Protein AF-0000000087179116 (afdb_homodimer)

Foldseek 3Di:
DDAQKEKEAEAFAPPGAHQALLSLLQLLLCLQQVHHHDYDYDYLVCQVVVCVVLVHFADDADPVGDGDGDDIWMAGNVVRDIDGGSLVSLVVSCVVSVVGDHQDDPPCSVVLVVLLVVLCVLLVVLCLQLLAARHDPSNQVVVCVSVVHPGSVRSHDDPVCNVVSLLQSLLSVVQVVCLLLVFPGDPQCVPDVNGDDPVPGDDRPPPSNDGALESDDDAHHSSLSSLLSSLSNCCNGHDPVSNVVVCPRPNNNSVRNNVSSVSSRDDD/DDAQKEKEAEAFPPPGAHQALLSLLQLLLCLQQVHHHDYDYDYLVCQVVVCVVLVHFADDADPVGDGDGDDIWMAGNVVRDIDGGSLVSLVVSCVVRVVGDHQDDPPCSVVLVVLLVVLCVLLVVLCLQLLAARHDPSNQVVVCVVVVHPGSVRSHDDPVCNVVSLLQSLLSVVQVVCLLLVFPGDPQVVPDVNGDDPVPGDDRPPPSNDGALESDDDAHHSSLSSLLSSLSNCCNRHDPVSNVVVCPRPNRNNVRNNVSSVSSRDDD

Organism: NCBI:txid176857

Solvent-accessible surface area (backbone atoms only — not comparable to full-atom values): 28511 Å² total; per-residue (Å²): 125,78,65,39,27,44,36,37,36,61,42,32,34,85,75,76,46,85,46,53,34,46,32,35,32,40,49,32,48,39,47,58,41,63,56,50,54,43,60,44,71,32,52,64,88,50,40,49,60,48,33,55,74,73,68,42,70,38,58,36,30,42,71,88,63,46,78,32,56,69,60,21,35,37,38,32,67,82,78,66,50,71,43,51,40,44,57,55,40,51,54,48,48,40,67,75,42,61,90,33,60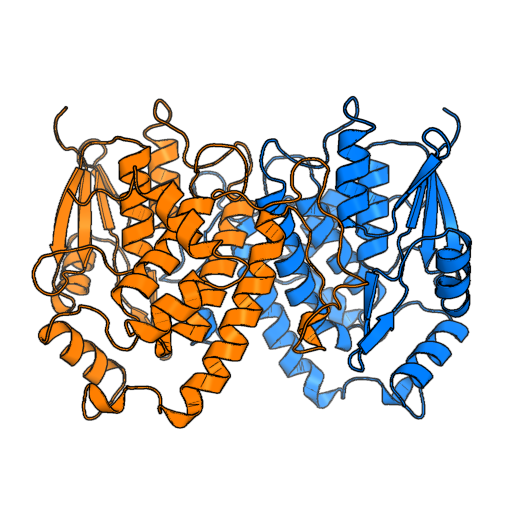,61,43,65,64,85,69,34,59,12,58,44,11,46,47,40,32,50,53,45,44,58,52,56,76,52,45,66,64,41,74,48,54,55,56,33,73,68,39,45,50,51,52,19,59,73,70,68,43,94,36,67,74,68,66,49,65,58,72,87,55,44,60,62,50,49,54,51,47,52,49,53,52,50,55,56,49,30,10,33,22,43,21,34,59,70,57,28,50,80,70,16,89,81,32,53,44,79,90,22,51,77,68,43,52,92,91,26,82,61,58,59,51,33,50,36,69,93,58,75,38,46,71,41,35,54,54,41,14,47,49,48,22,40,61,55,6,28,50,70,70,57,34,55,51,57,34,47,42,83,84,27,47,57,43,40,26,45,61,65,46,49,88,30,60,74,86,102,126,79,65,38,28,44,36,39,34,62,41,32,34,86,74,76,48,86,48,54,33,46,34,35,33,39,48,32,48,37,47,60,41,62,54,49,54,43,60,43,72,33,53,63,87,50,40,47,60,49,33,55,73,72,68,43,70,36,58,36,31,42,72,89,62,47,78,33,57,69,61,20,34,39,37,31,66,81,80,66,52,72,42,50,42,43,57,55,40,51,53,46,50,41,67,76,42,62,91,34,61,61,42,64,65,88,69,34,58,13,58,46,12,45,46,40,31,51,53,45,43,58,54,58,76,53,46,67,66,41,75,48,55,56,55,33,71,70,40,45,51,51,51,19,59,73,69,70,44,94,36,67,73,68,67,50,65,58,74,86,55,45,59,63,50,50,55,52,48,52,48,54,52,50,56,56,48,31,10,33,22,45,22,35,60,71,55,28,50,79,70,16,90,81,32,53,45,78,88,24,52,79,69,44,50,92,91,26,82,61,59,60,51,33,49,36,69,92,58,75,38,46,71,42,34,53,55,42,15,48,51,50,22,42,61,56,6,28,51,70,70,56,34,55,51,56,35,48,42,84,85,27,46,56,42,42,25,46,61,65,46,48,87,31,60,74,86,100

InterPro domains:
  IPR004045 Glutathione S-transferase, N-terminal [PF13409] (21-95)
  IPR004045 Glutathione S-transferase, N-terminal [PS50404] (10-101)
  IPR036249 Thioredoxin-like superfamily [SSF52833] (19-101)
  IPR054416 Glutathione S-transferase UstS-like , C-terminal domain [PF22041] (208-264)

pLDDT: mean 94.25, std 6.02, range [49.38, 98.94]

Nearest PDB structures (foldseek):
  8k2o-assembly4_D  TM=7.270E-01  e=1.323E-19  Thinopyrum elongatum
  6j3f-assembly1_B  TM=8.481E-01  e=1.153E-16  Gelatoporia subvermispora B
  4g19-assembly2_C  TM=8.015E-01  e=7.893E-17  Phanerodontia chrysosporium
  4lmw-assembly1_A-2  TM=8.350E-01  e=1.471E-15  Phanerodontia chrysosporium
  4lmv-assembly2_D  TM=7.950E-01  e=1.007E-15  Phanerodontia chrysosporium

Structure (mmCIF, N/CA/C/O backbone):
data_AF-0000000087179116-model_v1
#
loop_
_entity.id
_entity.type
_entity.pdbx_description
1 polymer 'GST N-terminal domain-containing protein'
#
loop_
_atom_site.group_PDB
_atom_site.id
_atom_site.type_symbol
_atom_site.label_atom_id
_atom_site.label_alt_id
_atom_site.label_comp_id
_atom_site.label_asym_id
_atom_site.label_entity_id
_atom_site.label_seq_id
_atom_site.pdbx_PDB_ins_code
_atom_site.Cartn_x
_atom_site.Cartn_y
_atom_site.Cartn_z
_atom_site.occupancy
_atom_site.B_iso_or_equiv
_atom_site.auth_seq_id
_atom_site.auth_comp_id
_atom_site.auth_asym_id
_atom_site.auth_atom_id
_atom_site.pdbx_PDB_model_num
ATOM 1 N N . MET A 1 1 ? 24.609 -24.703 -15.984 1 49.38 1 MET A N 1
ATOM 2 C CA . MET A 1 1 ? 24.578 -24.781 -14.523 1 49.38 1 MET A CA 1
ATOM 3 C C . MET A 1 1 ? 23.422 -25.641 -14.039 1 49.38 1 MET A C 1
ATOM 5 O O . MET A 1 1 ? 22.375 -25.688 -14.672 1 49.38 1 MET A O 1
ATOM 9 N N . SER A 1 2 ? 23.578 -26.688 -13.312 1 59.94 2 SER A N 1
ATOM 10 C CA . SER A 1 2 ? 22.594 -27.703 -12.953 1 59.94 2 SER A CA 1
ATOM 11 C C . SER A 1 2 ? 21.375 -27.078 -12.297 1 59.94 2 SER A C 1
ATOM 13 O O . SER A 1 2 ? 21.469 -26.047 -11.625 1 59.94 2 SER A O 1
ATOM 15 N N . GLU A 1 3 ? 20.188 -27.312 -12.852 1 69.94 3 GLU A N 1
ATOM 16 C CA . GLU A 1 3 ? 18.906 -26.875 -12.297 1 69.94 3 GLU A CA 1
ATOM 17 C C . GLU A 1 3 ? 18.781 -27.297 -10.836 1 69.94 3 GLU A C 1
ATOM 19 O O . GLU A 1 3 ? 18.625 -28.5 -10.547 1 69.94 3 GLU A O 1
ATOM 24 N N . HIS A 1 4 ? 18.938 -26.25 -9.961 1 87.62 4 HIS A N 1
ATOM 25 C CA . HIS A 1 4 ? 18.984 -26.688 -8.57 1 87.62 4 HIS A CA 1
ATOM 26 C C . HIS A 1 4 ? 17.719 -26.266 -7.82 1 87.62 4 HIS A C 1
ATOM 28 O O . HIS A 1 4 ? 17.547 -26.594 -6.648 1 87.62 4 HIS A O 1
ATOM 34 N N . ILE A 1 5 ? 16.719 -25.641 -8.617 1 97.12 5 ILE A N 1
ATOM 35 C CA . ILE A 1 5 ? 15.469 -25.312 -7.938 1 97.12 5 ILE A CA 1
ATOM 36 C C . ILE A 1 5 ? 14.305 -25.984 -8.656 1 97.12 5 ILE A C 1
ATOM 38 O O . ILE A 1 5 ? 14.211 -25.938 -9.891 1 97.12 5 ILE A O 1
ATOM 42 N N . ILE A 1 6 ? 13.477 -26.719 -7.918 1 98.38 6 ILE A N 1
ATOM 43 C CA . ILE A 1 6 ? 12.18 -27.172 -8.406 1 98.38 6 ILE A CA 1
ATOM 44 C C . ILE A 1 6 ? 11.109 -26.141 -8.07 1 98.38 6 ILE A C 1
ATOM 46 O O . ILE A 1 6 ? 10.938 -25.766 -6.906 1 98.38 6 ILE A O 1
ATOM 50 N N . PHE A 1 7 ? 10.492 -25.688 -9.086 1 98.62 7 PHE A N 1
ATOM 51 C CA . PHE A 1 7 ? 9.406 -24.719 -8.969 1 98.62 7 PHE A CA 1
ATOM 52 C C . PHE A 1 7 ? 8.055 -25.375 -9.227 1 98.62 7 PHE A C 1
ATOM 54 O O . PHE A 1 7 ? 7.762 -25.766 -10.359 1 98.62 7 PHE A O 1
ATOM 61 N N . TYR A 1 8 ? 7.223 -25.531 -8.195 1 98.75 8 TYR A N 1
ATOM 62 C CA . TYR A 1 8 ? 5.895 -26.109 -8.328 1 98.75 8 TYR A CA 1
ATOM 63 C C . TYR A 1 8 ? 4.863 -25.047 -8.664 1 98.75 8 TYR A C 1
ATOM 65 O O . TYR A 1 8 ? 4.648 -24.109 -7.891 1 98.75 8 TYR A O 1
ATOM 73 N N . ASP A 1 9 ? 4.23 -25.141 -9.844 1 98.31 9 ASP A N 1
ATOM 74 C CA . ASP A 1 9 ? 3.199 -24.25 -10.367 1 98.31 9 ASP A CA 1
ATOM 75 C C . ASP A 1 9 ? 1.887 -25 -10.594 1 98.31 9 ASP A C 1
ATOM 77 O O . ASP A 1 9 ? 1.867 -26.234 -10.625 1 98.31 9 ASP A O 1
ATOM 81 N N . ILE A 1 10 ? 0.805 -24.297 -10.641 1 96.69 10 ILE A N 1
ATOM 82 C CA . ILE A 1 10 ? -0.514 -24.891 -10.859 1 96.69 10 ILE A CA 1
ATOM 83 C C . ILE A 1 10 ? -0.688 -25.234 -12.336 1 96.69 10 ILE A C 1
ATOM 85 O O . ILE A 1 10 ? -0.467 -24.391 -13.211 1 96.69 10 ILE A O 1
ATOM 89 N N . ALA A 1 11 ? -1.1 -26.406 -12.617 1 95.94 11 ALA A N 1
ATOM 90 C CA . ALA A 1 11 ? -1.292 -26.828 -14 1 95.94 11 ALA A CA 1
ATOM 91 C C . ALA A 1 11 ? -2.475 -26.109 -14.641 1 95.94 11 ALA A C 1
ATOM 93 O O . ALA A 1 11 ? -3.566 -26.062 -14.062 1 95.94 11 ALA A O 1
ATOM 94 N N . SER A 1 12 ? -2.232 -25.516 -15.758 1 96 12 SER A N 1
ATOM 95 C CA . SER A 1 12 ? -3.291 -24.969 -16.594 1 96 12 SER A CA 1
ATOM 96 C C . SER A 1 12 ? -3.781 -26 -17.609 1 96 12 SER A C 1
ATOM 98 O O . SER A 1 12 ? -3.254 -27.109 -17.672 1 96 12 SER A O 1
ATOM 100 N N . GLN A 1 13 ? -4.863 -25.609 -18.312 1 94.5 13 GLN A N 1
ATOM 101 C CA . GLN A 1 13 ? -5.164 -26.328 -19.531 1 94.5 13 GLN A CA 1
ATOM 102 C C . GLN A 1 13 ? -4.004 -26.234 -20.531 1 94.5 13 GLN A C 1
ATOM 104 O O . GLN A 1 13 ? -3.145 -25.359 -20.406 1 94.5 13 GLN A O 1
ATOM 109 N N . GLN A 1 14 ? -3.992 -27.172 -21.484 1 94.12 14 GLN A N 1
ATOM 110 C CA . GLN A 1 14 ? -2.928 -27.172 -22.484 1 94.12 14 GLN A CA 1
ATOM 111 C C . GLN A 1 14 ? -3.053 -25.969 -23.422 1 94.12 14 GLN A C 1
ATOM 113 O O . GLN A 1 14 ? -4.164 -25.562 -23.781 1 94.12 14 GLN A O 1
ATOM 118 N N . PRO A 1 15 ? -2.045 -25.453 -23.875 1 95.06 15 PRO A N 1
ATOM 119 C CA . PRO A 1 15 ? -0.671 -25.719 -23.453 1 95.06 15 PRO A CA 1
ATOM 120 C C . PRO A 1 15 ? -0.387 -25.188 -22.047 1 95.06 15 PRO A C 1
ATOM 122 O O . PRO A 1 15 ? -0.908 -24.141 -21.656 1 95.06 15 PRO A O 1
ATOM 125 N N . LEU A 1 16 ? 0.472 -25.859 -21.328 1 95.56 16 LEU A N 1
ATOM 126 C CA . LEU A 1 16 ? 0.785 -25.516 -19.953 1 95.56 16 LEU A CA 1
ATOM 127 C C . LEU A 1 16 ? 1.393 -24.125 -19.859 1 95.56 16 LEU A C 1
ATOM 129 O O . LEU A 1 16 ? 2.279 -23.781 -20.656 1 95.56 16 LEU A O 1
ATOM 133 N N . ARG A 1 17 ? 0.831 -23.344 -18.891 1 96.62 17 ARG A N 1
ATOM 134 C CA . ARG A 1 17 ? 1.318 -21.984 -18.688 1 96.62 17 ARG A CA 1
ATOM 135 C C . ARG A 1 17 ? 1.019 -21.484 -17.281 1 96.62 17 ARG A C 1
ATOM 137 O O . ARG A 1 17 ? 0.094 -21.984 -16.625 1 96.62 17 ARG A O 1
ATOM 144 N N . THR A 1 18 ? 1.854 -20.625 -16.859 1 98 18 THR A N 1
ATOM 145 C CA . THR A 1 18 ? 1.563 -19.938 -15.602 1 98 18 THR A CA 1
ATOM 146 C C . THR A 1 18 ? 0.38 -18.984 -15.773 1 98 18 THR A C 1
ATOM 148 O O . THR A 1 18 ? 0.317 -18.234 -16.75 1 98 18 THR A O 1
ATOM 151 N N . PHE A 1 19 ? -0.612 -19.016 -14.828 1 97.12 19 PHE A N 1
ATOM 152 C CA . PHE A 1 19 ? -1.752 -18.125 -14.961 1 97.12 19 PHE A CA 1
ATOM 153 C C . PHE A 1 19 ? -2.098 -17.469 -13.625 1 97.12 19 PHE A C 1
ATOM 155 O O . PHE A 1 19 ? -2.73 -16.422 -13.586 1 97.12 19 PHE A O 1
ATOM 162 N N . ALA A 1 20 ? -1.753 -18.109 -12.492 1 96.38 20 ALA A N 1
ATOM 163 C CA . ALA A 1 20 ? -2.064 -17.562 -11.18 1 96.38 20 ALA A CA 1
ATOM 164 C C . ALA A 1 20 ? -1.044 -16.516 -10.766 1 96.38 20 ALA A C 1
ATOM 166 O O . ALA A 1 20 ? 0.135 -16.609 -11.117 1 96.38 20 ALA A O 1
ATOM 167 N N . PRO A 1 21 ? -1.443 -15.5 -10.039 1 97.62 21 PRO A N 1
ATOM 168 C CA . PRO A 1 21 ? -0.564 -14.352 -9.773 1 97.62 21 PRO A CA 1
ATOM 169 C C . PRO A 1 21 ? 0.634 -14.719 -8.898 1 97.62 21 PRO A C 1
ATOM 171 O O . PRO A 1 21 ? 1.752 -14.266 -9.156 1 97.62 21 PRO A O 1
ATOM 174 N N . ASN A 1 22 ? 0.425 -15.523 -7.875 1 97.88 22 ASN A N 1
ATOM 175 C CA . ASN A 1 22 ? 1.523 -15.797 -6.957 1 97.88 22 ASN A CA 1
ATOM 176 C C . ASN A 1 22 ? 2.594 -16.672 -7.605 1 97.88 22 ASN A C 1
ATOM 178 O O . ASN A 1 22 ? 3.787 -16.391 -7.48 1 97.88 22 ASN A O 1
ATOM 182 N N . PRO A 1 23 ? 2.191 -17.703 -8.352 1 98.56 23 PRO A N 1
ATOM 183 C CA . PRO A 1 23 ? 3.205 -18.406 -9.141 1 98.56 23 PRO A CA 1
ATOM 184 C C . PRO A 1 23 ? 3.898 -17.5 -10.156 1 98.56 23 PRO A C 1
ATOM 186 O O . PRO A 1 23 ? 5.094 -17.656 -10.414 1 98.56 23 PRO A O 1
ATOM 189 N N . TRP A 1 24 ? 3.16 -16.594 -10.75 1 98.81 24 TRP A N 1
ATOM 190 C CA . TRP A 1 24 ? 3.803 -15.633 -11.641 1 98.81 24 TRP A CA 1
ATOM 191 C C . TRP A 1 24 ? 4.871 -14.828 -10.906 1 98.81 24 TRP A C 1
ATOM 193 O O . TRP A 1 24 ? 5.973 -14.625 -11.422 1 98.81 24 TRP A O 1
ATOM 203 N N . LYS A 1 25 ? 4.59 -14.32 -9.719 1 98.81 25 LYS A N 1
ATOM 204 C CA . LYS A 1 25 ? 5.57 -13.578 -8.93 1 98.81 25 LYS A CA 1
ATOM 205 C C . LYS A 1 25 ? 6.855 -14.383 -8.758 1 98.81 25 LYS A C 1
ATOM 207 O O . LYS A 1 25 ? 7.957 -13.859 -8.953 1 98.81 25 LYS A O 1
ATOM 212 N N . THR A 1 26 ? 6.691 -15.633 -8.445 1 98.81 26 THR A N 1
ATOM 213 C CA . THR A 1 26 ? 7.836 -16.516 -8.211 1 98.81 26 THR A CA 1
ATOM 214 C C . THR A 1 26 ? 8.594 -16.766 -9.508 1 98.81 26 THR A C 1
ATOM 216 O O . THR A 1 26 ? 9.828 -16.703 -9.531 1 98.81 26 THR A O 1
ATOM 219 N N . ARG A 1 27 ? 7.852 -17.031 -10.594 1 98.81 27 ARG A N 1
ATOM 220 C CA . ARG A 1 27 ? 8.5 -17.312 -11.875 1 98.81 27 ARG A CA 1
ATOM 221 C C . ARG A 1 27 ? 9.328 -16.109 -12.328 1 98.81 27 ARG A C 1
ATOM 223 O O . ARG A 1 27 ? 10.484 -16.266 -12.734 1 98.81 27 ARG A O 1
ATOM 230 N N . GLN A 1 28 ? 8.758 -14.938 -12.258 1 98.81 28 GLN A N 1
ATOM 231 C CA . GLN A 1 28 ? 9.469 -13.742 -12.68 1 98.81 28 GLN A CA 1
ATOM 232 C C . GLN A 1 28 ? 10.664 -13.461 -11.773 1 98.81 28 GLN A C 1
ATOM 234 O O . GLN A 1 28 ? 11.719 -13.016 -12.234 1 98.81 28 GLN A O 1
ATOM 239 N N . ALA A 1 29 ? 10.539 -13.742 -10.469 1 98.75 29 ALA A N 1
ATOM 240 C CA . ALA A 1 29 ? 11.656 -13.609 -9.539 1 98.75 29 ALA A CA 1
ATOM 241 C C . ALA A 1 29 ? 12.789 -14.562 -9.898 1 98.75 29 ALA A C 1
ATOM 243 O O . ALA A 1 29 ? 13.961 -14.164 -9.922 1 98.75 29 ALA A O 1
ATOM 244 N N . LEU A 1 30 ? 12.422 -15.797 -10.156 1 98.44 30 LEU A N 1
ATOM 245 C CA . LEU A 1 30 ? 13.414 -16.797 -10.547 1 98.44 30 LEU A CA 1
ATOM 246 C C . LEU A 1 30 ? 14.125 -16.375 -11.828 1 98.44 30 LEU A C 1
ATOM 248 O O . LEU A 1 30 ? 15.344 -16.484 -11.93 1 98.44 30 LEU A O 1
ATOM 252 N N . ASN A 1 31 ? 13.352 -15.883 -12.789 1 98.56 31 ASN A N 1
ATOM 253 C CA . ASN A 1 31 ? 13.906 -15.453 -14.07 1 98.56 31 ASN A CA 1
ATOM 254 C C . ASN A 1 31 ? 14.844 -14.266 -13.898 1 98.56 31 ASN A C 1
ATOM 256 O O . ASN A 1 31 ? 15.898 -14.203 -14.531 1 98.56 31 ASN A O 1
ATOM 260 N N . LEU A 1 32 ? 14.461 -13.312 -13.078 1 98.5 32 LEU A N 1
ATOM 261 C CA . LEU A 1 32 ? 15.32 -12.156 -12.852 1 98.5 32 LEU A CA 1
ATOM 262 C C . LEU A 1 32 ? 16.625 -12.57 -12.18 1 98.5 32 LEU A C 1
ATOM 264 O O . LEU A 1 32 ? 17.703 -12.109 -12.555 1 98.5 32 LEU A O 1
ATOM 268 N N . LYS A 1 33 ? 16.484 -13.5 -11.18 1 97.25 33 LYS A N 1
ATOM 269 C CA . LYS A 1 33 ? 17.656 -13.984 -10.453 1 97.25 33 LYS A CA 1
ATOM 270 C C . LYS A 1 33 ? 18.547 -14.82 -11.359 1 97.25 33 LYS A C 1
ATOM 272 O O . LYS A 1 33 ? 19.734 -15 -11.07 1 97.25 33 LYS A O 1
ATOM 277 N N . GLY A 1 34 ? 17.938 -15.328 -12.383 1 95.75 34 GLY A N 1
ATOM 278 C CA . GLY A 1 34 ? 18.703 -16.172 -13.289 1 95.75 34 GLY A CA 1
ATOM 279 C C . GLY A 1 34 ? 19.141 -17.484 -12.664 1 95.75 34 GLY A C 1
ATOM 280 O O . GLY A 1 34 ? 20.172 -18.047 -13.031 1 95.75 34 GLY A O 1
ATOM 281 N N . VAL A 1 35 ? 18.484 -17.891 -11.711 1 93.25 35 VAL A N 1
ATOM 282 C CA . VAL A 1 35 ? 18.75 -19.188 -11.102 1 93.25 35 VAL A CA 1
ATOM 283 C C . VAL A 1 35 ? 18.094 -20.297 -11.93 1 93.25 35 VAL A C 1
ATOM 285 O O . VAL A 1 35 ? 16.922 -20.203 -12.266 1 93.25 35 VAL A O 1
ATOM 288 N N . PRO A 1 36 ? 18.906 -21.234 -12.305 1 94.75 36 PRO A N 1
ATOM 289 C CA . PRO A 1 36 ? 18.297 -22.328 -13.078 1 94.75 36 PRO A CA 1
ATOM 290 C C . PRO A 1 36 ? 17.219 -23.078 -12.297 1 94.75 36 PRO A C 1
ATOM 292 O O . PRO A 1 36 ? 17.422 -23.391 -11.125 1 94.75 36 PRO A O 1
ATOM 295 N N . TYR A 1 37 ? 16.109 -23.281 -12.938 1 97.44 37 TYR A N 1
ATOM 296 C CA . TYR A 1 37 ? 15.031 -24.016 -12.305 1 97.44 37 TYR A CA 1
ATOM 297 C C . TYR A 1 37 ? 14.25 -24.828 -13.328 1 97.44 37 TYR A C 1
ATOM 299 O O . TYR A 1 37 ? 14.375 -24.609 -14.539 1 97.44 37 TYR A O 1
ATOM 307 N N . ARG A 1 38 ? 13.57 -25.812 -12.844 1 97.31 38 ARG A N 1
ATOM 308 C CA . ARG A 1 38 ? 12.578 -26.531 -13.641 1 97.31 38 ARG A CA 1
ATOM 309 C C . ARG A 1 38 ? 11.188 -26.406 -13.023 1 97.31 38 ARG A C 1
ATOM 311 O O . ARG A 1 38 ? 11.055 -26.281 -11.805 1 97.31 38 ARG A O 1
ATOM 318 N N . THR A 1 39 ? 10.203 -26.5 -13.883 1 98.19 39 THR A N 1
ATOM 319 C CA . THR A 1 39 ? 8.82 -26.359 -13.43 1 98.19 39 THR A CA 1
ATOM 320 C C . THR A 1 39 ? 8.148 -27.719 -13.312 1 98.19 39 THR A C 1
ATOM 322 O O . THR A 1 39 ? 8.281 -28.562 -14.203 1 98.19 39 THR A O 1
ATOM 325 N N . GLU A 1 40 ? 7.594 -27.953 -12.219 1 98.25 40 GLU A N 1
ATOM 326 C CA . GLU A 1 40 ? 6.664 -29.062 -12.047 1 98.25 40 GLU A CA 1
ATOM 327 C C . GLU A 1 40 ? 5.223 -28.562 -11.961 1 98.25 40 GLU A C 1
ATOM 329 O O . GLU A 1 40 ? 4.891 -27.766 -11.078 1 98.25 40 GLU A O 1
ATOM 334 N N . TRP A 1 41 ? 4.418 -29 -12.875 1 97.81 41 TRP A N 1
ATOM 335 C CA . TRP A 1 41 ? 3.02 -28.594 -12.953 1 97.81 41 TRP A CA 1
ATOM 336 C C . TRP A 1 41 ? 2.129 -29.531 -12.141 1 97.81 41 TRP A C 1
ATOM 338 O O . TRP A 1 41 ? 2.174 -30.75 -12.32 1 97.81 41 TRP A O 1
ATOM 348 N N . LEU A 1 42 ? 1.3 -28.922 -11.305 1 97.62 42 LEU A N 1
ATOM 349 C CA . LEU A 1 42 ? 0.451 -29.734 -10.438 1 97.62 42 LEU A CA 1
ATOM 350 C C . LEU A 1 42 ? -1.023 -29.453 -10.703 1 97.62 42 LEU A C 1
ATOM 352 O O . LEU A 1 42 ? -1.438 -28.297 -10.773 1 97.62 42 LEU A O 1
ATOM 356 N N . GLU A 1 43 ? -1.773 -30.562 -10.805 1 95.88 43 GLU A N 1
ATOM 357 C CA . GLU A 1 43 ? -3.227 -30.438 -10.789 1 95.88 43 GLU A CA 1
ATOM 358 C C . GLU A 1 43 ? -3.723 -30 -9.414 1 95.88 43 GLU A C 1
ATOM 360 O O . GLU A 1 43 ? -3.131 -30.359 -8.391 1 95.88 43 GLU A O 1
ATOM 365 N N . MET A 1 44 ? -4.758 -29.234 -9.391 1 93 44 MET A N 1
ATOM 366 C CA . MET A 1 44 ? -5.262 -28.594 -8.18 1 93 44 MET A CA 1
ATOM 367 C C . MET A 1 44 ? -5.453 -29.609 -7.062 1 93 44 MET A C 1
ATOM 369 O O . MET A 1 44 ? -5.082 -29.359 -5.918 1 93 44 MET A O 1
ATOM 373 N N . PRO A 1 45 ? -6.055 -30.812 -7.297 1 93.19 45 PRO A N 1
ATOM 374 C CA . PRO A 1 45 ? -6.27 -31.75 -6.203 1 93.19 45 PRO A CA 1
ATOM 375 C C . PRO A 1 45 ? -4.965 -32.312 -5.629 1 93.19 45 PRO A C 1
ATOM 377 O O . PRO A 1 45 ? -4.957 -32.875 -4.535 1 93.19 45 PRO A O 1
ATOM 380 N N . ASP A 1 46 ? -3.906 -32.156 -6.363 1 96.19 46 ASP A N 1
ATOM 381 C CA . ASP A 1 46 ? -2.631 -32.75 -5.957 1 96.19 46 ASP A CA 1
ATOM 382 C C . ASP A 1 46 ? -1.822 -31.766 -5.117 1 96.19 46 ASP A C 1
ATOM 384 O O . ASP A 1 46 ? -0.779 -32.125 -4.566 1 96.19 46 ASP A O 1
ATOM 388 N N . ILE A 1 47 ? -2.293 -30.547 -4.953 1 96.19 47 ILE A N 1
ATOM 389 C CA . ILE A 1 47 ? -1.527 -29.484 -4.309 1 96.19 47 ILE A CA 1
ATOM 390 C C . ILE A 1 47 ? -1.416 -29.766 -2.812 1 96.19 47 ILE A C 1
ATOM 392 O O . ILE A 1 47 ? -0.315 -29.766 -2.256 1 96.19 47 ILE A O 1
ATOM 396 N N . ALA A 1 48 ? -2.52 -30.031 -2.168 1 95.19 48 ALA A N 1
ATOM 397 C CA . ALA A 1 48 ? -2.5 -30.281 -0.727 1 95.19 48 ALA A CA 1
ATOM 398 C C . ALA A 1 48 ? -1.647 -31.484 -0.382 1 95.19 48 ALA A C 1
ATOM 400 O O . ALA A 1 48 ? -0.756 -31.406 0.466 1 95.19 48 ALA A O 1
ATOM 401 N N . PRO A 1 49 ? -1.833 -32.656 -1.059 1 97.19 49 PRO A N 1
ATOM 402 C CA . PRO A 1 49 ? -0.989 -33.812 -0.781 1 97.19 49 PRO A CA 1
ATOM 403 C C . PRO A 1 49 ? 0.498 -33.531 -0.979 1 97.19 49 PRO A C 1
ATOM 405 O O . PRO A 1 49 ? 1.329 -33.969 -0.19 1 97.19 49 PRO A O 1
ATOM 408 N N . LEU A 1 50 ? 0.839 -32.812 -2.037 1 97.62 50 LEU A N 1
ATOM 409 C CA . LEU A 1 50 ? 2.242 -32.5 -2.283 1 97.62 50 LEU A CA 1
ATOM 410 C C . LEU A 1 50 ? 2.816 -31.641 -1.15 1 97.62 50 LEU A C 1
ATOM 412 O O . LEU A 1 50 ? 3.91 -31.922 -0.657 1 97.62 50 LEU A O 1
ATOM 416 N N . ARG A 1 51 ? 2.131 -30.516 -0.832 1 97.75 51 ARG A N 1
ATOM 417 C CA . ARG A 1 51 ? 2.617 -29.656 0.239 1 97.75 51 ARG A CA 1
ATOM 418 C C . ARG A 1 51 ? 2.812 -30.438 1.531 1 97.75 51 ARG A C 1
ATOM 420 O O . ARG A 1 51 ? 3.812 -30.266 2.229 1 97.75 51 ARG A O 1
ATOM 427 N N . GLU A 1 52 ? 1.861 -31.297 1.856 1 97.19 52 GLU A N 1
ATOM 428 C CA . GLU A 1 52 ? 1.952 -32.125 3.055 1 97.19 52 GLU A CA 1
ATOM 429 C C . GLU A 1 52 ? 3.158 -33.062 2.992 1 97.19 52 GLU A C 1
ATOM 431 O O . GLU A 1 52 ? 3.896 -33.188 3.969 1 97.19 52 GLU A O 1
ATOM 436 N N . LYS A 1 53 ? 3.305 -33.656 1.929 1 97.69 53 LYS A N 1
ATOM 437 C CA . LYS A 1 53 ? 4.438 -34.562 1.736 1 97.69 53 LYS A CA 1
ATOM 438 C C . LYS A 1 53 ? 5.762 -33.844 1.908 1 97.69 53 LYS A C 1
ATOM 440 O O . LYS A 1 53 ? 6.711 -34.375 2.475 1 97.69 53 LYS A O 1
ATOM 445 N N . LEU A 1 54 ? 5.848 -32.594 1.375 1 97.5 54 LEU A N 1
ATOM 446 C CA . LEU A 1 54 ? 7.062 -31.797 1.428 1 97.5 54 LEU A CA 1
ATOM 447 C C . LEU A 1 54 ? 7.23 -31.156 2.801 1 97.5 54 LEU A C 1
ATOM 449 O O . LEU A 1 54 ? 8.258 -30.531 3.074 1 97.5 54 LEU A O 1
ATOM 453 N N . GLY A 1 55 ? 6.207 -31.234 3.633 1 96.62 55 GLY A N 1
ATOM 454 C CA . GLY A 1 55 ? 6.254 -30.641 4.957 1 96.62 55 GLY A CA 1
ATOM 455 C C . GLY A 1 55 ? 6.059 -29.125 4.941 1 96.62 55 GLY A C 1
ATOM 456 O O . GLY A 1 55 ? 6.578 -28.422 5.801 1 96.62 55 GLY A O 1
ATOM 457 N N . VAL A 1 56 ? 5.43 -28.625 3.969 1 96.5 56 VAL A N 1
ATOM 458 C CA . VAL A 1 56 ? 5.164 -27.203 3.84 1 96.5 56 VAL A CA 1
ATOM 459 C C . VAL A 1 56 ? 3.732 -26.906 4.281 1 96.5 56 VAL A C 1
ATOM 461 O O . VAL A 1 56 ? 2.775 -27.422 3.703 1 96.5 56 VAL A O 1
ATOM 464 N N . PRO A 1 57 ? 3.543 -26.109 5.246 1 94.44 57 PRO A N 1
ATOM 465 C CA . PRO A 1 57 ? 2.189 -25.812 5.727 1 94.44 57 PRO A CA 1
ATOM 466 C C . PRO A 1 57 ? 1.359 -25.031 4.707 1 94.44 57 PRO A C 1
ATOM 468 O O . PRO A 1 57 ? 1.915 -24.406 3.805 1 94.44 57 PRO A O 1
ATOM 471 N N . ALA A 1 58 ? 0.005 -25.141 4.926 1 95.62 58 ALA A N 1
ATOM 472 C CA . ALA A 1 58 ? -0.872 -24.25 4.172 1 95.62 58 ALA A CA 1
ATOM 473 C C . ALA A 1 58 ? -0.514 -22.781 4.418 1 95.62 58 ALA A C 1
ATOM 475 O O . ALA A 1 58 ? -0.049 -22.422 5.504 1 95.62 58 ALA A O 1
ATOM 476 N N . ASN A 1 59 ? -0.727 -21.953 3.381 1 94.69 59 ASN A N 1
ATOM 477 C CA . ASN A 1 59 ? -0.367 -20.547 3.545 1 94.69 59 ASN A CA 1
ATOM 478 C C . ASN A 1 59 ? -1.571 -19.625 3.342 1 94.69 59 ASN A C 1
ATOM 480 O O . ASN A 1 59 ? -1.417 -18.422 3.18 1 94.69 59 ASN A O 1
ATOM 484 N N . ARG A 1 60 ? -2.719 -20.203 3.199 1 93.75 60 ARG A N 1
ATOM 485 C CA . ARG A 1 60 ? -3.98 -19.484 3.131 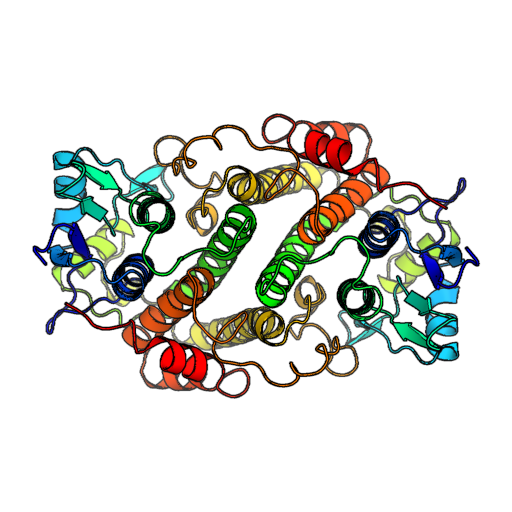1 93.75 60 ARG A CA 1
ATOM 486 C C . ARG A 1 60 ? -5.031 -20.125 4.035 1 93.75 60 ARG A C 1
ATOM 488 O O . ARG A 1 60 ? -4.879 -21.266 4.453 1 93.75 60 ARG A O 1
ATOM 495 N N . THR A 1 61 ? -6.035 -19.328 4.332 1 93.94 61 THR A N 1
ATOM 496 C CA . THR A 1 61 ? -7.148 -19.781 5.152 1 93.94 61 THR A CA 1
ATOM 497 C C . THR A 1 61 ? -8.477 -19.516 4.457 1 93.94 61 THR A C 1
ATOM 499 O O . THR A 1 61 ? -8.75 -18.391 4.031 1 93.94 61 THR A O 1
ATOM 502 N N . LEU A 1 62 ? -9.32 -20.5 4.316 1 89.62 62 LEU A N 1
ATOM 503 C CA . LEU A 1 62 ? -10.641 -20.359 3.725 1 89.62 62 LEU A CA 1
ATOM 504 C C . LEU A 1 62 ? -11.57 -19.578 4.652 1 89.62 62 LEU A C 1
ATOM 506 O O . LEU A 1 62 ? -11.273 -19.406 5.836 1 89.62 62 LEU A O 1
ATOM 510 N N . PRO A 1 63 ? -12.672 -19.141 4.098 1 86.19 63 PRO A N 1
ATOM 511 C CA . PRO A 1 63 ? -13.602 -18.359 4.918 1 86.19 63 PRO A CA 1
ATOM 512 C C . PRO A 1 63 ? -14.031 -19.094 6.184 1 86.19 63 PRO A C 1
ATOM 514 O O . PRO A 1 63 ? -14.242 -18.484 7.227 1 86.19 63 PRO A O 1
ATOM 517 N N . ASP A 1 64 ? -14.094 -20.406 6.168 1 88.81 64 ASP A N 1
ATOM 518 C CA . ASP A 1 64 ? -14.594 -21.188 7.301 1 88.81 64 ASP A CA 1
ATOM 519 C C . ASP A 1 64 ? -13.461 -21.547 8.25 1 88.81 64 ASP A C 1
ATOM 521 O O . ASP A 1 64 ? -13.672 -22.266 9.234 1 88.81 64 ASP A O 1
ATOM 525 N N . GLY A 1 65 ? -12.273 -21.109 7.891 1 90.56 65 GLY A N 1
ATOM 526 C CA . GLY A 1 65 ? -11.148 -21.328 8.781 1 90.56 65 GLY A CA 1
ATOM 527 C C . GLY A 1 65 ? -10.305 -22.531 8.383 1 90.56 65 GLY A C 1
ATOM 528 O O . GLY A 1 65 ? -9.227 -22.734 8.938 1 90.56 65 GLY A O 1
ATOM 529 N N . THR A 1 66 ? -10.734 -23.25 7.418 1 92.06 66 THR A N 1
ATOM 530 C CA . THR A 1 66 ? -9.984 -24.422 6.977 1 92.06 66 THR A CA 1
ATOM 531 C C . THR A 1 66 ? -8.703 -24.016 6.262 1 92.06 66 THR A C 1
ATOM 533 O O . THR A 1 66 ? -8.695 -23.047 5.484 1 92.06 66 THR A O 1
ATOM 536 N N . PRO A 1 67 ? -7.609 -24.781 6.586 1 93.88 67 PRO A N 1
ATOM 537 C CA . PRO A 1 67 ? -6.371 -24.5 5.855 1 93.88 67 PRO A CA 1
ATOM 538 C C . PRO A 1 67 ? -6.523 -24.688 4.344 1 93.88 67 PRO A C 1
ATOM 540 O O . PRO A 1 67 ? -7.141 -25.641 3.895 1 93.88 67 PRO A O 1
ATOM 543 N N . TYR A 1 68 ? -6 -23.75 3.641 1 90.31 68 TYR A N 1
ATOM 544 C CA . TYR A 1 68 ? -6.051 -23.766 2.182 1 90.31 68 TYR A CA 1
ATOM 545 C C . TYR A 1 68 ? -4.652 -23.797 1.585 1 90.31 68 TYR A C 1
ATOM 547 O O . TYR A 1 68 ? -3.885 -22.844 1.721 1 90.31 68 TYR A O 1
ATOM 555 N N . HIS A 1 69 ? -4.309 -24.938 0.978 1 93.62 69 HIS A N 1
ATOM 556 C CA . HIS A 1 69 ? -3.008 -25.141 0.356 1 93.62 69 HIS A CA 1
ATOM 557 C C . HIS A 1 69 ? -2.984 -24.609 -1.069 1 93.62 69 HIS A C 1
ATOM 559 O O . HIS A 1 69 ? -3.859 -24.922 -1.876 1 93.62 69 HIS A O 1
ATOM 565 N N . THR A 1 70 ? -2.029 -23.734 -1.334 1 93.19 70 THR A N 1
ATOM 566 C CA . THR A 1 70 ? -1.9 -23.219 -2.689 1 93.19 70 THR A CA 1
ATOM 567 C C . THR A 1 70 ? -0.436 -23.188 -3.117 1 93.19 70 THR A C 1
ATOM 569 O O . THR A 1 70 ? 0.432 -23.719 -2.426 1 93.19 70 THR A O 1
ATOM 572 N N . LEU A 1 71 ? -0.173 -22.828 -4.344 1 97.19 71 LEU A N 1
ATOM 573 C CA . LEU A 1 71 ? 1.159 -22.688 -4.922 1 97.19 71 LEU A CA 1
ATOM 574 C C . LEU A 1 71 ? 1.486 -21.234 -5.191 1 97.19 71 LEU A C 1
ATOM 576 O O . LEU A 1 71 ? 0.593 -20.375 -5.191 1 97.19 71 LEU A O 1
ATOM 580 N N . PRO A 1 72 ? 2.695 -20.844 -5.184 1 98.25 72 PRO A N 1
ATOM 581 C CA . PRO A 1 72 ? 3.895 -21.609 -5.516 1 98.25 72 PRO A CA 1
ATOM 582 C C . PRO A 1 72 ? 4.539 -22.266 -4.289 1 98.25 72 PRO A C 1
ATOM 584 O O . PRO A 1 72 ? 4.25 -21.859 -3.156 1 98.25 72 PRO A O 1
ATOM 587 N N . VAL A 1 73 ? 5.32 -23.281 -4.559 1 98.69 73 VAL A N 1
ATOM 588 C CA . VAL A 1 73 ? 6.336 -23.844 -3.68 1 98.69 73 VAL A CA 1
ATOM 589 C C . VAL A 1 73 ? 7.648 -24.016 -4.445 1 98.69 73 VAL A C 1
ATOM 591 O O . VAL A 1 73 ? 7.645 -24.375 -5.625 1 98.69 73 VAL A O 1
ATOM 594 N N . ILE A 1 74 ? 8.727 -23.688 -3.832 1 98.56 74 ILE A N 1
ATOM 595 C CA . ILE A 1 74 ? 10.008 -24.047 -4.445 1 98.56 74 ILE A CA 1
ATOM 596 C C . ILE A 1 74 ? 10.773 -24.984 -3.527 1 98.56 74 ILE A C 1
ATOM 598 O O . ILE A 1 74 ? 10.617 -24.938 -2.307 1 98.56 74 ILE A O 1
ATOM 602 N N . GLN A 1 75 ? 11.516 -25.828 -4.07 1 98.25 75 GLN A N 1
ATOM 603 C CA . GLN A 1 75 ? 12.508 -26.672 -3.416 1 98.25 75 GLN A CA 1
ATOM 604 C C . GLN A 1 75 ? 13.906 -26.406 -3.975 1 98.25 75 GLN A C 1
ATOM 606 O O . GLN A 1 75 ? 14.172 -26.672 -5.148 1 98.25 75 GLN A O 1
ATOM 611 N N . ASP A 1 76 ? 14.727 -25.844 -3.189 1 97.62 76 ASP A N 1
ATOM 612 C CA . ASP A 1 76 ? 16.109 -25.609 -3.586 1 97.62 76 ASP A CA 1
ATOM 613 C C . ASP A 1 76 ? 16.984 -26.812 -3.232 1 97.62 76 ASP A C 1
ATOM 615 O O . ASP A 1 76 ? 17.328 -27.016 -2.064 1 97.62 76 ASP A O 1
ATOM 619 N N . LEU A 1 77 ? 17.438 -27.531 -4.16 1 95.62 77 LEU A N 1
ATOM 620 C CA . LEU A 1 77 ? 18.141 -28.797 -3.953 1 95.62 77 LEU A CA 1
ATOM 621 C C . LEU A 1 77 ? 19.562 -28.547 -3.445 1 95.62 77 LEU A C 1
ATOM 623 O O . LEU A 1 77 ? 20.172 -29.438 -2.854 1 95.62 77 LEU A O 1
ATOM 627 N N . SER A 1 78 ? 20.062 -27.422 -3.688 1 93.06 78 SER A N 1
ATOM 628 C CA . SER A 1 78 ? 21.406 -27.078 -3.23 1 93.06 78 SER A CA 1
ATOM 629 C C . SER A 1 78 ? 21.422 -26.812 -1.729 1 93.06 78 SER A C 1
ATOM 631 O O . SER A 1 78 ? 22.406 -27.125 -1.054 1 93.06 78 SER A O 1
ATOM 633 N N . THR A 1 79 ? 20.375 -26.25 -1.148 1 94.56 79 THR A N 1
ATOM 634 C CA . THR A 1 79 ? 20.359 -25.906 0.266 1 94.56 79 THR A CA 1
ATOM 635 C C . THR A 1 79 ? 19.453 -26.844 1.045 1 94.56 79 THR A C 1
ATOM 637 O O . THR A 1 79 ? 19.516 -26.922 2.273 1 94.56 79 THR A O 1
ATOM 640 N N . GLY A 1 80 ? 18.562 -27.469 0.32 1 95.75 80 GLY A N 1
ATOM 641 C CA . GLY A 1 80 ? 17.594 -28.328 0.972 1 95.75 80 GLY A CA 1
ATOM 642 C C . GLY A 1 80 ? 16.359 -27.578 1.463 1 95.75 80 GLY A C 1
ATOM 643 O O . GLY A 1 80 ? 15.414 -28.188 1.95 1 95.75 80 GLY A O 1
ATOM 644 N N . GLU A 1 81 ? 16.297 -26.328 1.289 1 96.81 81 GLU A N 1
ATOM 645 C CA . GLU A 1 81 ? 15.195 -25.5 1.775 1 96.81 81 GLU A CA 1
ATOM 646 C C . GLU A 1 81 ? 13.969 -25.641 0.88 1 96.81 81 GLU A C 1
ATOM 648 O O . GLU A 1 81 ? 14.094 -25.75 -0.343 1 96.81 81 GLU A O 1
ATOM 653 N N . ILE A 1 82 ? 12.766 -25.703 1.516 1 98.19 82 ILE A N 1
ATOM 654 C CA . ILE A 1 82 ? 11.477 -25.719 0.84 1 98.19 82 ILE A CA 1
ATOM 655 C C . ILE A 1 82 ? 10.625 -24.547 1.335 1 98.19 82 ILE A C 1
ATOM 657 O O . ILE A 1 82 ? 10.445 -24.375 2.541 1 98.19 82 ILE A O 1
ATOM 661 N N . ILE A 1 83 ? 10.188 -23.734 0.428 1 97.62 83 ILE A N 1
ATOM 662 C CA . ILE A 1 83 ? 9.469 -22.516 0.779 1 97.62 83 ILE A CA 1
ATOM 663 C C . ILE A 1 83 ? 8.156 -22.453 -0.001 1 97.62 83 ILE A C 1
ATOM 665 O O . ILE A 1 83 ? 8.141 -22.656 -1.215 1 97.62 83 ILE A O 1
ATOM 669 N N . GLY A 1 84 ? 7.082 -22.062 0.676 1 97.62 84 GLY A N 1
ATOM 670 C CA . GLY A 1 84 ? 5.773 -22.25 0.07 1 97.62 84 GLY A CA 1
ATOM 671 C C . GLY A 1 84 ? 4.977 -20.953 -0.023 1 97.62 84 GLY A C 1
ATOM 672 O O . GLY A 1 84 ? 3.754 -20.984 -0.171 1 97.62 84 GLY A O 1
ATOM 673 N N . ASP A 1 85 ? 5.539 -19.781 0.106 1 97.31 85 ASP A N 1
ATOM 674 C CA . ASP A 1 85 ? 4.906 -18.469 -0.064 1 97.31 85 ASP A CA 1
ATOM 675 C C . ASP A 1 85 ? 5.715 -17.594 -1.008 1 97.31 85 ASP A C 1
ATOM 677 O O . ASP A 1 85 ? 6.941 -17.5 -0.893 1 97.31 85 ASP A O 1
ATOM 681 N N . SER A 1 86 ? 4.984 -16.938 -1.921 1 98.19 86 SER A N 1
ATOM 682 C CA . SER A 1 86 ? 5.68 -16.219 -2.988 1 98.19 86 SER A CA 1
ATOM 683 C C . SER A 1 86 ? 6.547 -15.094 -2.43 1 98.19 86 SER A C 1
ATOM 685 O O . SER A 1 86 ? 7.633 -14.828 -2.945 1 98.19 86 SER A O 1
ATOM 687 N N . PHE A 1 87 ? 6.125 -14.367 -1.396 1 98.44 87 PHE A N 1
ATOM 688 C CA . PHE A 1 87 ? 6.926 -13.297 -0.813 1 98.44 87 PHE A CA 1
ATOM 689 C C . PHE A 1 87 ? 8.117 -13.867 -0.056 1 98.44 87 PHE A C 1
ATOM 691 O O . PHE A 1 87 ? 9.234 -13.352 -0.163 1 98.44 87 PHE A O 1
ATOM 698 N N . GLU A 1 88 ? 7.918 -14.969 0.719 1 97.88 88 GLU A N 1
ATOM 699 C CA . GLU A 1 88 ? 9.008 -15.672 1.398 1 97.88 88 GLU A CA 1
ATOM 700 C C . GLU A 1 88 ? 10.039 -16.188 0.4 1 97.88 88 GLU A C 1
ATOM 702 O O . GLU A 1 88 ? 11.242 -16.125 0.663 1 97.88 88 GLU A O 1
ATOM 707 N N . ILE A 1 89 ? 9.523 -16.672 -0.715 1 98.38 89 ILE A N 1
ATOM 708 C CA . ILE A 1 89 ? 10.414 -17.188 -1.75 1 98.38 89 ILE A CA 1
ATOM 709 C C . ILE A 1 89 ? 11.297 -16.062 -2.273 1 98.38 89 ILE A C 1
ATOM 711 O O . ILE A 1 89 ? 12.508 -16.234 -2.432 1 98.38 89 ILE A O 1
ATOM 715 N N . ALA A 1 90 ? 10.703 -14.914 -2.561 1 98.62 90 ALA A N 1
ATOM 716 C CA . ALA A 1 90 ? 11.469 -13.766 -3.051 1 98.62 90 ALA A CA 1
ATOM 717 C C . ALA A 1 90 ? 12.562 -13.367 -2.057 1 98.62 90 ALA A C 1
ATOM 719 O O . ALA A 1 90 ? 13.703 -13.125 -2.445 1 98.62 90 ALA A O 1
ATOM 720 N N . LEU A 1 91 ? 12.219 -13.305 -0.752 1 98.25 91 LEU A N 1
ATOM 721 C CA . LEU A 1 91 ? 13.195 -12.969 0.279 1 98.25 91 LEU A CA 1
ATOM 722 C C . LEU A 1 91 ? 14.289 -14.031 0.355 1 98.25 91 LEU A C 1
ATOM 724 O O . LEU A 1 91 ? 15.469 -13.695 0.511 1 98.25 91 LEU A O 1
ATOM 728 N N . TYR A 1 92 ? 13.891 -15.281 0.266 1 97.75 92 TYR A N 1
ATOM 729 C CA . TYR A 1 92 ? 14.836 -16.391 0.301 1 97.75 92 TYR A CA 1
ATOM 730 C C . TYR A 1 92 ? 15.844 -16.297 -0.837 1 97.75 92 TYR A C 1
ATOM 732 O O . TYR A 1 92 ? 17.047 -16.406 -0.617 1 97.75 92 TYR A O 1
ATOM 740 N N . LEU A 1 93 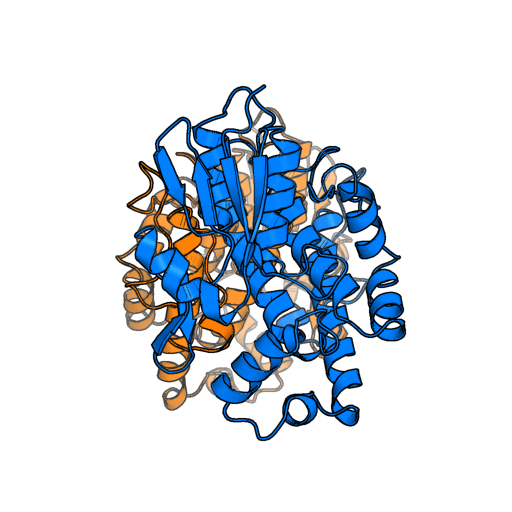? 15.336 -16.047 -2.066 1 97.88 93 LEU A N 1
ATOM 741 C CA . LEU A 1 93 ? 16.203 -15.977 -3.238 1 97.88 93 LEU A CA 1
ATOM 742 C C . LEU A 1 93 ? 17.219 -14.852 -3.094 1 97.88 93 LEU A C 1
ATOM 744 O O . LEU A 1 93 ? 18.391 -15.016 -3.463 1 97.88 93 LEU A O 1
ATOM 748 N N . ASP A 1 94 ? 16.781 -13.703 -2.594 1 97.5 94 ASP A N 1
ATOM 749 C CA . ASP A 1 94 ? 17.688 -12.578 -2.391 1 97.5 94 ASP A CA 1
ATOM 750 C C . ASP A 1 94 ? 18.766 -12.922 -1.35 1 97.5 94 ASP A C 1
ATOM 752 O O . ASP A 1 94 ? 19.906 -12.5 -1.469 1 97.5 94 ASP A O 1
ATOM 756 N N . ARG A 1 95 ? 18.359 -13.633 -0.333 1 96.56 95 ARG A N 1
ATOM 757 C CA . ARG A 1 95 ? 19.25 -13.961 0.769 1 96.56 95 ARG A CA 1
ATOM 758 C C . ARG A 1 95 ? 20.281 -15.008 0.347 1 96.56 95 ARG A C 1
ATOM 760 O O . ARG A 1 95 ? 21.469 -14.891 0.676 1 96.56 95 ARG A O 1
ATOM 767 N N . VAL A 1 96 ? 19.875 -15.969 -0.401 1 96.19 96 VAL A N 1
ATOM 768 C CA . VAL A 1 96 ? 20.703 -17.141 -0.668 1 96.19 96 VAL A CA 1
ATOM 769 C C . VAL A 1 96 ? 21.5 -16.938 -1.957 1 96.19 96 VAL A C 1
ATOM 771 O O . VAL A 1 96 ? 22.578 -17.5 -2.127 1 96.19 96 VAL A O 1
ATOM 774 N N . TYR A 1 97 ? 21 -16.094 -2.836 1 95.88 97 TYR A N 1
ATOM 775 C CA . TYR A 1 97 ? 21.703 -15.797 -4.082 1 95.88 97 TYR A CA 1
ATOM 776 C C . TYR A 1 97 ? 21.984 -14.305 -4.203 1 95.88 97 TYR A C 1
ATOM 778 O O . TYR A 1 97 ? 21.594 -13.664 -5.18 1 95.88 97 TYR A O 1
ATOM 786 N N . PRO A 1 98 ? 22.781 -13.766 -3.287 1 95.06 98 PRO A N 1
ATOM 787 C CA . PRO A 1 98 ? 23 -12.32 -3.229 1 95.06 98 PRO A CA 1
ATOM 788 C C . PRO A 1 98 ? 23.859 -11.812 -4.391 1 95.06 98 PRO A C 1
ATOM 790 O O . PRO A 1 98 ? 23.875 -10.609 -4.668 1 95.06 98 PRO A O 1
ATOM 793 N N . GLU A 1 99 ? 24.578 -12.664 -5.09 1 94.31 99 GLU A N 1
ATOM 794 C CA . GLU A 1 99 ? 25.453 -12.273 -6.195 1 94.31 99 GLU A CA 1
ATOM 795 C C . GLU A 1 99 ? 24.656 -12.008 -7.465 1 94.31 99 GLU A C 1
ATOM 797 O O . GLU A 1 99 ? 25.172 -11.422 -8.422 1 94.31 99 GLU A O 1
ATOM 802 N N . ARG A 1 100 ? 23.406 -12.43 -7.453 1 93.31 100 ARG A N 1
ATOM 803 C CA . ARG A 1 100 ? 22.516 -12.211 -8.586 1 93.31 100 ARG A CA 1
ATOM 804 C C . ARG A 1 100 ? 21.734 -10.914 -8.43 1 93.31 100 ARG A C 1
ATOM 806 O O . ARG A 1 100 ? 21.812 -10.258 -7.387 1 93.31 100 ARG A O 1
ATOM 813 N N . ALA A 1 101 ? 21.062 -10.523 -9.461 1 96.56 101 ALA A N 1
ATOM 814 C CA . ALA A 1 101 ? 20.281 -9.281 -9.43 1 96.56 101 ALA A CA 1
ATOM 815 C C . ALA A 1 101 ? 19.359 -9.242 -8.211 1 96.56 101 ALA A C 1
ATOM 817 O O . ALA A 1 101 ? 18.688 -10.227 -7.898 1 96.56 101 ALA A O 1
ATOM 818 N N . PRO A 1 102 ? 19.391 -8.172 -7.496 1 97.94 102 PRO A N 1
ATOM 819 C CA . PRO A 1 102 ? 18.547 -8.086 -6.301 1 97.94 102 PRO A CA 1
ATOM 820 C C . PRO A 1 102 ? 17.062 -7.953 -6.637 1 97.94 102 PRO A C 1
ATOM 822 O O . PRO A 1 102 ? 16.703 -7.273 -7.598 1 97.94 102 PRO A O 1
ATOM 825 N N . LEU A 1 103 ? 16.281 -8.633 -5.902 1 98.62 103 LEU A N 1
ATOM 826 C CA . LEU A 1 103 ? 14.828 -8.531 -6.031 1 98.62 103 LEU A CA 1
ATOM 827 C C . LEU A 1 103 ? 14.297 -7.344 -5.234 1 98.62 103 LEU A C 1
ATOM 829 O O . LEU A 1 103 ? 13.234 -6.801 -5.551 1 98.62 103 LEU A O 1
ATOM 833 N N . PHE A 1 104 ? 14.984 -6.973 -4.168 1 98.44 104 PHE A N 1
ATOM 834 C CA . PHE A 1 104 ? 14.57 -5.863 -3.316 1 98.44 104 PHE A CA 1
ATOM 835 C C . PHE A 1 104 ? 15.641 -4.785 -3.277 1 98.44 104 PHE A C 1
ATOM 837 O O . PHE A 1 104 ? 16.828 -5.086 -3.223 1 98.44 104 PHE A O 1
ATOM 844 N N . ARG A 1 105 ? 15.234 -3.537 -3.352 1 97.81 105 ARG A N 1
ATOM 845 C CA . ARG A 1 105 ? 16.156 -2.443 -3.076 1 97.81 105 ARG A CA 1
ATOM 846 C C . ARG A 1 105 ? 16.547 -2.408 -1.6 1 97.81 105 ARG A C 1
ATOM 848 O O . ARG A 1 105 ? 15.812 -2.93 -0.752 1 97.81 105 ARG A O 1
ATOM 855 N N . PRO A 1 106 ? 17.703 -1.824 -1.258 1 97.25 106 PRO A N 1
ATOM 856 C CA . PRO A 1 106 ? 18.141 -1.819 0.138 1 97.25 106 PRO A CA 1
ATOM 857 C C . PRO A 1 106 ? 17.125 -1.19 1.081 1 97.25 106 PRO A C 1
ATOM 859 O O . PRO A 1 106 ? 16.562 -0.13 0.779 1 97.25 106 PRO A O 1
ATOM 862 N N . LEU A 1 107 ? 16.828 -1.866 2.154 1 97.38 107 LEU A N 1
ATOM 863 C CA . LEU A 1 107 ? 16 -1.374 3.244 1 97.38 107 LEU A CA 1
ATOM 864 C C . LEU A 1 107 ? 14.594 -1.03 2.746 1 97.38 107 LEU A C 1
ATOM 866 O O . LEU A 1 107 ? 14.07 0.044 3.049 1 97.38 107 LEU A O 1
ATOM 870 N N . THR A 1 108 ? 13.992 -1.938 1.938 1 98.31 108 THR A N 1
ATOM 871 C CA . THR A 1 108 ? 12.648 -1.676 1.432 1 98.31 108 THR A CA 1
ATOM 872 C C . THR A 1 108 ? 11.75 -2.891 1.632 1 98.31 108 THR A C 1
ATOM 874 O O . THR A 1 108 ? 10.664 -2.969 1.052 1 98.31 108 THR A O 1
ATOM 877 N N . THR A 1 109 ? 12.219 -3.895 2.391 1 98.19 109 THR A N 1
ATOM 878 C CA . THR A 1 109 ? 11.461 -5.137 2.52 1 98.19 109 THR A CA 1
ATOM 879 C C . THR A 1 109 ? 10.078 -4.871 3.105 1 98.19 109 THR A C 1
ATOM 881 O O . THR A 1 109 ? 9.07 -5.328 2.564 1 98.19 109 THR A O 1
ATOM 884 N N . GLY A 1 110 ? 10.023 -4.113 4.242 1 98.25 110 GLY A N 1
ATOM 885 C CA . GLY A 1 110 ? 8.742 -3.777 4.844 1 98.25 110 GLY A CA 1
ATOM 886 C C . GLY A 1 110 ? 7.848 -2.969 3.926 1 98.25 110 GLY A C 1
ATOM 887 O O . GLY A 1 110 ? 6.648 -3.238 3.826 1 98.25 110 GLY A O 1
ATOM 888 N N . LEU A 1 111 ? 8.445 -2.004 3.275 1 98.56 111 LEU A N 1
ATOM 889 C CA . LEU A 1 111 ? 7.715 -1.179 2.322 1 98.56 111 LEU A CA 1
ATOM 890 C C . LEU A 1 111 ? 7.156 -2.027 1.186 1 98.56 111 LEU A C 1
ATOM 892 O O . LEU A 1 111 ? 6 -1.855 0.788 1 98.56 111 LEU A O 1
ATOM 896 N N . THR A 1 112 ? 7.93 -2.949 0.673 1 98.69 112 THR A N 1
ATOM 897 C CA . THR A 1 112 ? 7.5 -3.844 -0.397 1 98.69 112 THR A CA 1
ATOM 898 C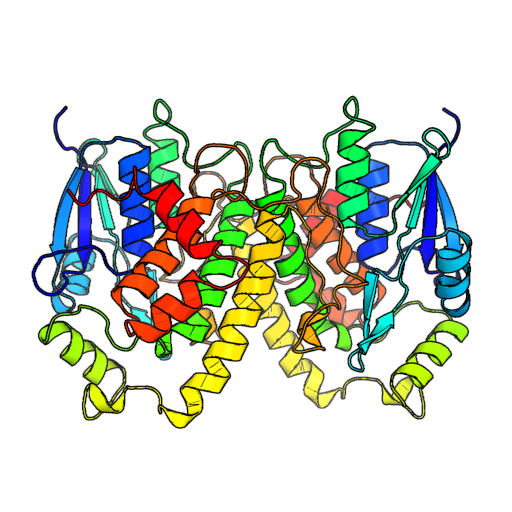 C . THR A 1 112 ? 6.418 -4.797 0.095 1 98.69 112 THR A C 1
ATOM 900 O O . THR A 1 112 ? 5.477 -5.109 -0.639 1 98.69 112 THR A O 1
ATOM 903 N N . ALA A 1 113 ? 6.566 -5.246 1.343 1 98.44 113 ALA A N 1
ATOM 904 C CA . ALA A 1 113 ? 5.555 -6.117 1.939 1 98.44 113 ALA A CA 1
ATOM 905 C C . ALA A 1 113 ? 4.195 -5.422 1.992 1 98.44 113 ALA A C 1
ATOM 907 O O . ALA A 1 113 ? 3.174 -6.016 1.648 1 98.44 113 ALA A O 1
ATOM 908 N N . ALA A 1 114 ? 4.199 -4.168 2.428 1 98.25 114 ALA A N 1
ATOM 909 C CA . ALA A 1 114 ? 2.963 -3.389 2.469 1 98.25 114 ALA A CA 1
ATOM 910 C C . ALA A 1 114 ? 2.361 -3.244 1.074 1 98.25 114 ALA A C 1
ATOM 912 O O . ALA A 1 114 ? 1.144 -3.35 0.903 1 98.25 114 ALA A O 1
ATOM 913 N N . PHE A 1 115 ? 3.225 -3.004 0.091 1 98.62 115 PHE A N 1
ATOM 914 C CA . PHE A 1 115 ? 2.781 -2.855 -1.29 1 98.62 115 PHE A CA 1
ATOM 915 C C . PHE A 1 115 ? 2.191 -4.16 -1.812 1 98.62 115 PHE A C 1
ATOM 917 O O . PHE A 1 115 ? 1.178 -4.152 -2.514 1 98.62 115 PHE A O 1
ATOM 924 N N . ASN A 1 116 ? 2.838 -5.27 -1.473 1 98.5 116 ASN A N 1
ATOM 925 C CA . ASN A 1 116 ? 2.32 -6.578 -1.847 1 98.5 116 ASN A CA 1
ATOM 926 C C . ASN A 1 116 ? 0.903 -6.793 -1.32 1 98.5 116 ASN A C 1
ATOM 928 O O . ASN A 1 116 ? 0.018 -7.219 -2.064 1 98.5 116 ASN A O 1
ATOM 932 N N . ALA A 1 117 ? 0.727 -6.523 -0.075 1 96.69 117 ALA A N 1
ATOM 933 C CA . ALA A 1 117 ? -0.589 -6.672 0.539 1 96.69 117 ALA A CA 1
ATOM 934 C C . ALA A 1 117 ? -1.618 -5.773 -0.14 1 96.69 117 ALA A C 1
ATOM 936 O O . ALA A 1 117 ? -2.756 -6.188 -0.375 1 96.69 117 ALA A O 1
ATOM 937 N N . GLN A 1 118 ? -1.223 -4.555 -0.449 1 96.88 118 GLN A N 1
ATOM 938 C CA . GLN A 1 118 ? -2.105 -3.59 -1.096 1 96.88 118 GLN A CA 1
ATOM 939 C C . GLN A 1 118 ? -2.561 -4.09 -2.463 1 96.88 118 GLN A C 1
ATOM 941 O O . GLN A 1 118 ? -3.756 -4.094 -2.764 1 96.88 118 GLN A O 1
ATOM 946 N N . VAL A 1 119 ? -1.601 -4.484 -3.273 1 98.19 119 VAL A N 1
ATOM 947 C CA . VAL A 1 119 ? -1.88 -4.906 -4.645 1 98.19 119 VAL A CA 1
ATOM 948 C C . VAL A 1 119 ? -2.689 -6.199 -4.633 1 98.19 119 VAL A C 1
ATOM 950 O O . VAL A 1 119 ? -3.656 -6.34 -5.383 1 98.19 119 VAL A O 1
ATOM 953 N N . ASP A 1 120 ? -2.312 -7.125 -3.713 1 97.06 120 ASP A N 1
ATOM 954 C CA . ASP A 1 120 ? -3.078 -8.359 -3.582 1 97.06 120 ASP A CA 1
ATOM 955 C C . ASP A 1 120 ? -4.531 -8.07 -3.209 1 97.06 120 ASP A C 1
ATOM 957 O O . ASP A 1 120 ? -5.453 -8.656 -3.787 1 97.06 120 ASP A O 1
ATOM 961 N N . GLY A 1 121 ? -4.699 -7.195 -2.248 1 94.81 121 GLY A N 1
ATOM 962 C CA . GLY A 1 121 ? -6.051 -6.828 -1.854 1 94.81 121 GLY A CA 1
ATOM 963 C C . GLY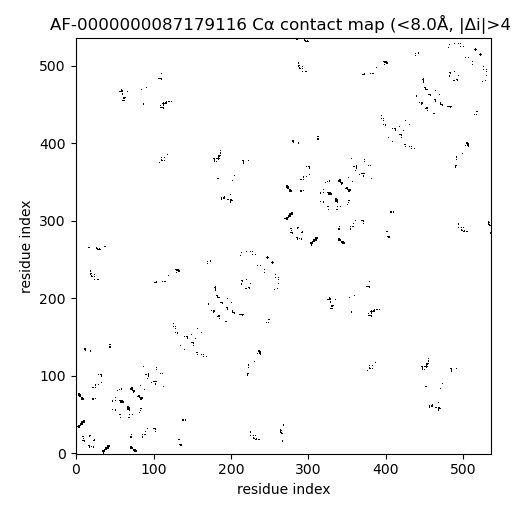 A 1 121 ? -6.848 -6.188 -2.975 1 94.81 121 GLY A C 1
ATOM 964 O O . GLY A 1 121 ? -8.008 -6.535 -3.193 1 94.81 121 GLY A O 1
ATOM 965 N N . LEU A 1 122 ? -6.234 -5.281 -3.717 1 96 122 LEU A N 1
ATOM 966 C CA . LEU A 1 122 ? -6.871 -4.566 -4.816 1 96 122 LEU A CA 1
ATOM 967 C C . LEU A 1 122 ? -7.387 -5.535 -5.871 1 96 122 LEU A C 1
ATOM 969 O O . LEU A 1 122 ? -8.578 -5.547 -6.184 1 96 122 LEU A O 1
ATOM 973 N N . PHE A 1 123 ? -6.523 -6.379 -6.348 1 97.5 123 PHE A N 1
ATOM 974 C CA . PHE A 1 123 ? -6.887 -7.254 -7.457 1 97.5 123 PHE A CA 1
ATOM 975 C C . PHE A 1 123 ? -7.832 -8.352 -6.996 1 97.5 123 PHE A C 1
ATOM 977 O O . PHE A 1 123 ? -8.703 -8.797 -7.75 1 97.5 123 PHE A O 1
ATOM 984 N N . THR A 1 124 ? -7.707 -8.812 -5.73 1 95.38 124 THR A N 1
ATOM 985 C CA . THR A 1 124 ? -8.586 -9.844 -5.203 1 95.38 124 THR A CA 1
ATOM 986 C C . THR A 1 124 ? -10.031 -9.359 -5.164 1 95.38 124 THR A C 1
ATOM 988 O O . THR A 1 124 ? -10.961 -10.133 -5.426 1 95.38 124 THR A O 1
ATOM 991 N N . LYS A 1 125 ? -10.266 -8.109 -4.895 1 93.31 125 LYS A N 1
ATOM 992 C CA . LYS A 1 125 ? -11.602 -7.523 -4.844 1 93.31 125 LYS A CA 1
ATOM 993 C C . LYS A 1 125 ? -12.312 -7.66 -6.184 1 93.31 125 LYS A C 1
ATOM 995 O O . LYS A 1 125 ? -13.547 -7.672 -6.242 1 93.31 125 LYS A O 1
ATOM 1000 N N . PHE A 1 126 ? -11.57 -7.758 -7.254 1 94.88 126 PHE A N 1
ATOM 1001 C CA . PHE A 1 126 ? -12.164 -7.785 -8.586 1 94.88 126 PHE A CA 1
ATOM 1002 C C . PHE A 1 126 ? -11.922 -9.125 -9.258 1 94.88 126 PHE A C 1
ATOM 1004 O O . PHE A 1 126 ? -12.109 -9.258 -10.469 1 94.88 126 PHE A O 1
ATOM 1011 N N . ALA A 1 127 ? -11.477 -10.141 -8.5 1 91.12 127 ALA A N 1
ATOM 1012 C CA . ALA A 1 127 ? -11.078 -11.445 -9.031 1 91.12 127 ALA A CA 1
ATOM 1013 C C . ALA A 1 127 ? -12.258 -12.141 -9.719 1 91.12 127 ALA A C 1
ATOM 1015 O O . ALA A 1 127 ? -12.062 -12.93 -10.641 1 91.12 127 ALA A O 1
ATOM 1016 N N . VAL A 1 128 ? -13.469 -11.789 -9.328 1 90.25 128 VAL A N 1
ATOM 1017 C CA . VAL A 1 128 ? -14.672 -12.43 -9.852 1 90.25 128 VAL A CA 1
ATOM 1018 C C . VAL A 1 128 ? -14.828 -12.102 -11.328 1 90.25 128 VAL A C 1
ATOM 1020 O O . VAL A 1 128 ? -15.508 -12.828 -12.062 1 90.25 128 VAL A O 1
ATOM 1023 N N . LEU A 1 129 ? -14.203 -11.039 -11.766 1 94.56 129 LEU A N 1
ATOM 1024 C CA . LEU A 1 129 ? -14.266 -10.648 -13.172 1 94.56 129 LEU A CA 1
ATOM 1025 C C . LEU A 1 129 ? -13.492 -11.625 -14.047 1 94.56 129 LEU A C 1
ATOM 1027 O O . LEU A 1 129 ? -13.719 -11.695 -15.258 1 94.56 129 LEU A O 1
ATOM 1031 N N . ASN A 1 130 ? -12.516 -12.32 -13.453 1 92.94 130 ASN A N 1
ATOM 1032 C CA . ASN A 1 130 ? -11.672 -13.273 -14.164 1 92.94 130 ASN A CA 1
ATOM 1033 C C . ASN A 1 130 ? -12.375 -14.617 -14.352 1 92.94 130 ASN A C 1
ATOM 1035 O O . ASN A 1 130 ? -11.938 -15.633 -13.805 1 92.94 130 ASN A O 1
ATOM 1039 N N . ASP A 1 131 ? -13.391 -14.695 -15.211 1 90.31 131 ASP A N 1
ATOM 1040 C CA . ASP A 1 131 ? -14.258 -15.859 -15.281 1 90.31 131 ASP A CA 1
ATOM 1041 C C . ASP A 1 131 ? -13.852 -16.781 -16.422 1 90.31 131 ASP A C 1
ATOM 1043 O O . ASP A 1 131 ? -14.586 -17.719 -16.766 1 90.31 131 ASP A O 1
ATOM 1047 N N . GLN A 1 132 ? -12.633 -16.562 -17.047 1 91.75 132 GLN A N 1
ATOM 1048 C CA . GLN A 1 132 ? -12.141 -17.453 -18.094 1 91.75 132 GLN A CA 1
ATOM 1049 C C . GLN A 1 132 ? -10.75 -17.984 -17.75 1 91.75 132 GLN A C 1
ATOM 1051 O O . GLN A 1 132 ? -9.891 -18.109 -18.609 1 91.75 132 GLN A O 1
ATOM 1056 N N . MET A 1 133 ? -10.523 -18.25 -16.469 1 91.38 133 MET A N 1
ATOM 1057 C CA . MET A 1 133 ? -9.234 -18.812 -16.078 1 91.38 133 MET A CA 1
ATOM 1058 C C . MET A 1 133 ? -8.93 -20.094 -16.844 1 91.38 133 MET A C 1
ATOM 1060 O O . MET A 1 133 ? -9.82 -20.938 -17.047 1 91.38 133 MET A O 1
ATOM 1064 N N . PRO A 1 134 ? -7.715 -20.234 -17.297 1 94.88 134 PRO A N 1
ATOM 1065 C CA . PRO A 1 134 ? -7.359 -21.422 -18.078 1 94.88 134 PRO A CA 1
ATOM 1066 C C . PRO A 1 134 ? -7.082 -22.641 -17.188 1 94.88 134 PRO A C 1
ATOM 1068 O O . PRO A 1 134 ? -6.012 -23.25 -17.281 1 94.88 134 PRO A O 1
ATOM 1071 N N . ILE A 1 135 ? -8.039 -23 -16.422 1 92.88 135 ILE A N 1
ATOM 1072 C CA . ILE A 1 135 ? -7.891 -24.094 -15.477 1 92.88 135 ILE A CA 1
ATOM 1073 C C . ILE A 1 135 ? -8.453 -25.375 -16.094 1 92.88 135 ILE A C 1
ATOM 1075 O O . ILE A 1 135 ? -9.25 -25.328 -17.031 1 92.88 135 ILE A O 1
ATOM 1079 N N . THR A 1 136 ? -8.031 -26.484 -15.609 1 93.94 136 THR A N 1
ATOM 1080 C CA . THR A 1 136 ? -8.477 -27.797 -16.078 1 93.94 136 THR A CA 1
ATOM 1081 C C . THR A 1 136 ? -9.898 -28.094 -15.609 1 93.94 136 THR A C 1
ATOM 1083 O O . THR A 1 136 ? -10.406 -27.422 -14.711 1 93.94 136 THR A O 1
ATOM 1086 N N . ASP A 1 137 ? -10.469 -29.031 -16.219 1 91.25 137 ASP A N 1
ATOM 1087 C CA . ASP A 1 137 ? -11.805 -29.453 -15.797 1 91.25 137 ASP A CA 1
ATOM 1088 C C . ASP A 1 137 ? -11.773 -30 -14.375 1 91.25 137 ASP A C 1
ATOM 1090 O O . ASP A 1 137 ? -12.734 -29.828 -13.617 1 91.25 137 ASP A O 1
ATOM 1094 N N . ILE A 1 138 ? -10.719 -30.609 -14.094 1 91.12 138 ILE A N 1
ATOM 1095 C CA . ILE A 1 138 ? -10.555 -31.141 -12.742 1 91.12 138 ILE A CA 1
ATOM 1096 C C . ILE A 1 138 ? -10.516 -29.984 -11.742 1 91.12 138 ILE A C 1
ATOM 1098 O O . ILE A 1 138 ? -11.141 -30.062 -10.68 1 91.12 138 ILE A O 1
ATOM 1102 N N . ALA A 1 139 ? -9.828 -28.938 -12.047 1 89.38 139 ALA A N 1
ATOM 1103 C CA . ALA A 1 139 ? -9.75 -27.766 -11.188 1 89.38 139 ALA A CA 1
ATOM 1104 C C . ALA A 1 139 ? -11.117 -27.109 -11.039 1 89.38 139 ALA A C 1
ATOM 1106 O O . ALA A 1 139 ? -11.477 -26.656 -9.953 1 89.38 139 ALA A O 1
ATOM 1107 N N . LYS A 1 140 ? -11.828 -27.031 -12.094 1 88.56 140 LYS A N 1
ATOM 1108 C CA . LYS A 1 140 ? -13.172 -26.453 -12.047 1 88.56 140 LYS A CA 1
ATOM 1109 C C . LYS A 1 140 ? -14.055 -27.203 -11.047 1 88.56 140 LYS A C 1
ATOM 1111 O O . LYS A 1 140 ? -14.805 -26.578 -10.289 1 88.56 140 LYS A O 1
ATOM 1116 N N . GLU A 1 141 ? -13.898 -28.422 -11.086 1 86.62 141 GLU A N 1
ATOM 1117 C CA . GLU A 1 141 ? -14.688 -29.25 -10.18 1 86.62 141 GLU A CA 1
ATOM 1118 C C . GLU A 1 141 ? -14.336 -28.969 -8.727 1 86.62 141 GLU A C 1
ATOM 1120 O O . GLU A 1 141 ? -15.219 -28.906 -7.867 1 86.62 141 GLU A O 1
ATOM 1125 N N . VAL A 1 142 ? -13.109 -28.781 -8.508 1 81.38 142 VAL A N 1
ATOM 1126 C CA . VAL A 1 142 ? -12.641 -28.484 -7.156 1 81.38 142 VAL A CA 1
ATOM 1127 C C . VAL A 1 142 ? -13.219 -27.141 -6.695 1 81.38 142 VAL A C 1
ATOM 1129 O O . VAL A 1 142 ? -13.68 -27.016 -5.555 1 81.38 142 VAL A O 1
ATOM 1132 N N . PHE A 1 143 ? -13.203 -26.156 -7.52 1 81.69 143 PHE A N 1
ATOM 1133 C CA . PHE A 1 143 ? -13.727 -24.844 -7.18 1 81.69 143 PHE A CA 1
ATOM 1134 C C . PHE A 1 143 ? -15.227 -24.906 -6.918 1 81.69 143 PHE A C 1
ATOM 1136 O O . PHE A 1 143 ? -15.727 -24.281 -5.98 1 81.69 143 PHE A O 1
ATOM 1143 N N . VAL A 1 144 ? -15.961 -25.641 -7.742 1 83.75 144 VAL A N 1
ATOM 1144 C CA . VAL A 1 144 ? -17.406 -25.781 -7.613 1 83.75 144 VAL A CA 1
ATOM 1145 C C . VAL A 1 144 ? -17.734 -26.422 -6.262 1 83.75 144 VAL A C 1
ATOM 1147 O O . VAL A 1 144 ? -18.625 -25.938 -5.547 1 83.75 144 VAL A O 1
ATOM 1150 N N . GLN A 1 145 ? -16.953 -27.344 -5.918 1 79.69 145 GLN A N 1
ATOM 1151 C CA . GLN A 1 145 ? -17.172 -28.031 -4.645 1 79.69 145 GLN A CA 1
ATOM 1152 C C . GLN A 1 145 ? -16.844 -27.109 -3.469 1 79.69 145 GLN A C 1
ATOM 1154 O O . GLN A 1 145 ? -17.609 -27.062 -2.496 1 79.69 145 GLN A O 1
ATOM 1159 N N . ARG A 1 146 ? -15.805 -26.391 -3.588 1 76.44 146 ARG A N 1
ATOM 1160 C CA . ARG A 1 146 ? -15.344 -25.5 -2.523 1 76.44 146 ARG A CA 1
ATOM 1161 C C . ARG A 1 146 ? -16.359 -24.391 -2.254 1 76.44 146 ARG A C 1
ATOM 1163 O O . ARG A 1 146 ? -16.531 -23.969 -1.11 1 76.44 146 ARG A O 1
ATOM 1170 N N . HIS A 1 147 ? -16.984 -23.953 -3.258 1 78.38 147 HIS A N 1
ATOM 1171 C CA . HIS A 1 147 ? -17.891 -22.812 -3.127 1 78.38 147 HIS A CA 1
ATOM 1172 C C . HIS A 1 147 ? -19.328 -23.281 -2.926 1 78.38 147 HIS A C 1
ATOM 1174 O O . HIS A 1 147 ? -20.25 -22.469 -2.789 1 78.38 147 HIS A O 1
ATOM 1180 N N . GLY A 1 148 ? -19.453 -24.562 -2.934 1 81.75 148 GLY A N 1
ATOM 1181 C CA . GLY A 1 148 ? -20.797 -25.109 -2.779 1 81.75 148 GLY A CA 1
ATOM 1182 C C . GLY A 1 148 ? -21.719 -24.766 -3.936 1 81.75 148 GLY A C 1
ATOM 1183 O O . GLY A 1 148 ? -22.906 -24.562 -3.738 1 81.75 148 GLY A O 1
ATOM 1184 N N . ALA A 1 149 ? -21.172 -24.578 -5.074 1 84.81 149 ALA A N 1
ATOM 1185 C CA . ALA A 1 149 ? -21.969 -24.266 -6.266 1 84.81 149 ALA A CA 1
ATOM 1186 C C . ALA A 1 149 ? -22.406 -25.547 -6.977 1 84.81 149 ALA A C 1
ATOM 1188 O O . ALA A 1 149 ? -21.922 -26.641 -6.672 1 84.81 149 ALA A O 1
ATOM 1189 N N . LYS A 1 150 ? -23.562 -25.375 -7.852 1 86.62 150 LYS A N 1
ATOM 1190 C CA . LYS A 1 150 ? -24.062 -26.516 -8.609 1 86.62 150 LYS A CA 1
ATOM 1191 C C . LYS A 1 150 ? -23.219 -26.75 -9.859 1 86.62 150 LYS A C 1
ATOM 1193 O O . LYS A 1 150 ? -23.094 -27.891 -10.328 1 86.62 150 LYS A O 1
ATOM 1198 N N . SER A 1 151 ? -22.688 -25.734 -10.352 1 86.94 151 SER A N 1
ATOM 1199 C CA . SER A 1 151 ? -21.891 -25.812 -11.562 1 86.94 151 SER A CA 1
ATOM 1200 C C . SER A 1 151 ? -20.906 -24.641 -11.648 1 86.94 151 SER A C 1
ATOM 1202 O O . SER A 1 151 ? -21 -23.688 -10.875 1 86.94 151 SER A O 1
ATOM 1204 N N . TRP A 1 152 ? -19.922 -24.859 -12.555 1 83.81 152 TRP A N 1
ATOM 1205 C CA . TRP A 1 152 ? -18.938 -23.812 -12.797 1 83.81 152 TRP A CA 1
ATOM 1206 C C . TRP A 1 152 ? -19.625 -22.531 -13.266 1 83.81 152 TRP A C 1
ATOM 1208 O O . TRP A 1 152 ? -19.25 -21.422 -12.867 1 83.81 152 TRP A O 1
ATOM 1218 N N . ASP A 1 153 ? -20.672 -22.656 -14.055 1 82.81 153 ASP A N 1
ATOM 1219 C CA . ASP A 1 153 ? -21.375 -21.5 -14.594 1 82.81 153 ASP A CA 1
ATOM 1220 C C . ASP A 1 153 ? -22.109 -20.734 -13.492 1 82.81 153 ASP A C 1
ATOM 1222 O O . ASP A 1 153 ? -22.297 -19.516 -13.586 1 82.81 153 ASP A O 1
ATOM 1226 N N . ASP A 1 154 ? -22.438 -21.438 -12.438 1 83.5 154 ASP A N 1
ATOM 1227 C CA . ASP A 1 154 ? -23.141 -20.812 -11.32 1 83.5 154 ASP A CA 1
ATOM 1228 C C . ASP A 1 154 ? -22.219 -19.922 -10.5 1 83.5 154 ASP A C 1
ATOM 1230 O O . ASP A 1 154 ? -22.672 -19.109 -9.695 1 83.5 154 ASP A O 1
ATOM 1234 N N . MET A 1 155 ? -21.016 -20.109 -10.766 1 80.31 155 MET A N 1
ATOM 1235 C CA . MET A 1 155 ? -20.031 -19.344 -10.008 1 80.31 155 MET A CA 1
ATOM 1236 C C . MET A 1 155 ? -19.719 -18.031 -10.719 1 80.31 155 MET A C 1
ATOM 1238 O O . MET A 1 155 ? -19.078 -17.141 -10.133 1 80.31 155 MET A O 1
ATOM 1242 N N . LYS A 1 156 ? -20.25 -17.953 -11.852 1 81.62 156 LYS A N 1
ATOM 1243 C CA . LYS A 1 156 ? -19.938 -16.766 -12.641 1 81.62 156 LYS A CA 1
ATOM 1244 C C . LYS A 1 156 ? -20.734 -15.547 -12.156 1 81.62 156 LYS A C 1
ATOM 1246 O O . LYS A 1 156 ? -21.891 -15.68 -11.766 1 81.62 156 LYS A O 1
ATOM 1251 N N . PHE A 1 157 ? -20.047 -14.414 -12.117 1 83.88 157 PHE A N 1
ATOM 1252 C CA . PHE A 1 157 ? -20.656 -13.141 -11.75 1 83.88 157 PHE A CA 1
ATOM 1253 C C . PHE A 1 157 ? -21.641 -12.688 -12.82 1 83.88 157 PHE A C 1
ATOM 1255 O O . PHE A 1 157 ? -21.359 -12.781 -14.016 1 83.88 157 PHE A O 1
ATOM 1262 N N . PRO A 1 158 ? -22.812 -12.258 -12.406 1 86.88 158 PRO A N 1
ATOM 1263 C CA . PRO A 1 158 ? -23.828 -11.875 -13.391 1 86.88 158 PRO A CA 1
ATOM 1264 C C . PRO A 1 158 ? -23.359 -10.75 -14.312 1 86.88 158 PRO A C 1
ATOM 1266 O O . PRO A 1 158 ? -22.734 -9.789 -13.852 1 86.88 158 PRO A O 1
ATOM 1269 N N . ASP A 1 159 ? -23.719 -10.875 -15.531 1 86.88 159 ASP A N 1
ATOM 1270 C CA . ASP A 1 159 ? -23.25 -9.945 -16.562 1 86.88 159 ASP A CA 1
ATOM 1271 C C . ASP A 1 159 ? -23.75 -8.523 -16.281 1 86.88 159 ASP A C 1
ATOM 1273 O O . ASP A 1 159 ? -23.031 -7.551 -16.516 1 86.88 159 ASP A O 1
ATOM 1277 N N . GLU A 1 160 ? -24.906 -8.469 -15.703 1 88.75 160 GLU A N 1
ATOM 1278 C CA . GLU A 1 160 ? -25.531 -7.172 -15.453 1 88.75 160 GLU A CA 1
ATOM 1279 C C . GLU A 1 160 ? -24.75 -6.383 -14.406 1 88.75 160 GLU A C 1
ATOM 1281 O O . GLU A 1 160 ? -24.797 -5.152 -14.383 1 88.75 160 GLU A O 1
ATOM 1286 N N . ASP A 1 161 ? -24 -7.078 -13.656 1 91 161 ASP A N 1
ATOM 1287 C CA . ASP A 1 161 ? -23.297 -6.43 -12.555 1 91 161 ASP A CA 1
ATOM 1288 C C . ASP A 1 161 ? -21.844 -6.172 -12.914 1 91 161 ASP A C 1
ATOM 1290 O O . ASP A 1 161 ? -21.125 -5.473 -12.188 1 91 161 ASP A O 1
ATOM 1294 N N . ARG A 1 162 ? -21.438 -6.656 -14.016 1 93.5 162 ARG A N 1
ATOM 1295 C CA . ARG A 1 162 ? -20.016 -6.613 -14.391 1 93.5 162 ARG A CA 1
ATOM 1296 C C . ARG A 1 162 ? -19.578 -5.184 -14.68 1 93.5 162 ARG A C 1
ATOM 1298 O O . ARG A 1 162 ? -18.484 -4.777 -14.297 1 93.5 162 ARG A O 1
ATOM 1305 N N . GLU A 1 163 ? -20.453 -4.434 -15.312 1 94.62 163 GLU A N 1
ATOM 1306 C CA . GLU A 1 163 ? -20.062 -3.084 -15.711 1 94.62 163 GLU A CA 1
ATOM 1307 C C . GLU A 1 163 ? -19.734 -2.225 -14.492 1 94.62 163 GLU A C 1
ATOM 1309 O O . GLU A 1 163 ? -18.734 -1.501 -14.492 1 94.62 163 GLU A O 1
ATOM 1314 N N . GLY A 1 164 ? -20.594 -2.32 -13.5 1 94.25 164 GLY A N 1
ATOM 1315 C CA . GLY A 1 164 ? -20.328 -1.585 -12.273 1 94.25 164 GLY A CA 1
ATOM 1316 C C . GLY A 1 164 ? -19 -1.959 -11.641 1 94.25 164 GLY A C 1
ATOM 1317 O O . GLY A 1 164 ? -18.266 -1.092 -11.148 1 94.25 164 GLY A O 1
ATOM 1318 N N . LEU A 1 165 ? -18.656 -3.18 -11.672 1 95 165 LEU A N 1
ATOM 1319 C CA . LEU A 1 165 ? -17.406 -3.654 -11.109 1 95 165 LEU A CA 1
ATOM 1320 C C . LEU A 1 165 ? -16.219 -3.15 -11.922 1 95 165 LEU A C 1
ATOM 1322 O O . LEU A 1 165 ? -15.172 -2.811 -11.367 1 95 165 LEU A O 1
ATOM 1326 N N . PHE A 1 166 ? -16.359 -3.076 -13.242 1 96.44 166 PHE A N 1
ATOM 1327 C CA . PHE A 1 166 ? -15.266 -2.584 -14.086 1 96.44 166 PHE A CA 1
ATOM 1328 C C . PHE A 1 166 ? -15.016 -1.104 -13.82 1 96.44 166 PHE A C 1
ATOM 1330 O O . PHE A 1 166 ? -13.859 -0.66 -13.82 1 96.44 166 PHE A O 1
ATOM 1337 N N . VAL A 1 167 ? -16.109 -0.394 -13.609 1 94.81 167 VAL A N 1
ATOM 1338 C CA . VAL A 1 167 ? -15.953 1.02 -13.281 1 94.81 167 VAL A CA 1
ATOM 1339 C C . VAL A 1 167 ? -15.141 1.169 -12 1 94.81 167 VAL A C 1
ATOM 1341 O O . VAL A 1 167 ? -14.211 1.973 -11.938 1 94.81 167 VAL A O 1
ATOM 1344 N N . SER A 1 168 ? -15.469 0.37 -11.031 1 94.31 168 SER A N 1
ATOM 1345 C CA . SER A 1 168 ? -14.758 0.398 -9.758 1 94.31 168 SER A CA 1
ATOM 1346 C C . SER A 1 168 ? -13.312 -0.081 -9.922 1 94.31 168 SER A C 1
ATOM 1348 O O . SER A 1 168 ? -12.406 0.449 -9.289 1 94.31 168 SER A O 1
ATOM 1350 N N . PHE A 1 169 ? -13.141 -1.083 -10.734 1 96.94 169 PHE A N 1
ATOM 1351 C CA . PHE A 1 169 ? -11.812 -1.628 -10.992 1 96.94 169 PHE A CA 1
ATOM 1352 C C . PHE A 1 169 ? -10.922 -0.589 -11.664 1 96.94 169 PHE A C 1
ATOM 1354 O O . PHE A 1 169 ? -9.781 -0.39 -11.258 1 96.94 169 PHE A O 1
ATOM 1361 N N . GLU A 1 170 ? -11.43 0.119 -12.648 1 96.62 170 GLU A N 1
ATOM 1362 C CA . GLU A 1 170 ? -10.672 1.17 -13.328 1 96.62 170 GLU A CA 1
ATOM 1363 C C . GLU A 1 170 ? -10.273 2.277 -12.352 1 96.62 170 GLU A C 1
ATOM 1365 O O . GLU A 1 170 ? -9.148 2.779 -12.406 1 96.62 170 GLU A O 1
ATOM 1370 N N . ALA A 1 171 ? -11.234 2.627 -11.492 1 93.81 171 ALA A N 1
ATOM 1371 C CA . ALA A 1 171 ? -10.945 3.646 -10.492 1 93.81 171 ALA A CA 1
ATOM 1372 C C . ALA A 1 171 ? -9.82 3.201 -9.562 1 93.81 171 ALA A C 1
ATOM 1374 O O . ALA A 1 171 ? -8.93 3.986 -9.234 1 93.81 171 ALA A O 1
ATOM 1375 N N . ALA A 1 172 ? -9.898 1.935 -9.164 1 95.06 172 ALA A N 1
ATOM 1376 C CA . ALA A 1 172 ? -8.875 1.39 -8.266 1 95.06 172 ALA A CA 1
ATOM 1377 C C . ALA A 1 172 ? -7.508 1.378 -8.938 1 95.06 172 ALA A C 1
ATOM 1379 O O . ALA A 1 172 ? -6.508 1.762 -8.328 1 95.06 172 ALA A O 1
ATOM 1380 N N . LEU A 1 173 ? -7.43 0.959 -10.195 1 96.88 173 LEU A N 1
ATOM 1381 C CA . LEU A 1 173 ? -6.172 0.957 -10.93 1 96.88 173 LEU A CA 1
ATOM 1382 C C . LEU A 1 173 ? -5.691 2.381 -11.195 1 96.88 173 LEU A C 1
ATOM 1384 O O . LEU A 1 173 ? -4.488 2.631 -11.281 1 96.88 173 LEU A O 1
ATOM 1388 N N . GLY A 1 174 ? -6.633 3.289 -11.344 1 94.69 174 GLY A N 1
ATOM 1389 C CA . GLY A 1 174 ? -6.285 4.695 -11.469 1 94.69 174 GLY A CA 1
ATOM 1390 C C . GLY A 1 174 ? -5.551 5.242 -10.258 1 94.69 174 GLY A C 1
ATOM 1391 O O . GLY A 1 174 ? -4.605 6.016 -10.398 1 94.69 174 GLY A O 1
ATOM 1392 N N . GLU A 1 175 ? -6.043 4.832 -9.102 1 94 175 GLU A N 1
ATOM 1393 C CA . GLU A 1 175 ? -5.348 5.227 -7.879 1 94 175 GLU A CA 1
ATOM 1394 C C . GLU A 1 175 ? -3.936 4.652 -7.836 1 94 175 GLU A C 1
ATOM 1396 O O . GLU A 1 175 ? -2.986 5.348 -7.469 1 94 175 GLU A O 1
ATOM 1401 N N . LEU A 1 176 ? -3.795 3.418 -8.227 1 96.69 176 LEU A N 1
ATOM 1402 C CA . LEU A 1 176 ? -2.479 2.787 -8.258 1 96.69 176 LEU A CA 1
ATOM 1403 C C . LEU A 1 176 ? -1.571 3.482 -9.273 1 96.69 176 LEU A C 1
ATOM 1405 O O . LEU A 1 176 ? -0.368 3.615 -9.039 1 96.69 176 LEU A O 1
ATOM 1409 N N . ALA A 1 177 ? -2.111 3.969 -10.391 1 96.62 177 ALA A N 1
ATOM 1410 C CA . ALA A 1 177 ? -1.35 4.598 -11.461 1 96.62 177 ALA A CA 1
ATOM 1411 C C . ALA A 1 177 ? -0.68 5.883 -10.984 1 96.62 177 ALA A C 1
ATOM 1413 O O . ALA A 1 177 ? 0.354 6.285 -11.523 1 96.62 177 ALA A O 1
ATOM 1414 N N . LYS A 1 178 ? -1.234 6.527 -9.992 1 95.69 178 LYS A N 1
ATOM 1415 C CA . LYS A 1 178 ? -0.633 7.734 -9.43 1 95.69 178 LYS A CA 1
ATOM 1416 C C . LYS A 1 178 ? 0.769 7.453 -8.898 1 95.69 178 LYS A C 1
ATOM 1418 O O . LYS A 1 178 ? 1.662 8.297 -9.008 1 95.69 178 LYS A O 1
ATOM 1423 N N . ALA A 1 179 ? 0.942 6.273 -8.32 1 97.75 179 ALA A N 1
ATOM 1424 C CA . ALA A 1 179 ? 2.25 5.887 -7.797 1 97.75 179 ALA A CA 1
ATOM 1425 C C . ALA A 1 179 ? 3.283 5.797 -8.922 1 97.75 179 ALA A C 1
ATOM 1427 O O . ALA A 1 179 ? 4.457 6.117 -8.719 1 97.75 179 ALA A O 1
ATOM 1428 N N . TYR A 1 180 ? 2.9 5.387 -10.094 1 97.56 180 TYR A N 1
ATOM 1429 C CA . TYR A 1 180 ? 3.807 5.266 -11.234 1 97.56 180 TYR A CA 1
ATOM 1430 C C . TYR A 1 180 ? 4.238 6.641 -11.734 1 97.56 180 TYR A C 1
ATOM 1432 O O . TYR A 1 180 ? 5.242 6.766 -12.438 1 97.56 180 TYR A O 1
ATOM 1440 N N . LYS A 1 181 ? 3.441 7.641 -11.398 1 95.94 181 LYS A N 1
ATOM 1441 C CA . LYS A 1 181 ? 3.801 9.016 -11.734 1 95.94 181 LYS A CA 1
ATOM 1442 C C . LYS A 1 181 ? 4.469 9.711 -10.555 1 95.94 181 LYS A C 1
ATOM 1444 O O . LYS A 1 181 ? 4.672 10.93 -10.578 1 95.94 181 LYS A O 1
ATOM 1449 N N . HIS A 1 182 ? 4.684 8.945 -9.5 1 97.12 182 HIS A N 1
ATOM 1450 C CA . HIS A 1 182 ? 5.363 9.406 -8.297 1 97.12 182 HIS A CA 1
ATOM 1451 C C . HIS A 1 182 ? 4.574 10.523 -7.609 1 97.12 182 HIS A C 1
ATOM 1453 O O . HIS A 1 182 ? 5.148 11.516 -7.168 1 97.12 182 HIS A O 1
ATOM 1459 N N . THR A 1 183 ? 3.283 10.328 -7.656 1 95.06 183 THR A N 1
ATOM 1460 C CA . THR A 1 183 ? 2.398 11.164 -6.859 1 95.06 183 THR A CA 1
ATOM 1461 C C . THR A 1 183 ? 1.826 10.383 -5.68 1 95.06 183 THR A C 1
ATOM 1463 O O . THR A 1 183 ? 1.543 9.188 -5.797 1 95.06 183 THR A O 1
ATOM 1466 N N . GLY A 1 184 ? 1.812 10.898 -4.512 1 85.69 184 GLY A N 1
ATOM 1467 C CA . GLY A 1 184 ? 1.483 10.242 -3.256 1 85.69 184 GLY A CA 1
ATOM 1468 C C . GLY A 1 184 ? 0.019 9.859 -3.148 1 85.69 184 GLY A C 1
ATOM 1469 O O . GLY A 1 184 ? -0.396 9.242 -2.164 1 85.69 184 GLY A O 1
ATOM 1470 N N . GLY A 1 185 ? -0.745 10.125 -4.094 1 82.31 185 GLY A N 1
ATOM 1471 C CA . GLY A 1 185 ? -2.174 9.852 -4.043 1 82.31 185 GLY A CA 1
ATOM 1472 C C . GLY A 1 185 ? -2.924 10.805 -3.129 1 82.31 185 GLY A C 1
ATOM 1473 O O . GLY A 1 185 ? -2.312 11.602 -2.418 1 82.31 185 GLY A O 1
ATOM 1474 N N . THR A 1 186 ? -4.246 10.891 -3.307 1 87.5 186 THR A N 1
ATOM 1475 C CA . THR A 1 186 ? -5.156 11.633 -2.438 1 87.5 186 THR A CA 1
ATOM 1476 C C . THR A 1 186 ? -6.234 10.711 -1.874 1 87.5 186 THR A C 1
ATOM 1478 O O . THR A 1 186 ? -6.516 9.656 -2.445 1 87.5 186 THR A O 1
ATOM 1481 N N . THR A 1 187 ? -6.707 11.016 -0.738 1 87.25 187 THR A N 1
ATOM 1482 C CA . THR A 1 187 ? -7.676 10.141 -0.084 1 87.25 187 THR A CA 1
ATOM 1483 C C . THR A 1 187 ? -9.094 10.492 -0.523 1 87.25 187 THR A C 1
ATOM 1485 O O . THR A 1 187 ? -10.062 9.945 0.007 1 87.25 187 THR A O 1
ATOM 1488 N N . ASP A 1 188 ? -9.219 11.336 -1.501 1 91.94 188 ASP A N 1
ATOM 1489 C CA . ASP A 1 188 ? -10.547 11.797 -1.913 1 91.94 188 ASP A CA 1
ATOM 1490 C C . ASP A 1 188 ? -11.391 10.641 -2.439 1 91.94 188 ASP A C 1
ATOM 1492 O O . ASP A 1 188 ? -12.617 10.68 -2.373 1 91.94 188 ASP A O 1
ATOM 1496 N N . HIS A 1 189 ? -10.734 9.641 -2.902 1 88.19 189 HIS A N 1
ATOM 1497 C CA . HIS A 1 189 ? -11.414 8.469 -3.443 1 88.19 189 HIS A CA 1
ATOM 1498 C C . HIS A 1 189 ? -12.234 7.762 -2.369 1 88.19 189 HIS A C 1
ATOM 1500 O O . HIS A 1 189 ? -13.109 6.953 -2.682 1 88.19 189 HIS A O 1
ATOM 1506 N N . VAL A 1 190 ? -11.977 8.055 -1.121 1 85.44 190 VAL A N 1
ATOM 1507 C CA . VAL A 1 190 ? -12.695 7.418 -0.021 1 85.44 190 VAL A CA 1
ATOM 1508 C C . VAL A 1 190 ? -14.094 8.008 0.086 1 85.44 190 VAL A C 1
ATOM 1510 O O . VAL A 1 190 ? -15.039 7.328 0.501 1 85.44 190 VAL A O 1
ATOM 1513 N N . TRP A 1 191 ? -14.281 9.273 -0.411 1 85.88 191 TRP A N 1
ATOM 1514 C CA . TRP A 1 191 ? -15.602 9.875 -0.242 1 85.88 191 TRP A CA 1
ATOM 1515 C C . TRP A 1 191 ? -16.188 10.305 -1.586 1 85.88 191 TRP A C 1
ATOM 1517 O O . TRP A 1 191 ? -17.344 10.711 -1.667 1 85.88 191 TRP A O 1
ATOM 1527 N N . ARG A 1 192 ? -15.359 10.211 -2.555 1 87.31 192 ARG A N 1
ATOM 1528 C CA . ARG A 1 192 ? -15.75 10.625 -3.898 1 87.31 192 ARG A CA 1
ATOM 1529 C C . ARG A 1 192 ? -15.367 9.57 -4.93 1 87.31 192 ARG A C 1
ATOM 1531 O O . ARG A 1 192 ? -14.188 9.32 -5.156 1 87.31 192 ARG A O 1
ATOM 1538 N N . ALA A 1 193 ? -16.328 8.969 -5.676 1 80.44 193 ALA A N 1
ATOM 1539 C CA . ALA A 1 193 ? -16.109 7.879 -6.621 1 80.44 193 ALA A CA 1
ATOM 1540 C C . ALA A 1 193 ? -15.117 8.281 -7.711 1 80.44 193 ALA A C 1
ATOM 1542 O O . ALA A 1 193 ? -14.281 7.477 -8.117 1 80.44 193 ALA A O 1
ATOM 1543 N N . GLY A 1 194 ? -15.117 9.523 -8.125 1 81.25 194 GLY A N 1
ATOM 1544 C CA . GLY A 1 194 ? -14.227 9.977 -9.188 1 81.25 194 GLY A CA 1
ATOM 1545 C C . GLY A 1 194 ? -12.867 10.406 -8.68 1 81.25 194 GLY A C 1
ATOM 1546 O O . GLY A 1 194 ? -11.984 10.758 -9.469 1 81.25 194 GLY A O 1
ATOM 1547 N N . GLY A 1 195 ? -12.719 10.219 -7.383 1 87.69 195 GLY A N 1
ATOM 1548 C CA . GLY A 1 195 ? -11.453 10.633 -6.785 1 87.69 195 GLY A CA 1
ATOM 1549 C C . GLY A 1 195 ? -11.234 12.133 -6.844 1 87.69 195 GLY A C 1
ATOM 1550 O O . GLY A 1 195 ? -12.188 12.906 -6.895 1 87.69 195 GLY A O 1
ATOM 1551 N N . THR A 1 196 ? -10.016 12.516 -6.699 1 91.19 196 THR A N 1
ATOM 1552 C CA . THR A 1 196 ? -9.625 13.922 -6.73 1 91.19 196 THR A CA 1
ATOM 1553 C C . THR A 1 196 ? -9.797 14.5 -8.133 1 91.19 196 THR A C 1
ATOM 1555 O O . THR A 1 196 ? -9.406 13.875 -9.117 1 91.19 196 THR A O 1
ATOM 1558 N N . ASP A 1 197 ? -10.398 15.672 -8.195 1 93 197 ASP A N 1
ATOM 1559 C CA . ASP A 1 197 ? -10.523 16.359 -9.484 1 93 197 ASP A CA 1
ATOM 1560 C C . ASP A 1 197 ? -9.148 16.625 -10.094 1 93 197 ASP A C 1
ATOM 1562 O O . ASP A 1 197 ? -8.188 16.922 -9.383 1 93 197 ASP A O 1
ATOM 1566 N N . LYS A 1 198 ? -9.164 16.625 -11.414 1 90.38 198 LYS A N 1
ATOM 1567 C CA . LYS A 1 198 ? -7.91 16.828 -12.141 1 90.38 198 LYS A CA 1
ATOM 1568 C C . LYS A 1 198 ? -7.277 18.172 -11.797 1 90.38 198 LYS A C 1
ATOM 1570 O O . LYS A 1 198 ? -6.051 18.281 -11.742 1 90.38 198 LYS A O 1
ATOM 1575 N N . ALA A 1 199 ? -8.086 19.156 -11.523 1 92.12 199 ALA A N 1
ATOM 1576 C CA . ALA A 1 199 ? -7.605 20.5 -11.227 1 92.12 199 ALA A CA 1
ATOM 1577 C C . ALA A 1 199 ? -6.883 20.547 -9.891 1 92.12 199 ALA A C 1
ATOM 1579 O O . ALA A 1 199 ? -6.086 21.453 -9.633 1 92.12 199 ALA A O 1
ATOM 1580 N N . GLN A 1 200 ? -7.145 19.516 -9.07 1 93.75 200 GLN A N 1
ATOM 1581 C CA . GLN A 1 200 ? -6.551 19.484 -7.734 1 93.75 200 GLN A CA 1
ATOM 1582 C C . GLN A 1 200 ? -5.52 18.359 -7.621 1 93.75 200 GLN A C 1
ATOM 1584 O O . GLN A 1 200 ? -5.043 18.062 -6.527 1 93.75 200 GLN A O 1
ATOM 1589 N N . ALA A 1 201 ? -5.199 17.812 -8.734 1 92.06 201 ALA A N 1
ATOM 1590 C CA . ALA A 1 201 ? -4.289 16.672 -8.734 1 92.06 201 ALA A CA 1
ATOM 1591 C C . ALA A 1 201 ? -2.881 17.094 -8.32 1 92.06 201 ALA A C 1
ATOM 1593 O O . ALA A 1 201 ? -2.455 18.219 -8.594 1 92.06 201 ALA A O 1
ATOM 1594 N N . GLN A 1 202 ? -2.168 16.203 -7.641 1 94.31 202 GLN A N 1
ATOM 1595 C CA . GLN A 1 202 ? -0.76 16.406 -7.316 1 94.31 202 GLN A CA 1
ATOM 1596 C C . GLN A 1 202 ? 0.089 16.484 -8.586 1 94.31 202 GLN A C 1
ATOM 1598 O O . GLN A 1 202 ? -0.203 15.812 -9.578 1 94.31 202 GLN A O 1
ATOM 1603 N N . ARG A 1 203 ? 1.127 17.281 -8.492 1 91.75 203 ARG A N 1
ATOM 1604 C CA . ARG A 1 203 ? 2.062 17.375 -9.609 1 91.75 203 ARG A CA 1
ATOM 1605 C C . ARG A 1 203 ? 3.168 16.328 -9.484 1 91.75 203 ARG A C 1
ATOM 1607 O O . ARG A 1 203 ? 3.803 16.203 -8.438 1 91.75 203 ARG A O 1
ATOM 1614 N N . PRO A 1 204 ? 3.379 15.594 -10.562 1 94.38 204 PRO A N 1
ATOM 1615 C CA . PRO A 1 204 ? 4.535 14.695 -10.508 1 94.38 204 PRO A CA 1
ATOM 1616 C C . PRO A 1 204 ? 5.859 15.445 -10.391 1 94.38 204 PRO A C 1
ATOM 1618 O O . PRO A 1 204 ? 5.949 16.609 -10.789 1 94.38 204 PRO A O 1
ATOM 1621 N N . PRO A 1 205 ? 6.84 14.836 -9.742 1 94.56 205 PRO A N 1
ATOM 1622 C CA . PRO A 1 205 ? 8.156 15.484 -9.742 1 94.56 205 PRO A CA 1
ATOM 1623 C C . PRO A 1 205 ? 8.742 15.625 -11.141 1 94.56 205 PRO A C 1
ATOM 1625 O O . PRO A 1 205 ? 8.305 14.93 -12.07 1 94.56 205 PRO A O 1
ATOM 1628 N N . PRO A 1 206 ? 9.703 16.578 -11.266 1 90.81 206 PRO A N 1
ATOM 1629 C CA . PRO A 1 206 ? 10.312 16.766 -12.578 1 90.81 206 PRO A CA 1
ATOM 1630 C C . PRO A 1 206 ? 10.852 15.469 -13.18 1 90.81 206 PRO A C 1
ATOM 1632 O O . PRO A 1 206 ? 11.531 14.703 -12.492 1 90.81 206 PRO A O 1
ATOM 1635 N N . GLY A 1 207 ? 10.492 15.211 -14.414 1 89.06 207 GLY A N 1
ATOM 1636 C CA . GLY A 1 207 ? 10.984 14.039 -15.117 1 89.06 207 GLY A CA 1
ATOM 1637 C C . GLY A 1 207 ? 10.055 12.844 -15 1 89.06 207 GLY A C 1
ATOM 1638 O O . GLY A 1 207 ? 10.289 11.805 -15.625 1 89.06 207 GLY A O 1
ATOM 1639 N N . GLN A 1 208 ? 8.992 12.953 -14.18 1 91.69 208 GLN A N 1
ATOM 1640 C CA . GLN A 1 208 ? 8.07 11.844 -13.961 1 91.69 208 GLN A CA 1
ATOM 1641 C C . GLN A 1 208 ? 6.664 12.195 -14.453 1 91.69 208 GLN A C 1
ATOM 1643 O O . GLN A 1 208 ? 5.672 11.742 -13.875 1 91.69 208 GLN A O 1
ATOM 1648 N N . GLU A 1 209 ? 6.555 13.016 -15.453 1 89.12 209 GLU A N 1
ATOM 1649 C CA . GLU A 1 209 ? 5.273 13.453 -15.984 1 89.12 209 GLU A CA 1
ATOM 1650 C C . GLU A 1 209 ? 4.527 12.305 -16.656 1 89.12 209 GLU A C 1
ATOM 1652 O O . GLU A 1 209 ? 3.293 12.258 -16.641 1 89.12 209 GLU A O 1
ATOM 1657 N N . GLU A 1 210 ? 5.336 11.43 -17.172 1 90.38 210 GLU A N 1
ATOM 1658 C CA . GLU A 1 210 ? 4.762 10.211 -17.75 1 90.38 210 GLU A CA 1
ATOM 1659 C C . GLU A 1 210 ? 5.246 8.977 -17 1 90.38 210 GLU A C 1
ATOM 1661 O O . GLU A 1 210 ? 6.426 8.875 -16.641 1 90.38 210 GLU A O 1
ATOM 1666 N N . ALA A 1 211 ? 4.289 8.164 -16.75 1 91.75 211 ALA A N 1
ATOM 1667 C CA . ALA A 1 211 ? 4.621 6.934 -16.047 1 91.75 211 ALA A CA 1
ATOM 1668 C C . ALA A 1 211 ? 5.406 5.977 -16.938 1 91.75 211 ALA A C 1
ATOM 1670 O O . ALA A 1 211 ? 5.062 5.789 -18.109 1 91.75 211 ALA A O 1
ATOM 1671 N N . GLY A 1 212 ? 6.488 5.438 -16.469 1 92.38 212 GLY A N 1
ATOM 1672 C CA . GLY A 1 212 ? 7.188 4.34 -17.109 1 92.38 212 GLY A CA 1
ATOM 1673 C C . GLY A 1 212 ? 6.629 2.977 -16.75 1 92.38 212 GLY A C 1
ATOM 1674 O O . GLY A 1 212 ? 5.652 2.881 -16 1 92.38 212 GLY A O 1
ATOM 1675 N N . PRO A 1 213 ? 7.254 1.967 -17.312 1 97.12 213 PRO A N 1
ATOM 1676 C CA . PRO A 1 213 ? 6.738 0.616 -17.078 1 97.12 213 PRO A CA 1
ATOM 1677 C C . PRO A 1 213 ? 7.039 0.107 -15.672 1 97.12 213 PRO A C 1
ATOM 1679 O O . PRO A 1 213 ? 6.387 -0.829 -15.195 1 97.12 213 PRO A O 1
ATOM 1682 N N . PHE A 1 214 ? 8.039 0.669 -15.086 1 98.31 214 PHE A N 1
ATOM 1683 C CA . PHE A 1 214 ? 8.414 0.222 -13.75 1 98.31 214 PHE A CA 1
ATOM 1684 C C . PHE A 1 214 ? 8.031 1.264 -12.703 1 98.31 214 PHE A C 1
ATOM 1686 O O . PHE A 1 214 ? 8.031 2.463 -12.984 1 98.31 214 PHE A O 1
ATOM 1693 N N . LEU A 1 215 ? 7.711 0.81 -11.539 1 98.06 215 LEU A N 1
ATOM 1694 C CA . LEU A 1 215 ? 7.293 1.688 -10.453 1 98.06 215 LEU A CA 1
ATOM 1695 C C . LEU A 1 215 ? 8.383 2.697 -10.117 1 98.06 215 LEU A C 1
ATOM 1697 O O . LEU A 1 215 ? 8.094 3.865 -9.852 1 98.06 215 LEU A O 1
ATOM 1701 N N . ASP A 1 216 ? 9.633 2.25 -10.07 1 98.12 216 ASP A N 1
ATOM 1702 C CA . ASP A 1 216 ? 10.805 3.072 -9.805 1 98.12 216 ASP A CA 1
ATOM 1703 C C . ASP A 1 216 ? 11.992 2.613 -10.648 1 98.12 216 ASP A C 1
ATOM 1705 O O . ASP A 1 216 ? 12.203 1.413 -10.836 1 98.12 216 ASP A O 1
ATOM 1709 N N . GLY A 1 217 ? 12.742 3.48 -11.211 1 96.44 217 GLY A N 1
ATOM 1710 C CA . GLY A 1 217 ? 13.984 3.158 -11.898 1 96.44 217 GLY A CA 1
ATOM 1711 C C . GLY A 1 217 ? 13.773 2.623 -13.297 1 96.44 217 GLY A C 1
ATOM 1712 O O . GLY A 1 217 ? 12.672 2.717 -13.844 1 96.44 217 GLY A O 1
ATOM 1713 N N . ASP A 1 218 ? 14.836 2.088 -13.836 1 96.12 218 ASP A N 1
ATOM 1714 C CA . ASP A 1 218 ? 14.828 1.663 -15.234 1 96.12 218 ASP A CA 1
ATOM 1715 C C . ASP A 1 218 ? 14.922 0.144 -15.352 1 96.12 218 ASP A C 1
ATOM 1717 O O . ASP A 1 218 ? 15.07 -0.395 -16.453 1 96.12 218 ASP A O 1
ATOM 1721 N N . ALA A 1 219 ? 14.898 -0.547 -14.258 1 97.38 219 ALA A N 1
ATOM 1722 C CA . ALA A 1 219 ? 14.906 -2.006 -14.195 1 97.38 219 ALA A CA 1
ATOM 1723 C C . ALA A 1 219 ? 13.93 -2.516 -13.141 1 97.38 219 ALA A C 1
ATOM 1725 O O . ALA A 1 219 ? 13.711 -1.854 -12.125 1 97.38 219 ALA A O 1
ATOM 1726 N N . PRO A 1 220 ? 13.398 -3.684 -13.344 1 98.38 220 PRO A N 1
ATOM 1727 C CA . PRO A 1 220 ? 12.383 -4.168 -12.406 1 98.38 220 PRO A CA 1
ATOM 1728 C C . PRO A 1 220 ? 12.984 -4.719 -11.117 1 98.38 220 PRO A C 1
ATOM 1730 O O . PRO A 1 220 ? 14.141 -5.145 -11.109 1 98.38 220 PRO A O 1
ATOM 1733 N N . VAL A 1 221 ? 12.258 -4.637 -10.102 1 98.69 221 VAL A N 1
ATOM 1734 C CA . VAL A 1 221 ? 12.453 -5.352 -8.844 1 98.69 221 VAL A CA 1
ATOM 1735 C C . VAL A 1 221 ? 11.164 -6.074 -8.461 1 98.69 221 VAL A C 1
ATOM 1737 O O . VAL A 1 221 ? 10.227 -6.141 -9.25 1 98.69 221 VAL A O 1
ATOM 1740 N N . TYR A 1 222 ? 11.109 -6.637 -7.277 1 98.81 222 TYR A N 1
ATOM 1741 C CA . TYR A 1 222 ? 9.992 -7.496 -6.898 1 98.81 222 TYR A CA 1
ATOM 1742 C C . TYR A 1 222 ? 8.68 -6.715 -6.898 1 98.81 222 TYR A C 1
ATOM 1744 O O . TYR A 1 222 ? 7.625 -7.262 -7.238 1 98.81 222 TYR A O 1
ATOM 1752 N N . SER A 1 223 ? 8.711 -5.426 -6.516 1 98.81 223 SER A N 1
ATOM 1753 C CA . SER A 1 223 ? 7.492 -4.617 -6.504 1 98.81 223 SER A CA 1
ATOM 1754 C C . SER A 1 223 ? 6.852 -4.562 -7.887 1 98.81 223 SER A C 1
ATOM 1756 O O . SER A 1 223 ? 5.625 -4.5 -8.008 1 98.81 223 SER A O 1
ATOM 1758 N N . ASP A 1 224 ? 7.641 -4.578 -8.914 1 98.94 224 ASP A N 1
ATOM 1759 C CA . ASP A 1 224 ? 7.109 -4.59 -10.281 1 98.94 224 ASP A CA 1
ATOM 1760 C C . ASP A 1 224 ? 6.461 -5.934 -10.602 1 98.94 224 ASP A C 1
ATOM 1762 O O . ASP A 1 224 ? 5.449 -5.988 -11.305 1 98.94 224 ASP A O 1
ATOM 1766 N N . PHE A 1 225 ? 7.055 -7.012 -10.078 1 98.88 225 PHE A N 1
ATOM 1767 C CA . PHE A 1 225 ? 6.52 -8.344 -10.336 1 98.88 225 PHE A CA 1
ATOM 1768 C C . PHE A 1 225 ? 5.188 -8.539 -9.625 1 98.88 225 PHE A C 1
ATOM 1770 O O . PHE A 1 225 ? 4.312 -9.258 -10.117 1 98.88 225 PHE A O 1
ATOM 1777 N N . ILE A 1 226 ? 4.992 -7.875 -8.492 1 98.81 226 ILE A N 1
ATOM 1778 C CA . ILE A 1 226 ? 3.73 -7.945 -7.762 1 98.81 226 ILE A CA 1
ATOM 1779 C C . ILE A 1 226 ? 2.588 -7.484 -8.664 1 98.81 226 ILE A C 1
ATOM 1781 O O . ILE A 1 226 ? 1.595 -8.195 -8.836 1 98.81 226 ILE A O 1
ATOM 1785 N N . VAL A 1 227 ? 2.756 -6.355 -9.297 1 98.88 227 VAL A N 1
ATOM 1786 C CA . VAL A 1 227 ? 1.73 -5.797 -10.172 1 98.88 227 VAL A CA 1
ATOM 1787 C C . VAL A 1 227 ? 1.646 -6.613 -11.461 1 98.88 227 VAL A C 1
ATOM 1789 O O . VAL A 1 227 ? 0.556 -6.996 -11.891 1 98.88 227 VAL A O 1
ATOM 1792 N N . GLY A 1 228 ? 2.795 -6.871 -12.047 1 98.88 228 GLY A N 1
ATOM 1793 C CA . GLY A 1 228 ? 2.844 -7.617 -13.289 1 98.88 228 GLY A CA 1
ATOM 1794 C C . GLY A 1 228 ? 2.164 -8.969 -13.211 1 98.88 228 GLY A C 1
ATOM 1795 O O . GLY A 1 228 ? 1.486 -9.391 -14.148 1 98.88 228 GLY A O 1
ATOM 1796 N N . ALA A 1 229 ? 2.334 -9.633 -12.094 1 98.81 229 ALA A N 1
ATOM 1797 C CA . ALA A 1 229 ? 1.777 -10.969 -11.898 1 98.81 229 ALA A CA 1
ATOM 1798 C C . ALA A 1 229 ? 0.252 -10.938 -11.938 1 98.81 229 ALA A C 1
ATOM 1800 O O . ALA A 1 229 ? -0.379 -11.781 -12.57 1 98.81 229 ALA A O 1
ATOM 1801 N N . TRP A 1 230 ? -0.322 -9.992 -11.289 1 98.69 230 TRP A N 1
ATOM 1802 C CA . TRP A 1 230 ? -1.775 -9.867 -11.273 1 98.69 230 TRP A CA 1
ATOM 1803 C C . TRP A 1 230 ? -2.303 -9.477 -12.648 1 98.69 230 TRP A C 1
ATOM 1805 O O . TRP A 1 230 ? -3.365 -9.945 -13.07 1 98.69 230 TRP A O 1
ATOM 1815 N N . LEU A 1 231 ? -1.5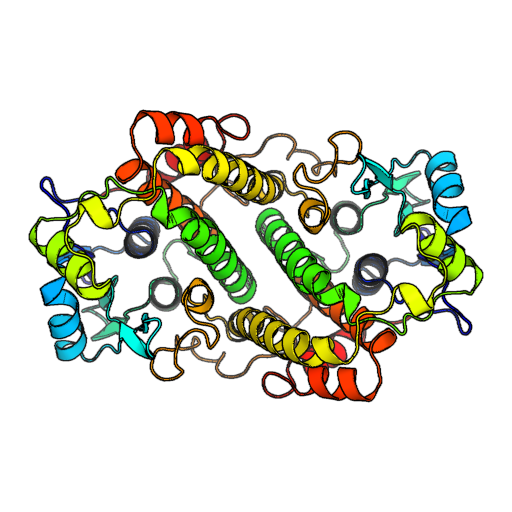62 -8.609 -13.344 1 98.75 231 LEU A N 1
ATOM 1816 C CA . LEU A 1 231 ? -1.955 -8.234 -14.703 1 98.75 231 LEU A CA 1
ATOM 1817 C C . LEU A 1 231 ? -1.868 -9.438 -15.641 1 98.75 231 LEU A C 1
ATOM 1819 O O . LEU A 1 231 ? -2.717 -9.609 -16.516 1 98.75 231 LEU A O 1
ATOM 1823 N N . LYS A 1 232 ? -0.844 -10.227 -15.445 1 98.5 232 LYS A N 1
ATOM 1824 C CA . LYS A 1 232 ? -0.712 -11.438 -16.25 1 98.5 232 LYS A CA 1
ATOM 1825 C C . LYS A 1 232 ? -1.872 -12.398 -16 1 98.5 232 LYS A C 1
ATOM 1827 O O . LYS A 1 232 ? -2.381 -13.016 -16.938 1 98.5 232 LYS A O 1
ATOM 1832 N N . MET A 1 233 ? -2.281 -12.555 -14.773 1 98.06 233 MET A N 1
ATOM 1833 C CA . MET A 1 233 ? -3.467 -13.359 -14.492 1 98.06 233 MET A CA 1
ATOM 1834 C C . MET A 1 233 ? -4.691 -12.781 -15.195 1 98.06 233 MET A C 1
ATOM 1836 O O . MET A 1 233 ? -5.461 -13.523 -15.812 1 98.06 233 MET A O 1
ATOM 1840 N N . SER A 1 234 ? -4.871 -11.492 -15.094 1 98.31 234 SER A N 1
ATOM 1841 C CA . SER A 1 234 ? -6.016 -10.852 -15.734 1 98.31 234 SER A CA 1
ATOM 1842 C C . SER A 1 234 ? -6.008 -11.086 -17.234 1 98.31 234 SER A C 1
ATOM 1844 O O . SER A 1 234 ? -7.035 -11.438 -17.828 1 98.31 234 SER A O 1
ATOM 1846 N N . LYS A 1 235 ? -4.883 -10.922 -17.797 1 98.12 235 LYS A N 1
ATOM 1847 C CA . LYS A 1 235 ? -4.754 -11.133 -19.234 1 98.12 235 LYS A CA 1
ATOM 1848 C C . LYS A 1 235 ? -5.133 -12.562 -19.609 1 98.12 235 LYS A C 1
ATOM 1850 O O . LYS A 1 235 ? -5.793 -12.781 -20.641 1 98.12 235 LYS A O 1
ATOM 1855 N N . ALA A 1 236 ? -4.773 -13.492 -18.812 1 97.25 236 ALA A N 1
ATOM 1856 C CA . ALA A 1 236 ? -5.004 -14.906 -19.094 1 97.25 236 ALA A CA 1
ATOM 1857 C C . ALA A 1 236 ? -6.449 -15.297 -18.812 1 97.25 236 ALA A C 1
ATOM 1859 O O . ALA A 1 236 ? -6.949 -16.297 -19.328 1 97.25 236 ALA A O 1
ATOM 1860 N N . SER A 1 237 ? -7.156 -14.484 -18 1 96.44 237 SER A N 1
ATOM 1861 C CA . SER A 1 237 ? -8.375 -15.016 -17.406 1 96.44 237 SER A CA 1
ATOM 1862 C C . SER A 1 237 ? -9.578 -14.141 -17.719 1 96.44 237 SER A C 1
ATOM 1864 O O . SER A 1 237 ? -10.727 -14.562 -17.547 1 96.44 237 SER A O 1
ATOM 1866 N N . LEU A 1 238 ? -9.367 -12.914 -18.109 1 97 238 LEU A N 1
ATOM 1867 C CA . LEU A 1 238 ? -10.469 -12.055 -18.516 1 97 238 LEU A CA 1
ATOM 1868 C C . LEU A 1 238 ? -10.93 -12.414 -19.922 1 97 238 LEU A C 1
ATOM 1870 O O . LEU A 1 238 ? -10.164 -12.977 -20.719 1 97 238 LEU A O 1
ATOM 1874 N N . ARG A 1 239 ? -12.203 -12.047 -20.203 1 95.31 239 ARG A N 1
ATOM 1875 C CA . ARG A 1 239 ? -12.633 -12.078 -21.594 1 95.31 239 ARG A CA 1
ATOM 1876 C C . ARG A 1 239 ? -11.797 -11.133 -22.453 1 95.31 239 ARG A C 1
ATOM 1878 O O . ARG A 1 239 ? -11.297 -10.117 -21.969 1 95.31 239 ARG A O 1
ATOM 1885 N N . GLN A 1 240 ? -11.656 -11.531 -23.672 1 96.56 240 GLN A N 1
ATOM 1886 C CA . GLN A 1 240 ? -10.781 -10.789 -24.562 1 96.56 240 GLN A CA 1
ATOM 1887 C C . GLN A 1 240 ? -11.141 -9.305 -24.594 1 96.56 240 GLN A C 1
ATOM 1889 O O . GLN A 1 240 ? -10.266 -8.445 -24.469 1 96.56 240 GLN A O 1
ATOM 1894 N N . GLU A 1 241 ? -12.383 -8.992 -24.703 1 96.25 241 GLU A N 1
ATOM 1895 C CA . GLU A 1 241 ? -12.828 -7.605 -24.75 1 96.25 241 GLU A CA 1
ATOM 1896 C C . GLU A 1 241 ? -12.578 -6.895 -23.438 1 96.25 241 GLU A C 1
ATOM 1898 O O . GLU A 1 241 ? -12.281 -5.695 -23.406 1 96.25 241 GLU A O 1
ATOM 1903 N N . ASP A 1 242 ? -12.758 -7.629 -22.344 1 97.25 242 ASP A N 1
ATOM 1904 C CA . ASP A 1 242 ? -12.523 -7.066 -21.016 1 97.25 242 ASP A CA 1
ATOM 1905 C C . ASP A 1 242 ? -11.047 -6.75 -20.812 1 97.25 242 ASP A C 1
ATOM 1907 O O . ASP A 1 242 ? -10.703 -5.707 -20.25 1 97.25 242 ASP A O 1
ATOM 1911 N N . TRP A 1 243 ? -10.18 -7.586 -21.297 1 98.19 243 TRP A N 1
ATOM 1912 C CA . TRP A 1 243 ? -8.758 -7.309 -21.172 1 98.19 243 TRP A CA 1
ATOM 1913 C C . TRP A 1 243 ? -8.367 -6.105 -22.031 1 98.19 243 TRP A C 1
ATOM 1915 O O . TRP A 1 243 ? -7.543 -5.285 -21.625 1 98.19 243 TRP A O 1
ATOM 1925 N N . GLN A 1 244 ? -8.883 -6.035 -23.203 1 98.19 244 GLN A N 1
ATOM 1926 C CA . GLN A 1 244 ? -8.609 -4.875 -24.031 1 98.19 244 GLN A CA 1
ATOM 1927 C C . GLN A 1 244 ? -8.984 -3.58 -23.328 1 98.19 244 GLN A C 1
ATOM 1929 O O . GLN A 1 244 ? -8.266 -2.584 -23.406 1 98.19 244 GLN A O 1
ATOM 1934 N N . ARG A 1 245 ? -10.07 -3.67 -22.641 1 97.69 245 ARG A N 1
ATOM 1935 C CA . ARG A 1 245 ? -10.508 -2.529 -21.844 1 97.69 245 ARG A CA 1
ATOM 1936 C C . ARG A 1 245 ? -9.484 -2.201 -20.75 1 97.69 245 ARG A C 1
ATOM 1938 O O . ARG A 1 245 ? -9.031 -1.061 -20.656 1 97.69 245 ARG A O 1
ATOM 1945 N N . VAL A 1 246 ? -9.062 -3.158 -19.984 1 98.44 246 VAL A N 1
ATOM 1946 C CA . VAL A 1 246 ? -8.133 -2.971 -18.875 1 98.44 246 VAL A CA 1
ATOM 1947 C C . VAL A 1 246 ? -6.785 -2.492 -19.391 1 98.44 246 VAL A C 1
ATOM 1949 O O . VAL A 1 246 ? -6.184 -1.571 -18.844 1 98.44 246 VAL A O 1
ATOM 1952 N N . SER A 1 247 ? -6.32 -3.074 -20.469 1 98.19 247 SER A N 1
ATOM 1953 C CA . SER A 1 247 ? -5 -2.764 -21.016 1 98.19 247 SER A CA 1
ATOM 1954 C C . SER A 1 247 ? -4.961 -1.348 -21.594 1 98.19 247 SER A C 1
ATOM 1956 O O . SER A 1 247 ? -3.881 -0.786 -21.781 1 98.19 247 SER A O 1
ATOM 1958 N N . SER A 1 248 ? -6.102 -0.733 -21.844 1 98.25 248 SER A N 1
ATOM 1959 C CA . SER A 1 248 ? -6.16 0.616 -22.391 1 98.25 248 SER A CA 1
ATOM 1960 C C . SER A 1 248 ? -6.266 1.662 -21.281 1 98.25 248 SER A C 1
ATOM 1962 O O . SER A 1 248 ? -6.082 2.855 -21.531 1 98.25 248 SER A O 1
ATOM 1964 N N . TRP A 1 249 ? -6.668 1.256 -20.125 1 97.75 249 TRP A N 1
ATOM 1965 C CA . TRP A 1 249 ? -6.871 2.189 -19.016 1 97.75 249 TRP A CA 1
ATOM 1966 C C . TRP A 1 249 ? -5.598 2.969 -18.719 1 97.75 249 TRP A C 1
ATOM 1968 O O . TRP A 1 249 ? -4.492 2.502 -19.016 1 97.75 249 TRP A O 1
ATOM 1978 N N . GLN A 1 250 ? -5.781 4.289 -18.172 1 95.75 250 GLN A N 1
ATOM 1979 C CA . GLN A 1 250 ? -4.703 5.172 -17.734 1 95.75 250 GLN A CA 1
ATOM 1980 C C . GLN A 1 250 ? -3.645 5.32 -18.828 1 95.75 250 GLN A C 1
ATOM 1982 O O . GLN A 1 250 ? -2.447 5.211 -18.562 1 95.75 250 GLN A O 1
ATOM 1987 N N . GLY A 1 251 ? -4.121 5.48 -20.031 1 96.19 251 GLY A N 1
ATOM 1988 C CA . GLY A 1 251 ? -3.256 5.754 -21.156 1 96.19 251 GLY A CA 1
ATOM 1989 C C . GLY A 1 251 ? -2.436 4.555 -21.594 1 96.19 251 GLY A C 1
ATOM 1990 O O . GLY A 1 251 ? -1.299 4.699 -22.047 1 96.19 251 GLY A O 1
ATOM 1991 N N . GLY A 1 252 ? -2.873 3.326 -21.297 1 98.06 252 GLY A N 1
ATOM 1992 C CA . GLY A 1 252 ? -2.182 2.121 -21.719 1 98.06 252 GLY A CA 1
ATOM 1993 C C . GLY A 1 252 ? -1.087 1.69 -20.766 1 98.06 252 GLY A C 1
ATOM 1994 O O . GLY A 1 252 ? -0.232 0.875 -21.109 1 98.06 252 GLY A O 1
ATOM 1995 N N . LEU A 1 253 ? -1.046 2.234 -19.578 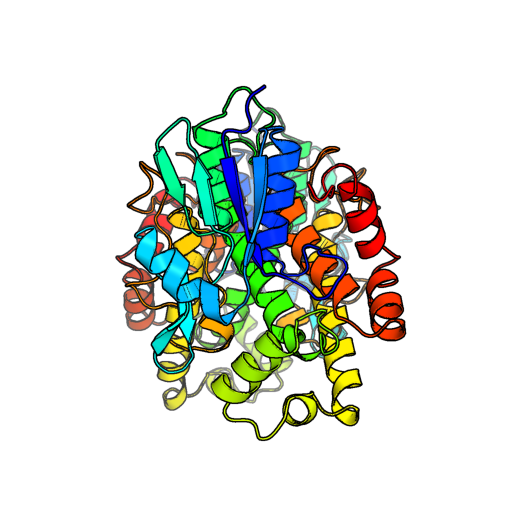1 98.25 253 LEU A N 1
ATOM 1996 C CA . LEU A 1 253 ? 0.015 1.98 -18.609 1 98.25 253 LEU A CA 1
ATOM 1997 C C . LEU A 1 253 ? 0.151 0.488 -18.328 1 98.25 253 LEU A C 1
ATOM 1999 O O . LEU A 1 253 ? 1.265 -0.042 -18.297 1 98.25 253 LEU A O 1
ATOM 2003 N N . TRP A 1 254 ? -0.943 -0.184 -18.188 1 98.62 254 TRP A N 1
ATOM 2004 C CA . TRP A 1 254 ? -0.923 -1.562 -17.703 1 98.62 254 TRP A CA 1
ATOM 2005 C C . TRP A 1 254 ? -0.369 -2.502 -18.781 1 98.62 254 TRP A C 1
ATOM 2007 O O . TRP A 1 254 ? 0.347 -3.455 -18.453 1 98.62 254 TRP A O 1
ATOM 2017 N N . GLN A 1 255 ? -0.663 -2.227 -20.016 1 98.38 255 GLN A N 1
ATOM 2018 C CA . GLN A 1 255 ? -0.013 -2.967 -21.078 1 98.38 255 GLN A CA 1
ATOM 2019 C C . GLN A 1 255 ? 1.483 -2.672 -21.125 1 98.38 255 GLN A C 1
ATOM 2021 O O . GLN A 1 255 ? 2.293 -3.572 -21.359 1 98.38 255 GLN A O 1
ATOM 2026 N N . ARG A 1 256 ? 1.853 -1.416 -20.938 1 98.25 256 ARG A N 1
ATOM 2027 C CA . ARG A 1 256 ? 3.264 -1.047 -20.922 1 98.25 256 ARG A CA 1
ATOM 2028 C C . ARG A 1 256 ? 4.008 -1.772 -19.812 1 98.25 256 ARG A C 1
ATOM 2030 O O . ARG A 1 256 ? 5.16 -2.172 -19.984 1 98.25 256 ARG A O 1
ATOM 2037 N N . VAL A 1 257 ? 3.377 -1.902 -18.672 1 98.69 257 VAL A N 1
ATOM 2038 C CA . VAL A 1 257 ? 3.967 -2.645 -17.562 1 98.69 257 VAL A CA 1
ATOM 2039 C C . VAL A 1 257 ? 4.242 -4.082 -17.984 1 98.69 257 VAL A C 1
ATOM 2041 O O . VAL A 1 257 ? 5.348 -4.598 -17.781 1 98.69 257 VAL A O 1
ATOM 2044 N N . LEU A 1 258 ? 3.262 -4.742 -18.609 1 98.69 258 LEU A N 1
ATOM 2045 C CA . LEU A 1 258 ? 3.443 -6.117 -19.062 1 98.69 258 LEU A CA 1
ATOM 2046 C C . LEU A 1 258 ? 4.559 -6.211 -20.094 1 98.69 258 LEU A C 1
ATOM 2048 O O . LEU A 1 258 ? 5.391 -7.117 -20.031 1 98.69 258 LEU A O 1
ATOM 2052 N N . ASP A 1 259 ? 4.551 -5.242 -20.984 1 98.56 259 ASP A N 1
ATOM 2053 C CA . ASP A 1 259 ? 5.59 -5.234 -22.016 1 98.56 259 ASP A CA 1
ATOM 2054 C C . ASP A 1 259 ? 6.977 -5.074 -21.391 1 98.56 259 ASP A C 1
ATOM 2056 O O . ASP A 1 259 ? 7.934 -5.723 -21.812 1 98.56 259 ASP A O 1
ATOM 2060 N N . GLY A 1 260 ? 7.07 -4.223 -20.438 1 98.69 260 GLY A N 1
ATOM 2061 C CA . GLY A 1 260 ? 8.336 -3.975 -19.766 1 98.69 260 GLY A CA 1
ATOM 2062 C C . GLY A 1 260 ? 8.852 -5.184 -19 1 98.69 260 GLY A C 1
ATOM 2063 O O . GLY A 1 260 ? 10.055 -5.316 -18.797 1 98.69 260 GLY A O 1
ATOM 2064 N N . LEU A 1 261 ? 7.961 -6.117 -18.594 1 98.69 261 LEU A N 1
ATOM 2065 C CA . LEU A 1 261 ? 8.344 -7.262 -17.766 1 98.69 261 LEU A CA 1
ATOM 2066 C C . LEU A 1 261 ? 8.477 -8.523 -18.625 1 98.69 261 LEU A C 1
ATOM 2068 O O . LEU A 1 261 ? 8.805 -9.594 -18.094 1 98.69 261 LEU A O 1
ATOM 2072 N N . GLU A 1 262 ? 8.258 -8.422 -19.891 1 98.38 262 GLU A N 1
ATOM 2073 C CA . GLU A 1 262 ? 8.172 -9.57 -20.781 1 98.38 262 GLU A CA 1
ATOM 2074 C C . GLU A 1 262 ? 9.461 -10.383 -20.75 1 98.38 262 GLU A C 1
ATOM 2076 O O . GLU A 1 262 ? 9.43 -11.609 -20.828 1 98.38 262 GLU A O 1
ATOM 2081 N N . LYS A 1 263 ? 10.586 -9.688 -20.672 1 97.94 263 LYS A N 1
ATOM 2082 C CA . LYS A 1 263 ? 11.891 -10.336 -20.672 1 97.94 263 LYS A CA 1
ATOM 2083 C C . LYS A 1 263 ? 11.977 -11.391 -19.562 1 97.94 263 LYS A C 1
ATOM 2085 O O . LYS A 1 263 ? 12.664 -12.398 -19.719 1 97.94 263 LYS A O 1
ATOM 2090 N N . TRP A 1 264 ? 11.266 -11.227 -18.5 1 98.44 264 TRP A N 1
ATOM 2091 C CA . TRP A 1 264 ? 11.367 -12.102 -17.344 1 98.44 264 TRP A CA 1
ATOM 2092 C C . TRP A 1 264 ? 10.141 -13.008 -17.234 1 98.44 264 TRP A C 1
ATOM 2094 O O . TRP A 1 264 ? 9.867 -13.562 -16.172 1 98.44 264 TRP A O 1
ATOM 2104 N N . SER A 1 265 ? 9.453 -13.172 -18.312 1 98.12 265 SER A N 1
ATOM 2105 C CA . SER A 1 265 ? 8.203 -13.922 -18.25 1 98.12 265 SER A CA 1
ATOM 2106 C C . SER A 1 265 ? 8.312 -15.242 -19.016 1 98.12 265 SER A C 1
ATOM 2108 O O . SER A 1 265 ? 7.297 -15.852 -19.344 1 98.12 265 SER A O 1
ATOM 2110 N N . GLU A 1 266 ? 9.484 -15.672 -19.234 1 97.12 266 GLU A N 1
ATOM 2111 C CA . GLU A 1 266 ? 9.68 -16.953 -19.922 1 97.12 266 GLU A CA 1
ATOM 2112 C C . GLU A 1 266 ? 9.188 -18.109 -19.062 1 97.12 266 GLU A C 1
ATOM 2114 O O . GLU A 1 266 ? 9.461 -18.156 -17.859 1 97.12 266 GLU A O 1
ATOM 2119 N N . ILE A 1 267 ? 8.484 -18.984 -19.625 1 94.88 267 ILE A N 1
ATOM 2120 C CA . ILE A 1 267 ? 8.023 -20.203 -18.969 1 94.88 267 ILE A CA 1
ATOM 2121 C C . ILE A 1 267 ? 8.969 -21.359 -19.297 1 94.88 267 ILE A C 1
ATOM 2123 O O . ILE A 1 267 ? 9.156 -21.719 -20.469 1 94.88 267 ILE A O 1
ATOM 2127 N N . LYS A 1 268 ? 9.633 -21.891 -18.312 1 88.56 268 LYS A N 1
ATOM 2128 C CA . LYS A 1 268 ? 10.656 -22.922 -18.5 1 88.56 268 LYS A CA 1
ATOM 2129 C C . LYS A 1 268 ? 10.164 -24.281 -18.016 1 88.56 268 LYS A C 1
ATOM 2131 O O . LYS A 1 268 ? 9.328 -24.359 -17.109 1 88.56 268 LYS A O 1
ATOM 2136 N N . MET B 1 1 ? 21.375 29.359 11.523 1 49.91 1 MET B N 1
ATOM 2137 C CA . MET B 1 1 ? 21.078 29.422 10.094 1 49.91 1 MET B CA 1
ATOM 2138 C C . MET B 1 1 ? 19.719 30.031 9.836 1 49.91 1 MET B C 1
ATOM 2140 O O . MET B 1 1 ? 18.797 29.875 10.641 1 49.91 1 MET B O 1
ATOM 2144 N N . SER B 1 2 ? 19.516 31.078 9.117 1 60.16 2 SER B N 1
ATOM 2145 C CA . SER B 1 2 ? 18.297 31.875 8.961 1 60.16 2 SER B CA 1
ATOM 2146 C C . SER B 1 2 ? 17.125 31 8.508 1 60.16 2 SER B C 1
ATOM 2148 O O . SER B 1 2 ? 17.328 30.016 7.809 1 60.16 2 SER B O 1
ATOM 2150 N N . GLU B 1 3 ? 16.047 31.016 9.258 1 70.12 3 GLU B N 1
ATOM 2151 C CA . GLU B 1 3 ? 14.812 30.312 8.922 1 70.12 3 GLU B CA 1
ATOM 2152 C C . GLU B 1 3 ? 14.336 30.688 7.52 1 70.12 3 GLU B C 1
ATOM 2154 O O . GLU B 1 3 ? 13.906 31.812 7.277 1 70.12 3 GLU B O 1
ATOM 2159 N N . HIS B 1 4 ? 14.562 29.672 6.613 1 87.62 4 HIS B N 1
ATOM 2160 C CA . HIS B 1 4 ? 14.273 30.094 5.246 1 87.62 4 HIS B CA 1
ATOM 2161 C C . HIS B 1 4 ? 13.016 29.391 4.719 1 87.62 4 HIS B C 1
ATOM 2163 O O . HIS B 1 4 ? 12.586 29.656 3.592 1 87.62 4 HIS B O 1
ATOM 2169 N N . ILE B 1 5 ? 12.32 28.594 5.664 1 97.12 5 ILE B N 1
ATOM 2170 C CA . ILE B 1 5 ? 11.062 28 5.219 1 97.12 5 ILE B CA 1
ATOM 2171 C C . ILE B 1 5 ? 9.93 28.438 6.148 1 97.12 5 ILE B C 1
ATOM 2173 O O . ILE B 1 5 ? 10.07 28.391 7.371 1 97.12 5 ILE B O 1
ATOM 2177 N N . ILE B 1 6 ? 8.859 28.969 5.578 1 98.38 6 ILE B N 1
ATOM 2178 C CA . ILE B 1 6 ? 7.598 29.156 6.293 1 98.38 6 ILE B CA 1
ATOM 2179 C C . ILE B 1 6 ? 6.719 27.922 6.137 1 98.38 6 ILE B C 1
ATOM 2181 O O . ILE B 1 6 ? 6.43 27.5 5.016 1 98.38 6 ILE B O 1
ATOM 2185 N N . PHE B 1 7 ? 6.398 27.359 7.238 1 98.62 7 PHE B N 1
ATOM 2186 C CA . PHE B 1 7 ? 5.535 26.188 7.293 1 98.62 7 PHE B CA 1
ATOM 2187 C C . PHE B 1 7 ? 4.148 26.562 7.805 1 98.62 7 PHE B C 1
ATOM 2189 O O . PHE B 1 7 ? 3.984 26.906 8.977 1 98.62 7 PHE B O 1
ATOM 2196 N N . TYR B 1 8 ? 3.131 26.516 6.941 1 98.75 8 TYR B N 1
ATOM 2197 C CA . TYR B 1 8 ? 1.755 26.812 7.324 1 98.75 8 TYR B CA 1
ATOM 2198 C C . TYR B 1 8 ? 1.042 25.562 7.82 1 98.75 8 TYR B C 1
ATOM 2200 O O . TYR B 1 8 ? 0.891 24.594 7.078 1 98.75 8 TYR B O 1
ATOM 2208 N N . ASP B 1 9 ? 0.62 25.547 9.094 1 98.31 9 ASP B N 1
ATOM 2209 C CA . ASP B 1 9 ? -0.097 24.469 9.766 1 98.31 9 ASP B CA 1
ATOM 2210 C C . ASP B 1 9 ? -1.472 24.938 10.242 1 98.31 9 ASP B C 1
ATOM 2212 O O . ASP B 1 9 ? -1.742 26.141 10.289 1 98.31 9 ASP B O 1
ATOM 2216 N N . ILE B 1 10 ? -2.361 24.047 10.484 1 96.69 10 ILE B N 1
ATOM 2217 C CA . ILE B 1 10 ? -3.713 24.344 10.945 1 96.69 10 ILE B CA 1
ATOM 2218 C C . ILE B 1 10 ? -3.688 24.688 12.438 1 96.69 10 ILE B C 1
ATOM 2220 O O . ILE B 1 10 ? -3.15 23.922 13.242 1 96.69 10 ILE B O 1
ATOM 2224 N N . ALA B 1 11 ? -4.273 25.766 12.797 1 95.94 11 ALA B N 1
ATOM 2225 C CA . ALA B 1 11 ? -4.297 26.156 14.203 1 95.94 11 ALA B CA 1
ATOM 2226 C C . ALA B 1 11 ? -5.176 25.219 15.023 1 95.94 11 ALA B C 1
ATOM 2228 O O . ALA B 1 11 ? -6.32 24.953 14.656 1 95.94 11 ALA B O 1
ATOM 2229 N N . SER B 1 12 ? -4.617 24.703 16.078 1 96 12 SER B N 1
ATOM 2230 C CA . SER B 1 12 ? -5.375 23.969 17.078 1 96 12 SER B CA 1
ATOM 2231 C C . SER B 1 12 ? -5.879 24.891 18.172 1 96 12 SER B C 1
ATOM 2233 O O . SER B 1 12 ? -5.582 26.094 18.172 1 96 12 SER B O 1
ATOM 2235 N N . GLN B 1 13 ? -6.711 24.312 19.047 1 94.5 13 GLN B N 1
ATOM 2236 C CA . GLN B 1 13 ? -6.926 24.969 20.328 1 94.5 13 GLN B CA 1
ATOM 2237 C C . GLN B 1 13 ? -5.613 25.141 21.094 1 94.5 13 GLN B C 1
ATOM 2239 O O . GLN B 1 13 ? -4.633 24.453 20.797 1 94.5 13 GLN B O 1
ATOM 2244 N N . GLN B 1 14 ? -5.629 26.094 22.047 1 94.19 14 GLN B N 1
ATOM 2245 C CA . GLN B 1 14 ? -4.426 26.328 22.844 1 94.19 14 GLN B CA 1
ATOM 2246 C C . GLN B 1 14 ? -4.133 25.141 23.766 1 94.19 14 GLN B C 1
ATOM 2248 O O . GLN B 1 14 ? -5.055 24.531 24.312 1 94.19 14 GLN B O 1
ATOM 2253 N N . PRO B 1 15 ? -2.969 24.844 24.031 1 95.06 15 PRO B N 1
ATOM 2254 C CA . PRO B 1 15 ? -1.776 25.375 23.359 1 95.06 15 PRO B CA 1
ATOM 2255 C C . PRO B 1 15 ? -1.646 24.891 21.906 1 95.06 15 PRO B C 1
ATOM 2257 O O . PRO B 1 15 ? -2.002 23.75 21.609 1 95.06 15 PRO B O 1
ATOM 2260 N N . LEU B 1 16 ? -1.084 25.703 21.078 1 95.62 16 LEU B N 1
ATOM 2261 C CA . LEU B 1 16 ? -0.956 25.406 19.656 1 95.62 16 LEU B CA 1
ATOM 2262 C C . LEU B 1 16 ? -0.097 24.172 19.438 1 95.62 16 LEU B C 1
ATOM 2264 O O . LEU B 1 16 ? 0.965 24.031 20.047 1 95.62 16 LEU B O 1
ATOM 2268 N N . ARG B 1 17 ? -0.657 23.266 18.578 1 96.75 17 ARG B N 1
ATOM 2269 C CA . ARG B 1 17 ? 0.058 22.031 18.266 1 96.75 17 ARG B CA 1
ATOM 2270 C C . ARG B 1 17 ? -0.386 21.469 16.922 1 96.75 17 ARG B C 1
ATOM 2272 O O . ARG B 1 17 ? -1.496 21.75 16.453 1 96.75 17 ARG B O 1
ATOM 2279 N N . THR B 1 18 ? 0.525 20.781 16.328 1 98.06 18 THR B N 1
ATOM 2280 C CA . THR B 1 18 ? 0.163 20.016 15.148 1 98.06 18 THR B CA 1
ATOM 2281 C C . THR B 1 18 ? -0.751 18.844 15.508 1 98.06 18 THR B C 1
ATOM 2283 O O . THR B 1 18 ? -0.487 18.125 16.469 1 98.06 18 THR B O 1
ATOM 2286 N N . PHE B 1 19 ? -1.884 18.656 14.75 1 97.12 19 PHE B N 1
ATOM 2287 C CA . PHE B 1 19 ? -2.77 17.547 15.07 1 97.12 19 PHE B CA 1
ATOM 2288 C C . PHE B 1 19 ? -3.205 16.828 13.797 1 97.12 19 PHE B C 1
ATOM 2290 O O . PHE B 1 19 ? -3.6 15.656 13.852 1 97.12 19 PHE B O 1
ATOM 2297 N N . ALA B 1 20 ? -3.205 17.5 12.633 1 96.44 20 ALA B N 1
ATOM 2298 C CA . ALA B 1 20 ? -3.625 16.875 11.375 1 96.44 20 ALA B CA 1
ATOM 2299 C C . ALA B 1 20 ? -2.5 16.047 10.773 1 96.44 20 ALA B C 1
ATOM 2301 O O . ALA B 1 20 ? -1.322 16.391 10.914 1 96.44 20 ALA B O 1
ATOM 2302 N N . PRO B 1 21 ? -2.812 14.961 10.117 1 97.62 21 PRO B N 1
ATOM 2303 C CA . PRO B 1 21 ? -1.78 14.016 9.672 1 97.62 21 PRO B CA 1
ATOM 2304 C C . PRO B 1 21 ? -0.857 14.609 8.609 1 97.62 21 PRO B C 1
ATOM 2306 O O . PRO B 1 21 ? 0.357 14.398 8.656 1 97.62 21 PRO B O 1
ATOM 2309 N N . ASN B 1 22 ? -1.406 15.328 7.656 1 97.88 22 ASN B N 1
ATOM 2310 C CA . ASN B 1 22 ? -0.569 15.805 6.559 1 97.88 22 ASN B CA 1
ATOM 2311 C C . ASN B 1 22 ? 0.399 16.891 7.02 1 97.88 22 ASN B C 1
ATOM 2313 O O . ASN B 1 22 ? 1.583 16.859 6.684 1 97.88 22 ASN B O 1
ATOM 2317 N N . PRO B 1 23 ? -0.062 17.844 7.852 1 98.56 23 PRO B N 1
ATOM 2318 C CA . PRO B 1 23 ? 0.909 18.75 8.461 1 98.56 23 PRO B CA 1
ATOM 2319 C C . PRO B 1 23 ? 1.942 18.031 9.32 1 98.56 23 PRO B C 1
ATOM 2321 O O . PRO B 1 23 ? 3.107 18.438 9.359 1 98.56 23 PRO B O 1
ATOM 2324 N N . TRP B 1 24 ? 1.521 16.984 10.008 1 98.81 24 TRP B N 1
ATOM 2325 C CA . TRP B 1 24 ? 2.494 16.203 10.758 1 98.81 24 TRP B CA 1
ATOM 2326 C C . TRP B 1 24 ? 3.559 15.625 9.828 1 98.81 24 TRP B C 1
ATOM 2328 O O . TRP B 1 24 ? 4.75 15.664 10.141 1 98.81 24 TRP B O 1
ATOM 2338 N N . LYS B 1 25 ? 3.182 15.039 8.703 1 98.81 25 LYS B N 1
ATOM 2339 C CA . LYS B 1 25 ? 4.141 14.508 7.738 1 98.81 25 LYS B CA 1
ATOM 2340 C C . LYS B 1 25 ? 5.18 15.555 7.359 1 98.81 25 LYS B C 1
ATOM 2342 O O . LYS B 1 25 ? 6.379 15.273 7.348 1 98.81 25 LYS B O 1
ATOM 2347 N N . THR B 1 26 ? 4.707 16.75 7.098 1 98.81 26 THR B N 1
ATOM 2348 C CA . THR B 1 26 ? 5.586 17.828 6.676 1 98.81 26 THR B CA 1
ATOM 2349 C C . THR B 1 26 ? 6.5 18.266 7.82 1 98.81 26 THR B C 1
ATOM 2351 O O . THR B 1 26 ? 7.699 18.453 7.625 1 98.81 26 THR B O 1
ATOM 2354 N N . ARG B 1 27 ? 5.926 18.391 9.039 1 98.81 27 ARG B N 1
ATOM 2355 C CA . ARG B 1 27 ? 6.719 18.812 10.188 1 98.81 27 ARG B CA 1
ATOM 2356 C C . ARG B 1 27 ? 7.852 17.828 10.461 1 98.81 27 ARG B C 1
ATOM 2358 O O . ARG B 1 27 ? 9 18.234 10.656 1 98.81 27 ARG B O 1
ATOM 2365 N N . GLN B 1 28 ? 7.527 16.562 10.469 1 98.81 28 GLN B N 1
ATOM 2366 C CA . GLN B 1 28 ? 8.539 15.539 10.734 1 98.81 28 GLN B CA 1
ATOM 2367 C C . GLN B 1 28 ? 9.578 15.492 9.617 1 98.81 28 GLN B C 1
ATOM 2369 O O . GLN B 1 28 ? 10.766 15.273 9.875 1 98.81 28 GLN B O 1
ATOM 2374 N N . ALA B 1 29 ? 9.164 15.719 8.359 1 98.75 29 ALA B N 1
ATOM 2375 C CA . ALA B 1 29 ? 10.102 15.797 7.238 1 98.75 29 ALA B CA 1
ATOM 2376 C C . ALA B 1 29 ? 11.062 16.969 7.41 1 98.75 29 ALA B C 1
ATOM 2378 O O . ALA B 1 29 ? 12.266 16.828 7.223 1 98.75 29 ALA B O 1
ATOM 2379 N N . LEU B 1 30 ? 10.5 18.109 7.754 1 98.44 30 LEU B N 1
ATOM 2380 C CA . LEU B 1 30 ? 11.32 19.297 7.984 1 98.44 30 LEU B CA 1
ATOM 2381 C C . LEU B 1 30 ? 12.32 19.062 9.109 1 98.44 30 LEU B C 1
ATOM 2383 O O . LEU B 1 30 ? 13.492 19.422 9 1 98.44 30 LEU B O 1
ATOM 2387 N N . ASN B 1 31 ? 11.844 18.438 10.18 1 98.56 31 ASN B N 1
ATOM 2388 C CA . ASN B 1 31 ? 12.695 18.156 11.328 1 98.56 31 ASN B CA 1
ATOM 2389 C C . ASN B 1 31 ? 13.812 17.172 10.977 1 98.56 31 ASN B C 1
ATOM 2391 O O . ASN B 1 31 ? 14.953 17.344 11.398 1 98.56 31 ASN B O 1
ATOM 2395 N N . LEU B 1 32 ? 13.492 16.141 10.227 1 98.5 32 LEU B N 1
ATOM 2396 C CA . LEU B 1 32 ? 14.516 15.188 9.828 1 98.5 32 LEU B CA 1
ATOM 2397 C C . LEU B 1 32 ? 15.562 15.852 8.938 1 98.5 32 LEU B C 1
ATOM 2399 O O . LEU B 1 32 ? 16.766 15.617 9.109 1 98.5 32 LEU B O 1
ATOM 2403 N N . LYS B 1 33 ? 15.07 16.703 7.988 1 97.19 33 LYS B N 1
ATOM 2404 C CA . LYS B 1 33 ? 15.969 17.406 7.078 1 97.19 33 LYS B CA 1
ATOM 2405 C C . LYS B 1 33 ? 16.812 18.438 7.828 1 97.19 33 LYS B C 1
ATOM 2407 O O . LYS B 1 33 ? 17.875 18.844 7.344 1 97.19 33 LYS B O 1
ATOM 2412 N N . GLY B 1 34 ? 16.297 18.812 8.953 1 95.69 34 GLY B N 1
ATOM 2413 C CA . GLY B 1 34 ? 17.016 19.812 9.727 1 95.69 34 GLY B CA 1
ATOM 2414 C C . GLY B 1 34 ? 17.047 21.188 9.062 1 95.69 34 GLY B C 1
ATOM 2415 O O . GLY B 1 34 ? 17.984 21.953 9.25 1 95.69 34 GLY B O 1
ATOM 2416 N N . VAL B 1 35 ? 16.172 21.422 8.242 1 93.25 35 VAL B N 1
ATOM 2417 C CA . VAL B 1 35 ? 16.047 22.75 7.621 1 93.25 35 VAL B CA 1
ATOM 2418 C C . VAL B 1 35 ? 15.344 23.703 8.578 1 93.25 35 VAL B C 1
ATOM 2420 O O . VAL B 1 35 ? 14.281 23.391 9.117 1 93.25 35 VAL B O 1
ATOM 2423 N N . PRO B 1 36 ? 15.992 24.797 8.812 1 94.75 36 PRO B N 1
ATOM 2424 C CA . PRO B 1 36 ? 15.32 25.75 9.703 1 94.75 36 PRO B CA 1
ATOM 2425 C C . PRO B 1 36 ? 13.992 26.25 9.148 1 94.75 36 PRO B C 1
ATOM 2427 O O . PRO B 1 36 ? 13.906 26.594 7.961 1 94.75 36 PRO B O 1
ATOM 2430 N N . TYR B 1 37 ? 13 26.234 9.977 1 97.44 37 TYR B N 1
ATOM 2431 C CA . TYR B 1 37 ? 11.688 26.719 9.562 1 97.44 37 TYR B CA 1
ATOM 2432 C C . TYR B 1 37 ? 10.953 27.391 10.727 1 97.44 37 TYR B C 1
ATOM 2434 O O . TYR B 1 37 ? 11.344 27.219 11.883 1 97.44 37 TYR B O 1
ATOM 2442 N N . ARG B 1 38 ? 10.008 28.188 10.391 1 97.31 38 ARG B N 1
ATOM 2443 C CA . ARG B 1 38 ? 9.047 28.703 11.367 1 97.31 38 ARG B CA 1
ATOM 2444 C C . ARG B 1 38 ? 7.625 28.281 11 1 97.31 38 ARG B C 1
ATOM 2446 O O . ARG B 1 38 ? 7.301 28.109 9.828 1 97.31 38 ARG B O 1
ATOM 2453 N N . THR B 1 39 ? 6.809 28.188 12.023 1 98.19 39 THR B N 1
ATOM 2454 C CA . THR B 1 39 ? 5.426 27.75 11.82 1 98.19 39 THR B CA 1
ATOM 2455 C C . THR B 1 39 ? 4.48 28.953 11.852 1 98.19 39 THR B C 1
ATOM 2457 O O . THR B 1 39 ? 4.59 29.812 12.719 1 98.19 39 THR B O 1
ATOM 2460 N N . GLU B 1 40 ? 3.713 29.031 10.875 1 98.25 40 GLU B N 1
ATOM 2461 C CA . GLU B 1 40 ? 2.559 29.938 10.898 1 98.25 40 GLU B CA 1
ATOM 2462 C C . GLU B 1 40 ? 1.257 29.141 11.055 1 98.25 40 GLU B C 1
ATOM 2464 O O . GLU B 1 40 ? 0.944 28.281 10.234 1 98.25 40 GLU B O 1
ATOM 2469 N N . TRP B 1 41 ? 0.543 29.438 12.109 1 97.81 41 TRP B N 1
ATOM 2470 C CA . TRP B 1 41 ? -0.703 28.75 12.43 1 97.81 41 TRP B CA 1
ATOM 2471 C C . TRP B 1 41 ? -1.896 29.453 11.805 1 97.81 41 TRP B C 1
ATOM 2473 O O . TRP B 1 41 ? -2.072 30.672 11.992 1 97.81 41 TRP B O 1
ATOM 2483 N N . LEU B 1 42 ? -2.717 28.688 11.117 1 97.62 42 LEU B N 1
ATOM 2484 C CA . LEU B 1 42 ? -3.855 29.281 10.43 1 97.62 42 LEU B CA 1
ATOM 2485 C C . LEU B 1 42 ? -5.168 28.719 10.953 1 97.62 42 LEU B C 1
ATOM 2487 O O . LEU B 1 42 ? -5.316 27.5 11.07 1 97.62 42 LEU B O 1
ATOM 2491 N N . GLU B 1 43 ? -6.102 29.641 11.203 1 95.88 43 GLU B N 1
ATOM 2492 C CA . GLU B 1 43 ? -7.477 29.219 11.438 1 95.88 43 GLU B CA 1
ATOM 2493 C C . GLU B 1 43 ? -8.109 28.656 10.172 1 95.88 43 GLU B C 1
ATOM 2495 O O . GLU B 1 43 ? -7.793 29.109 9.062 1 95.88 43 GLU B O 1
ATOM 2500 N N . MET B 1 44 ? -8.953 27.719 10.312 1 93 44 MET B N 1
ATOM 2501 C CA . MET B 1 44 ? -9.523 26.953 9.203 1 93 44 MET B CA 1
ATOM 2502 C C . MET B 1 44 ? -10.109 27.891 8.156 1 93 44 MET B C 1
ATOM 2504 O O . MET B 1 44 ? -9.914 27.703 6.953 1 93 44 MET B O 1
ATOM 2508 N N . PRO B 1 45 ? -10.891 28.938 8.516 1 93.19 45 PRO B N 1
ATOM 2509 C CA . PRO B 1 45 ? -11.484 29.812 7.492 1 93.19 45 PRO B CA 1
ATOM 2510 C C . PRO B 1 45 ? -10.445 30.609 6.711 1 93.19 45 PRO B C 1
ATOM 2512 O O . PRO B 1 45 ? -10.742 31.141 5.641 1 93.19 45 PRO B O 1
ATOM 2515 N N . ASP B 1 46 ? -9.266 30.703 7.25 1 96.12 46 ASP B N 1
ATOM 2516 C CA . ASP B 1 46 ? -8.227 31.531 6.637 1 96.12 46 ASP B CA 1
ATOM 2517 C C . ASP B 1 46 ? -7.395 30.703 5.648 1 96.12 46 ASP B C 1
ATOM 2519 O O . ASP B 1 46 ? -6.562 31.266 4.922 1 96.12 46 ASP B O 1
ATOM 2523 N N . ILE B 1 47 ? -7.629 29.406 5.543 1 96.19 47 ILE B N 1
ATOM 2524 C CA . ILE B 1 47 ? -6.789 28.516 4.754 1 96.19 47 ILE B CA 1
ATOM 2525 C C . ILE B 1 47 ? -7.004 28.781 3.266 1 96.19 47 ILE B C 1
ATOM 2527 O O . ILE B 1 47 ? -6.047 29 2.521 1 96.19 47 ILE B O 1
ATOM 2531 N N . ALA B 1 48 ? -8.234 28.828 2.836 1 95.19 48 ALA B N 1
ATOM 2532 C CA . ALA B 1 48 ? -8.523 29.031 1.419 1 95.19 48 ALA B CA 1
ATOM 2533 C C . ALA B 1 48 ? -8.016 30.391 0.951 1 95.19 48 ALA B C 1
ATOM 2535 O O . ALA B 1 48 ? -7.293 30.484 -0.047 1 95.19 48 ALA B O 1
ATOM 2536 N N . PRO B 1 49 ? -8.305 31.484 1.67 1 97.12 49 PRO B N 1
ATOM 2537 C CA . PRO B 1 49 ? -7.785 32.781 1.269 1 97.12 49 PRO B CA 1
ATOM 2538 C C . PRO B 1 49 ? -6.258 32.812 1.194 1 97.12 49 PRO B C 1
ATOM 2540 O O . PRO B 1 49 ? -5.691 33.438 0.279 1 97.12 49 PRO B O 1
ATOM 2543 N N . LEU B 1 50 ? -5.59 32.219 2.162 1 97.62 50 LEU B N 1
ATOM 2544 C CA . LEU B 1 50 ? -4.129 32.188 2.146 1 97.62 50 LEU B CA 1
ATOM 2545 C C . LEU B 1 50 ? -3.609 31.469 0.913 1 97.62 50 LEU B C 1
ATOM 2547 O O . LEU B 1 50 ? -2.697 31.953 0.239 1 97.62 50 LEU B O 1
ATOM 2551 N N . ARG B 1 51 ? -4.098 30.219 0.707 1 97.75 51 ARG B N 1
ATOM 2552 C CA . ARG B 1 51 ? -3.648 29.453 -0.45 1 97.75 51 ARG B CA 1
ATOM 2553 C C . ARG B 1 51 ? -3.854 30.234 -1.741 1 97.75 51 ARG B C 1
ATOM 2555 O O . ARG B 1 51 ? -2.982 30.25 -2.613 1 97.75 51 ARG B O 1
ATOM 2562 N N . GLU B 1 52 ? -4.992 30.891 -1.878 1 97.19 52 GLU B N 1
ATOM 2563 C CA . GLU B 1 52 ? -5.285 31.688 -3.057 1 97.19 52 GLU B CA 1
ATOM 2564 C C . GLU B 1 52 ? -4.305 32.844 -3.191 1 97.19 52 GLU B C 1
ATOM 2566 O O . GLU B 1 52 ? -3.795 33.125 -4.281 1 97.19 52 GLU B O 1
ATOM 2571 N N . LYS B 1 53 ? -4.105 33.5 -2.152 1 97.69 53 LYS B N 1
ATOM 2572 C CA . LYS B 1 53 ? -3.164 34.625 -2.148 1 97.69 53 LYS B CA 1
ATOM 2573 C C . LYS B 1 53 ? -1.77 34.156 -2.572 1 97.69 53 LYS B C 1
ATOM 2575 O O . LYS B 1 53 ? -1.068 34.875 -3.289 1 97.69 53 LYS B O 1
ATOM 2580 N N . LEU B 1 54 ? -1.343 32.969 -2.09 1 97.5 54 LEU B N 1
ATOM 2581 C CA . LEU B 1 54 ? -0.018 32.438 -2.377 1 97.5 54 LEU B CA 1
ATOM 2582 C C . LEU B 1 54 ? 0.027 31.828 -3.77 1 97.5 54 LEU B C 1
ATOM 2584 O O . LEU B 1 54 ? 1.092 31.406 -4.238 1 97.5 54 LEU B O 1
ATOM 2588 N N . GLY B 1 55 ? -1.124 31.688 -4.402 1 96.69 55 GLY B N 1
ATOM 2589 C CA . GLY B 1 55 ? -1.191 31.078 -5.727 1 96.69 55 GLY B CA 1
ATOM 2590 C C . GLY B 1 55 ? -1.063 29.562 -5.703 1 96.69 55 GLY B C 1
ATOM 2591 O O . GLY B 1 55 ? -0.561 28.969 -6.652 1 96.69 55 GLY B O 1
ATOM 2592 N N . VAL B 1 56 ? -1.404 28.969 -4.645 1 96.44 56 VAL B N 1
ATOM 2593 C CA . VAL B 1 56 ? -1.34 27.516 -4.496 1 96.44 56 VAL B CA 1
ATOM 2594 C C . VAL B 1 56 ? -2.732 26.906 -4.676 1 96.44 56 VAL B C 1
ATOM 2596 O O . VAL B 1 56 ? -3.656 27.234 -3.926 1 96.44 56 VAL B O 1
ATOM 2599 N N . PRO B 1 57 ? -2.922 26.078 -5.594 1 94.44 57 PRO B N 1
ATOM 2600 C CA . PRO B 1 57 ? -4.25 25.5 -5.828 1 94.44 57 PRO B CA 1
ATOM 2601 C C . PRO B 1 57 ? -4.703 24.594 -4.691 1 94.44 57 PRO B C 1
ATOM 2603 O O . PRO B 1 57 ? -3.877 24.109 -3.912 1 94.44 57 PRO B O 1
ATOM 2606 N N . ALA B 1 58 ? -6.062 24.391 -4.676 1 95.56 58 ALA B N 1
ATOM 2607 C CA . ALA B 1 58 ? -6.59 23.359 -3.793 1 95.56 58 ALA B CA 1
ATOM 2608 C C . ALA B 1 58 ? -5.988 22 -4.125 1 95.56 58 ALA B C 1
ATOM 2610 O O . ALA B 1 58 ? -5.664 21.719 -5.285 1 95.56 58 ALA B O 1
ATOM 2611 N N . ASN B 1 59 ? -5.84 21.172 -3.084 1 94.62 59 ASN B N 1
ATOM 2612 C CA . ASN B 1 59 ? -5.234 19.859 -3.336 1 94.62 59 ASN B CA 1
ATOM 2613 C C . ASN B 1 59 ? -6.172 18.719 -2.943 1 94.62 59 ASN B C 1
ATOM 2615 O O . ASN B 1 59 ? -5.746 17.578 -2.832 1 94.62 59 ASN B O 1
ATOM 2619 N N . ARG B 1 60 ? -7.367 19.047 -2.605 1 93.81 60 ARG B N 1
ATOM 2620 C CA . ARG B 1 60 ? -8.422 18.078 -2.33 1 93.81 60 ARG B CA 1
ATOM 2621 C C . ARG B 1 60 ? -9.719 18.469 -3.025 1 93.81 60 ARG B C 1
ATOM 2623 O O . ARG B 1 60 ? -9.891 19.625 -3.439 1 93.81 60 ARG B O 1
ATOM 2630 N N . THR B 1 61 ? -10.578 17.484 -3.168 1 93.94 61 THR B N 1
ATOM 2631 C CA . THR B 1 61 ? -11.891 17.688 -3.771 1 93.94 61 THR B CA 1
ATOM 2632 C C . THR B 1 61 ? -12.992 17.156 -2.857 1 93.94 61 THR B C 1
ATOM 2634 O O . THR B 1 61 ? -12.938 16.016 -2.41 1 93.94 61 THR B O 1
ATOM 2637 N N . LEU B 1 62 ? -13.977 17.938 -2.551 1 89.69 62 LEU B N 1
ATOM 2638 C CA . LEU B 1 62 ? -15.117 17.531 -1.737 1 89.69 62 LEU B CA 1
ATOM 2639 C C . LEU B 1 62 ? -16.016 16.578 -2.506 1 89.69 62 LEU B C 1
ATOM 2641 O O . LEU B 1 62 ? -15.906 16.453 -3.727 1 89.69 62 LEU B O 1
ATOM 2645 N N . PRO B 1 63 ? -16.891 15.93 -1.774 1 86.25 63 PRO B N 1
ATOM 2646 C CA . PRO B 1 63 ? -17.766 14.961 -2.436 1 86.25 63 PRO B CA 1
ATOM 2647 C C . PRO B 1 63 ? -18.562 15.578 -3.586 1 86.25 63 PRO B C 1
ATOM 2649 O O . PRO B 1 63 ? -18.812 14.914 -4.594 1 86.25 63 PRO B O 1
ATOM 2652 N N . ASP B 1 64 ? -18.891 16.844 -3.527 1 88.94 64 ASP B N 1
ATOM 2653 C CA . ASP B 1 64 ? -19.734 17.484 -4.535 1 88.94 64 ASP B CA 1
ATOM 2654 C C . ASP B 1 64 ? -18.891 18.062 -5.668 1 88.94 64 ASP B C 1
ATOM 2656 O O . ASP B 1 64 ? -19.406 18.703 -6.586 1 88.94 64 ASP B O 1
ATOM 2660 N N . GLY B 1 65 ? -17.594 17.891 -5.527 1 90.69 65 GLY B N 1
ATOM 2661 C CA . GLY B 1 65 ? -16.719 18.312 -6.598 1 90.69 65 GLY B CA 1
ATOM 2662 C C . GLY B 1 65 ? -16.062 19.672 -6.332 1 90.69 65 GLY B C 1
ATOM 2663 O O . GLY B 1 65 ? -15.172 20.094 -7.062 1 90.69 65 GLY B O 1
ATOM 2664 N N . THR B 1 66 ? -16.453 20.297 -5.293 1 92.12 66 THR B N 1
ATOM 2665 C CA . THR B 1 66 ? -15.906 21.609 -4.965 1 92.12 66 THR B CA 1
ATOM 2666 C C . THR B 1 66 ? -14.461 21.484 -4.492 1 92.12 66 THR B C 1
ATOM 2668 O O . THR B 1 66 ? -14.117 20.562 -3.754 1 92.12 66 THR B O 1
ATOM 2671 N N . PRO B 1 67 ? -13.617 22.453 -4.977 1 93.88 67 PRO B N 1
ATOM 2672 C CA . PRO B 1 67 ? -12.242 22.453 -4.48 1 93.88 67 PRO B CA 1
ATOM 2673 C C . PRO B 1 67 ? -12.156 22.625 -2.965 1 93.88 67 PRO B C 1
ATOM 2675 O O . PRO B 1 67 ? -12.875 23.453 -2.393 1 93.88 67 PRO B O 1
ATOM 2678 N N . TYR B 1 68 ? -11.328 21.828 -2.385 1 90.25 68 TYR B N 1
ATOM 2679 C CA . TYR B 1 68 ? -11.125 21.859 -0.94 1 90.25 68 TYR B CA 1
ATOM 2680 C C . TYR B 1 68 ? -9.68 22.188 -0.6 1 90.25 68 TYR B C 1
ATOM 2682 O O . TYR B 1 68 ? -8.766 21.406 -0.887 1 90.25 68 TYR B O 1
ATOM 2690 N N . HIS B 1 69 ? -9.477 23.391 -0.046 1 93.5 69 HIS B N 1
ATOM 2691 C CA . HIS B 1 69 ? -8.156 23.875 0.342 1 93.5 69 HIS B CA 1
ATOM 2692 C C . HIS B 1 69 ? -7.766 23.359 1.727 1 93.5 69 HIS B C 1
ATOM 2694 O O . HIS B 1 69 ? -8.531 23.5 2.682 1 93.5 69 HIS B O 1
ATOM 2700 N N . THR B 1 70 ? -6.621 22.719 1.8 1 93.25 70 THR B N 1
ATOM 2701 C CA . THR B 1 70 ? -6.148 22.25 3.098 1 93.25 70 THR B CA 1
ATOM 2702 C C . THR B 1 70 ? -4.656 22.531 3.26 1 93.25 70 THR B C 1
ATOM 2704 O O . THR B 1 70 ? -4.055 23.219 2.43 1 93.25 70 THR B O 1
ATOM 2707 N N . LEU B 1 71 ? -4.109 22.281 4.418 1 97.12 71 LEU B N 1
ATOM 2708 C CA . LEU B 1 71 ? -2.697 22.438 4.746 1 97.12 71 LEU B CA 1
ATOM 2709 C C . LEU B 1 71 ? -2.031 21.078 4.926 1 97.12 71 LEU B C 1
ATOM 2711 O O . LEU B 1 71 ? -2.713 20.062 5.074 1 97.12 71 LEU B O 1
ATOM 2715 N N . PRO B 1 72 ? -0.787 20.953 4.695 1 98.19 72 PRO B N 1
ATOM 2716 C CA . PRO B 1 72 ? 0.266 21.953 4.816 1 98.19 72 PRO B CA 1
ATOM 2717 C C . PRO B 1 72 ? 0.532 22.688 3.508 1 98.19 72 PRO B C 1
ATOM 2719 O O . PRO B 1 72 ? 0.129 22.234 2.439 1 98.19 72 PRO B O 1
ATOM 2722 N N . VAL B 1 73 ? 1.124 23.859 3.66 1 98.62 73 VAL B N 1
ATOM 2723 C CA . VAL B 1 73 ? 1.831 24.609 2.627 1 98.62 73 VAL B CA 1
ATOM 2724 C C . VAL B 1 73 ? 3.195 25.047 3.15 1 98.62 73 VAL B C 1
ATOM 2726 O O . VAL B 1 73 ? 3.326 25.422 4.316 1 98.62 73 VAL B O 1
ATOM 2729 N N . ILE B 1 74 ? 4.188 24.953 2.34 1 98.56 74 ILE B N 1
ATOM 2730 C CA . ILE B 1 74 ? 5.449 25.578 2.725 1 98.56 74 ILE B CA 1
ATOM 2731 C C . ILE B 1 74 ? 5.836 26.641 1.7 1 98.56 74 ILE B C 1
ATOM 2733 O O . ILE B 1 74 ? 5.477 26.531 0.524 1 98.56 74 ILE B O 1
ATOM 2737 N N . GLN B 1 75 ? 6.465 27.625 2.125 1 98.25 75 GLN B N 1
ATOM 2738 C CA . GLN B 1 75 ? 7.133 28.641 1.319 1 98.25 75 GLN B CA 1
ATOM 2739 C C . GLN B 1 75 ? 8.633 28.688 1.613 1 98.25 75 GLN B C 1
ATOM 2741 O O . GLN B 1 75 ? 9.039 29.016 2.729 1 98.25 75 GLN B O 1
ATOM 2746 N N . ASP B 1 76 ? 9.398 28.281 0.684 1 97.62 76 ASP B N 1
ATOM 2747 C CA . ASP B 1 76 ? 10.852 28.359 0.823 1 97.62 76 ASP B CA 1
ATOM 2748 C C . ASP B 1 76 ? 11.375 29.703 0.344 1 97.62 76 ASP B C 1
ATOM 2750 O O . ASP B 1 76 ? 11.461 29.953 -0.86 1 97.62 76 ASP B O 1
ATOM 2754 N N . LEU B 1 77 ? 11.82 30.516 1.194 1 95.62 77 LEU B N 1
ATOM 2755 C CA . LEU B 1 77 ? 12.203 31.891 0.89 1 95.62 77 LEU B CA 1
ATOM 2756 C C . LEU B 1 77 ? 13.531 31.938 0.134 1 95.62 77 LEU B C 1
ATOM 2758 O O . LEU B 1 77 ? 13.828 32.906 -0.545 1 95.62 77 LEU B O 1
ATOM 2762 N N . SER B 1 78 ? 14.281 30.938 0.258 1 93.12 78 SER B N 1
ATOM 2763 C CA . SER B 1 78 ? 15.562 30.875 -0.437 1 93.12 78 SER B CA 1
ATOM 2764 C C . SER B 1 78 ? 15.375 30.594 -1.924 1 93.12 78 SER B C 1
ATOM 2766 O O . SER B 1 78 ? 16.141 31.094 -2.758 1 93.12 78 SER B O 1
ATOM 2768 N N . THR B 1 79 ? 14.391 29.812 -2.312 1 94.56 79 THR B N 1
ATOM 2769 C CA . THR B 1 79 ? 14.188 29.438 -3.705 1 94.56 79 THR B CA 1
ATOM 2770 C C . THR B 1 79 ? 12.977 30.156 -4.293 1 94.56 79 THR B C 1
ATOM 2772 O O . THR B 1 79 ? 12.82 30.219 -5.516 1 94.56 79 THR B O 1
ATOM 2775 N N . GLY B 1 80 ? 12.125 30.594 -3.406 1 95.69 80 GLY B N 1
ATOM 2776 C CA . GLY B 1 80 ? 10.898 31.234 -3.859 1 95.69 80 GLY B CA 1
ATOM 2777 C C . GLY B 1 80 ? 9.789 30.234 -4.141 1 95.69 80 GLY B C 1
ATOM 2778 O O . GLY B 1 80 ? 8.656 30.625 -4.438 1 95.69 80 GLY B O 1
ATOM 2779 N N . GLU B 1 81 ? 10.016 28.984 -3.984 1 96.81 81 GLU B N 1
ATOM 2780 C CA . GLU B 1 81 ? 9.039 27.938 -4.281 1 96.81 81 GLU B CA 1
ATOM 2781 C C . GLU B 1 81 ? 7.98 27.844 -3.182 1 96.81 81 GLU B C 1
ATOM 2783 O O . GLU B 1 81 ? 8.297 27.984 -1.998 1 96.81 81 GLU B O 1
ATOM 2788 N N . ILE B 1 82 ? 6.703 27.656 -3.59 1 98.19 82 ILE B N 1
ATOM 2789 C CA . ILE B 1 82 ? 5.578 27.406 -2.695 1 98.19 82 ILE B CA 1
ATOM 2790 C C . ILE B 1 82 ? 4.906 26.078 -3.055 1 98.19 82 ILE B C 1
ATOM 2792 O O . ILE B 1 82 ? 4.551 25.859 -4.211 1 98.19 82 ILE B O 1
ATOM 2796 N N . ILE B 1 83 ? 4.812 25.203 -2.1 1 97.56 83 ILE B N 1
ATOM 2797 C CA . ILE B 1 83 ? 4.305 23.859 -2.34 1 97.56 83 ILE B CA 1
ATOM 2798 C C . ILE B 1 83 ? 3.199 23.547 -1.337 1 97.56 83 ILE B C 1
ATOM 2800 O O . ILE B 1 83 ? 3.355 23.766 -0.136 1 97.56 83 ILE B O 1
ATOM 2804 N N . GLY B 1 84 ? 2.117 22.938 -1.821 1 97.56 84 GLY B N 1
ATOM 2805 C CA . GLY B 1 84 ? 0.929 22.859 -0.986 1 97.56 84 GLY B CA 1
ATOM 2806 C C . GLY B 1 84 ? 0.445 21.438 -0.784 1 97.56 84 GLY B C 1
ATOM 2807 O O . GLY B 1 84 ? -0.715 21.219 -0.43 1 97.56 84 GLY B O 1
ATOM 2808 N N . ASP B 1 85 ? 1.208 20.391 -1.021 1 97.31 85 ASP B N 1
ATOM 2809 C CA . ASP B 1 85 ? 0.9 18.984 -0.77 1 97.31 85 ASP B CA 1
ATOM 2810 C C . ASP B 1 85 ? 2.031 18.312 -0.002 1 97.31 85 ASP B C 1
ATOM 2812 O O . ASP B 1 85 ? 3.205 18.484 -0.335 1 97.31 85 ASP B O 1
ATOM 2816 N N . SER B 1 86 ? 1.629 17.531 1.014 1 98.19 86 SER B N 1
ATOM 2817 C CA . SER B 1 86 ? 2.635 17 1.927 1 98.19 86 SER B CA 1
ATOM 2818 C C . SER B 1 86 ? 3.602 16.078 1.203 1 98.19 86 SER B C 1
ATOM 2820 O O . SER B 1 86 ? 4.797 16.047 1.51 1 98.19 86 SER B O 1
ATOM 2822 N N . PHE B 1 87 ? 3.16 15.258 0.244 1 98.5 87 PHE B N 1
ATOM 2823 C CA . PHE B 1 87 ? 4.051 14.359 -0.488 1 98.5 87 PHE B CA 1
ATOM 2824 C C . PHE B 1 87 ? 4.949 15.148 -1.435 1 98.5 87 PHE B C 1
ATOM 2826 O O . PHE B 1 87 ? 6.145 14.875 -1.538 1 98.5 87 PHE B O 1
ATOM 2833 N N . GLU B 1 88 ? 4.391 16.172 -2.143 1 97.81 88 GLU B N 1
ATOM 2834 C CA . GLU B 1 88 ? 5.172 17.062 -2.992 1 97.81 88 GLU B CA 1
ATOM 2835 C C . GLU B 1 88 ? 6.238 17.797 -2.188 1 97.81 88 GLU B C 1
ATOM 2837 O O . GLU B 1 88 ? 7.363 17.984 -2.66 1 97.81 88 GLU B O 1
ATOM 2842 N N . ILE B 1 89 ? 5.836 18.203 -0.986 1 98.38 89 ILE B N 1
ATOM 2843 C CA . ILE B 1 89 ? 6.773 18.906 -0.119 1 98.38 89 ILE B CA 1
ATOM 2844 C C . ILE B 1 89 ? 7.949 17.984 0.218 1 98.38 89 ILE B C 1
ATOM 2846 O O . ILE B 1 89 ? 9.109 18.406 0.16 1 98.38 89 ILE B O 1
ATOM 2850 N N . ALA B 1 90 ? 7.668 16.75 0.582 1 98.62 90 ALA B N 1
ATOM 2851 C CA . ALA B 1 90 ? 8.727 15.797 0.906 1 98.62 90 ALA B CA 1
ATOM 2852 C C . ALA B 1 90 ? 9.68 15.609 -0.273 1 98.62 90 ALA B C 1
ATOM 2854 O O . ALA B 1 90 ? 10.898 15.617 -0.1 1 98.62 90 ALA B O 1
ATOM 2855 N N . LEU B 1 91 ? 9.125 15.445 -1.496 1 98.25 91 LEU B N 1
ATOM 2856 C CA . LEU B 1 91 ? 9.945 15.305 -2.691 1 98.25 91 LEU B CA 1
ATOM 2857 C C . LEU B 1 91 ? 10.773 16.562 -2.941 1 98.25 91 LEU B C 1
ATOM 2859 O O . LEU B 1 91 ? 11.945 16.469 -3.312 1 98.25 91 LEU B O 1
ATOM 2863 N N . TYR B 1 92 ? 10.148 17.703 -2.762 1 97.69 92 TYR B N 1
ATOM 2864 C CA . TYR B 1 92 ? 10.82 18.984 -2.945 1 97.69 92 TYR B CA 1
ATOM 2865 C C . TYR B 1 92 ? 12.016 19.109 -2.006 1 97.69 92 TYR B C 1
ATOM 2867 O O . TYR B 1 92 ? 13.117 19.469 -2.436 1 97.69 92 TYR B O 1
ATOM 2875 N N . LEU B 1 93 ? 11.797 18.797 -0.709 1 97.88 93 LEU B N 1
ATOM 2876 C CA . LEU B 1 93 ? 12.852 18.938 0.289 1 97.88 93 LEU B CA 1
ATOM 2877 C C . LEU B 1 93 ? 14.039 18.031 -0.056 1 97.88 93 LEU B C 1
ATOM 2879 O O . LEU B 1 93 ? 15.195 18.438 0.103 1 97.88 93 LEU B O 1
ATOM 2883 N N . ASP B 1 94 ? 13.758 16.812 -0.498 1 97.44 94 ASP B N 1
ATOM 2884 C CA . ASP B 1 94 ? 14.836 15.898 -0.881 1 97.44 94 ASP B CA 1
ATOM 2885 C C . ASP B 1 94 ? 15.602 16.438 -2.088 1 97.44 94 ASP B C 1
ATOM 2887 O O . ASP B 1 94 ? 16.812 16.25 -2.184 1 97.44 94 ASP B O 1
ATOM 2891 N N . ARG B 1 95 ? 14.883 17.031 -3 1 96.5 95 ARG B N 1
ATOM 2892 C CA . ARG B 1 95 ? 15.484 17.516 -4.238 1 96.5 95 ARG B CA 1
ATOM 2893 C C . ARG B 1 95 ? 16.344 18.75 -3.988 1 96.5 95 ARG B C 1
ATOM 2895 O O . ARG B 1 95 ? 17.438 18.875 -4.531 1 96.5 95 ARG B O 1
ATOM 2902 N N . VAL B 1 96 ? 15.891 19.625 -3.156 1 96.19 96 VAL B N 1
ATOM 2903 C CA . VAL B 1 96 ? 16.484 20.953 -3.021 1 96.19 96 VAL B CA 1
ATOM 2904 C C . VAL B 1 96 ? 17.516 20.938 -1.896 1 96.19 96 VAL B C 1
ATOM 2906 O O . VAL B 1 96 ? 18.469 21.719 -1.906 1 96.19 96 VAL B O 1
ATOM 2909 N N . TYR B 1 97 ? 17.375 20.031 -0.967 1 95.75 97 TYR B N 1
ATOM 2910 C CA . TYR B 1 97 ? 18.344 19.906 0.129 1 95.75 97 TYR B CA 1
ATOM 2911 C C . TYR B 1 97 ? 18.938 18.5 0.169 1 95.75 97 TYR B C 1
ATOM 2913 O O . TYR B 1 97 ? 18.859 17.812 1.189 1 95.75 97 TYR B O 1
ATOM 2921 N N . PRO B 1 98 ? 19.641 18.125 -0.881 1 94.88 98 PRO B N 1
ATOM 2922 C CA . PRO B 1 98 ? 20.156 16.75 -1.008 1 94.88 98 PRO B CA 1
ATOM 2923 C C . PRO B 1 98 ? 21.281 16.453 -0.026 1 94.88 98 PRO B C 1
ATOM 2925 O O . PRO B 1 98 ? 21.594 15.289 0.225 1 94.88 98 PRO B O 1
ATOM 2928 N N . GLU B 1 99 ? 21.938 17.438 0.545 1 94.12 99 GLU B N 1
ATOM 2929 C CA . GLU B 1 99 ? 23.062 17.25 1.465 1 94.12 99 GLU B CA 1
ATOM 2930 C C . GLU B 1 99 ? 22.578 16.859 2.855 1 94.12 99 GLU B C 1
ATOM 2932 O O . GLU B 1 99 ? 23.359 16.406 3.689 1 94.12 99 GLU B O 1
ATOM 2937 N N . ARG B 1 100 ? 21.281 17.016 3.08 1 93.12 100 ARG B N 1
ATOM 2938 C CA . ARG B 1 100 ? 20.672 16.641 4.352 1 93.12 100 ARG B CA 1
ATOM 2939 C C . ARG B 1 100 ? 20.156 15.211 4.312 1 93.12 100 ARG B C 1
ATOM 2941 O O . ARG B 1 100 ? 20.172 14.562 3.262 1 93.12 100 ARG B O 1
ATOM 2948 N N . ALA B 1 101 ? 19.766 14.703 5.438 1 96.5 101 ALA B N 1
ATOM 2949 C CA . ALA B 1 101 ? 19.266 13.336 5.523 1 96.5 101 ALA B CA 1
ATOM 2950 C C . ALA B 1 101 ? 18.172 13.078 4.488 1 96.5 101 ALA B C 1
ATOM 2952 O O . ALA B 1 101 ? 17.266 13.898 4.32 1 96.5 101 ALA B O 1
ATOM 2953 N N . PRO B 1 102 ? 18.281 12.023 3.768 1 97.88 102 PRO B N 1
ATOM 2954 C CA . PRO B 1 102 ? 17.281 11.75 2.74 1 97.88 102 PRO B CA 1
ATOM 2955 C C . PRO B 1 102 ? 15.938 11.328 3.33 1 97.88 102 PRO B C 1
ATOM 2957 O O . PRO B 1 102 ? 15.898 10.602 4.328 1 97.88 102 PRO B O 1
ATOM 2960 N N . LEU B 1 103 ? 14.914 11.812 2.756 1 98.62 103 LEU B N 1
ATOM 2961 C CA . LEU B 1 103 ? 13.562 11.422 3.135 1 98.62 103 LEU B CA 1
ATOM 2962 C C . LEU B 1 103 ? 13.156 10.133 2.424 1 98.62 103 LEU B C 1
ATOM 2964 O O . LEU B 1 103 ? 12.289 9.398 2.908 1 98.62 103 LEU B O 1
ATOM 2968 N N . PHE B 1 104 ? 13.703 9.891 1.254 1 98.38 104 PHE B N 1
ATOM 2969 C CA . PHE B 1 104 ? 13.383 8.711 0.469 1 98.38 104 PHE B CA 1
ATOM 2970 C C . PHE B 1 104 ? 14.633 7.871 0.216 1 98.38 104 PHE B C 1
ATOM 2972 O O . PHE B 1 104 ? 15.711 8.414 -0.048 1 98.38 104 PHE B O 1
ATOM 2979 N N . ARG B 1 105 ? 14.508 6.578 0.324 1 97.81 105 ARG B N 1
ATOM 2980 C CA . ARG B 1 105 ? 15.578 5.691 -0.134 1 97.81 105 ARG B CA 1
ATOM 2981 C C . ARG B 1 105 ? 15.688 5.711 -1.654 1 97.81 105 ARG B C 1
ATOM 2983 O O . ARG B 1 105 ? 14.727 6.055 -2.348 1 97.81 105 ARG B O 1
ATOM 2990 N N . PRO B 1 106 ? 16.859 5.359 -2.205 1 97.25 106 PRO B N 1
ATOM 2991 C CA . PRO B 1 106 ? 17.047 5.422 -3.658 1 97.25 106 PRO B CA 1
ATOM 2992 C C . PRO B 1 106 ? 16.016 4.574 -4.414 1 97.25 106 PRO B C 1
ATOM 2994 O O . PRO B 1 106 ? 15.758 3.432 -4.035 1 97.25 106 PRO B O 1
ATOM 2997 N N . LEU B 1 107 ? 15.414 5.16 -5.398 1 97.38 107 LEU B N 1
ATOM 2998 C CA . LEU B 1 107 ? 14.516 4.488 -6.332 1 97.38 107 LEU B CA 1
ATOM 2999 C C . LEU B 1 107 ? 13.328 3.873 -5.598 1 97.38 107 LEU B C 1
ATOM 3001 O O . LEU B 1 107 ? 12.984 2.709 -5.82 1 97.38 107 LEU B O 1
ATOM 3005 N N . THR B 1 108 ? 12.703 4.652 -4.68 1 98.25 108 THR B N 1
ATOM 3006 C CA . THR B 1 108 ? 11.555 4.133 -3.949 1 98.25 108 THR B CA 1
ATOM 3007 C C . THR B 1 108 ? 10.406 5.133 -3.963 1 98.25 108 THR B C 1
ATOM 3009 O O . THR B 1 108 ? 9.453 4.996 -3.197 1 98.25 108 THR B O 1
ATOM 3012 N N . THR B 1 109 ? 10.508 6.199 -4.766 1 98.12 109 THR B N 1
ATOM 3013 C CA . THR B 1 109 ? 9.508 7.254 -4.738 1 98.12 109 THR B CA 1
ATOM 3014 C C . THR B 1 109 ? 8.125 6.699 -5.074 1 98.12 109 THR B C 1
ATOM 3016 O O . THR B 1 109 ? 7.156 6.945 -4.352 1 98.12 109 THR B O 1
ATOM 3019 N N . GLY B 1 110 ? 8.023 5.926 -6.203 1 98.25 110 GLY B N 1
ATOM 3020 C CA . GLY B 1 110 ? 6.754 5.32 -6.574 1 98.25 110 GLY B CA 1
ATOM 3021 C C . GLY B 1 110 ? 6.223 4.363 -5.527 1 98.25 110 GLY B C 1
ATOM 3022 O O . GLY B 1 110 ? 5.031 4.379 -5.211 1 98.25 110 GLY B O 1
ATOM 3023 N N . LEU B 1 111 ? 7.117 3.555 -5.012 1 98.56 111 LEU B N 1
ATOM 3024 C CA . LEU B 1 111 ? 6.746 2.613 -3.959 1 98.56 111 LEU B CA 1
ATOM 3025 C C . LEU B 1 111 ? 6.234 3.35 -2.727 1 98.56 111 LEU B C 1
ATOM 3027 O O . LEU B 1 111 ? 5.23 2.951 -2.135 1 98.56 111 LEU B O 1
ATOM 3031 N N . THR B 1 112 ? 6.883 4.422 -2.336 1 98.69 112 THR B N 1
ATOM 3032 C CA . THR B 1 112 ? 6.477 5.227 -1.189 1 98.69 112 THR B CA 1
ATOM 3033 C C . THR B 1 112 ? 5.148 5.926 -1.464 1 98.69 112 THR B C 1
ATOM 3035 O O . THR B 1 112 ? 4.309 6.047 -0.57 1 98.69 112 THR B O 1
ATOM 3038 N N . ALA B 1 113 ? 4.977 6.379 -2.711 1 98.44 113 ALA B N 1
ATOM 3039 C CA . ALA B 1 113 ? 3.719 7.008 -3.1 1 98.44 113 ALA B CA 1
ATOM 3040 C C . ALA B 1 113 ? 2.547 6.047 -2.926 1 98.44 113 ALA B C 1
ATOM 3042 O O . ALA B 1 113 ? 1.499 6.422 -2.396 1 98.44 113 ALA B O 1
ATOM 3043 N N . ALA B 1 114 ? 2.729 4.809 -3.377 1 98.25 114 ALA B N 1
ATOM 3044 C CA . ALA B 1 114 ? 1.692 3.791 -3.213 1 98.25 114 ALA B CA 1
ATOM 3045 C C . ALA B 1 114 ? 1.389 3.551 -1.737 1 98.25 114 ALA B C 1
ATOM 3047 O O . ALA B 1 114 ? 0.226 3.408 -1.353 1 98.25 114 ALA B O 1
ATOM 3048 N N . PHE B 1 115 ? 2.441 3.512 -0.926 1 98.62 115 PHE B N 1
ATOM 3049 C CA . PHE B 1 115 ? 2.289 3.297 0.508 1 98.62 115 PHE B CA 1
ATOM 3050 C C . PHE B 1 115 ? 1.546 4.461 1.153 1 98.62 115 PHE B C 1
ATOM 3052 O O . PHE B 1 115 ? 0.695 4.254 2.021 1 98.62 115 PHE B O 1
ATOM 3059 N N . ASN B 1 116 ? 1.885 5.676 0.729 1 98.5 116 ASN B N 1
ATOM 3060 C CA . ASN B 1 116 ? 1.183 6.859 1.215 1 98.5 116 ASN B CA 1
ATOM 3061 C C . ASN B 1 116 ? -0.317 6.77 0.951 1 98.5 116 ASN B C 1
ATOM 3063 O O . ASN B 1 116 ? -1.125 7.016 1.848 1 98.5 116 ASN B O 1
ATOM 3067 N N . ALA B 1 117 ? -0.648 6.441 -0.251 1 96.69 117 ALA B N 1
ATOM 3068 C CA . ALA B 1 117 ? -2.055 6.309 -0.62 1 96.69 117 ALA B CA 1
ATOM 3069 C C . ALA B 1 117 ? -2.74 5.23 0.215 1 96.69 117 ALA B C 1
ATOM 3071 O O . ALA B 1 117 ? -3.877 5.406 0.661 1 96.69 117 ALA B O 1
ATOM 3072 N N . GLN B 1 118 ? -2.061 4.121 0.422 1 96.88 118 GLN B N 1
ATOM 3073 C CA . GLN B 1 118 ? -2.598 3.008 1.197 1 96.88 118 GLN B CA 1
ATOM 3074 C C . GLN B 1 118 ? -2.898 3.432 2.633 1 96.88 118 GLN B C 1
ATOM 3076 O O . GLN B 1 118 ? -3.996 3.193 3.139 1 96.88 118 GLN B O 1
ATOM 3081 N N . VAL B 1 119 ? -1.908 4.035 3.271 1 98.25 119 VAL B N 1
ATOM 3082 C CA . VAL B 1 119 ? -2.021 4.41 4.676 1 98.25 119 VAL B CA 1
ATOM 3083 C C . VAL B 1 119 ? -3.066 5.512 4.836 1 98.25 119 VAL B C 1
ATOM 3085 O O . VAL B 1 119 ? -3.893 5.465 5.75 1 98.25 119 VAL B O 1
ATOM 3088 N N . ASP B 1 120 ? -3.061 6.473 3.879 1 97.06 120 ASP B N 1
ATOM 3089 C CA . ASP B 1 120 ? -4.074 7.523 3.91 1 97.06 120 ASP B CA 1
ATOM 3090 C C . ASP B 1 120 ? -5.477 6.938 3.797 1 97.06 120 ASP B C 1
ATOM 3092 O O . ASP B 1 120 ? -6.383 7.328 4.539 1 97.06 120 ASP B O 1
ATOM 3096 N N . GLY B 1 121 ? -5.633 6.027 2.863 1 94.88 121 GLY B N 1
ATOM 3097 C CA . GLY B 1 121 ? -6.93 5.387 2.709 1 94.88 121 GLY B CA 1
ATOM 3098 C C . GLY B 1 121 ? -7.363 4.617 3.941 1 94.88 121 GLY B C 1
ATOM 3099 O O . GLY B 1 121 ? -8.516 4.723 4.371 1 94.88 121 GLY B O 1
ATOM 3100 N N . LEU B 1 122 ? -6.453 3.863 4.547 1 96 122 LEU B N 1
ATOM 3101 C CA . LEU B 1 122 ? -6.723 3.053 5.727 1 96 122 LEU B CA 1
ATOM 3102 C C . LEU B 1 122 ? -7.23 3.918 6.875 1 96 122 LEU B C 1
ATOM 3104 O O . LEU B 1 122 ? -8.32 3.688 7.398 1 96 122 LEU B O 1
ATOM 3108 N N . PHE B 1 123 ? -6.488 4.93 7.215 1 97.5 123 PHE B N 1
ATOM 3109 C CA . PHE B 1 123 ? -6.816 5.73 8.391 1 97.5 123 PHE B CA 1
ATOM 3110 C C . PHE B 1 123 ? -8.031 6.609 8.117 1 97.5 123 PHE B C 1
ATOM 3112 O O . PHE B 1 123 ? -8.828 6.879 9.031 1 97.5 123 PHE B O 1
ATOM 3119 N N . THR B 1 124 ? -8.234 7.059 6.863 1 95.38 124 THR B N 1
ATOM 3120 C CA . THR B 1 124 ? -9.391 7.879 6.516 1 95.38 124 THR B CA 1
ATOM 3121 C C . THR B 1 124 ? -10.688 7.105 6.727 1 95.38 124 THR B C 1
ATOM 3123 O O . THR B 1 124 ? -11.688 7.676 7.164 1 95.38 124 THR B O 1
ATOM 3126 N N . LYS B 1 125 ? -10.695 5.824 6.48 1 93.31 125 LYS B N 1
ATOM 3127 C CA . LYS B 1 125 ? -11.875 4.977 6.66 1 93.31 125 LYS B CA 1
ATOM 3128 C C . LYS B 1 125 ? -12.344 4.992 8.109 1 93.31 125 LYS B C 1
ATOM 3130 O O . LYS B 1 125 ? -13.523 4.758 8.383 1 93.31 125 LYS B O 1
ATOM 3135 N N . PHE B 1 126 ? -11.469 5.262 9.023 1 94.88 126 PHE B N 1
ATOM 3136 C CA . PHE B 1 126 ? -11.812 5.191 10.438 1 94.88 126 PHE B CA 1
ATOM 3137 C C . PHE B 1 126 ? -11.727 6.566 11.086 1 94.88 126 PHE B C 1
ATOM 3139 O O . PHE B 1 126 ? -11.727 6.68 12.32 1 94.88 126 PHE B O 1
ATOM 3146 N N . ALA B 1 127 ? -11.633 7.629 10.281 1 91.25 127 ALA B N 1
ATOM 3147 C CA . ALA B 1 127 ? -11.422 8.992 10.766 1 91.25 127 ALA B CA 1
ATOM 3148 C C . ALA B 1 127 ? -12.578 9.445 11.656 1 91.25 127 ALA B C 1
ATOM 3150 O O . ALA B 1 127 ? -12.391 10.273 12.555 1 91.25 127 ALA B O 1
ATOM 3151 N N . VAL B 1 128 ? -13.742 8.859 11.477 1 90.31 128 VAL B N 1
ATOM 3152 C CA . VAL B 1 128 ? -14.938 9.25 12.219 1 90.31 128 VAL B CA 1
ATOM 3153 C C . VAL B 1 128 ? -14.758 8.914 13.695 1 90.31 128 VAL B C 1
ATOM 3155 O O . VAL B 1 128 ? -15.43 9.5 14.555 1 90.31 128 VAL B O 1
ATOM 3158 N N . LEU B 1 129 ? -13.859 8.008 13.992 1 94.69 129 LEU B N 1
ATOM 3159 C CA . LEU B 1 129 ? -13.594 7.629 15.375 1 94.69 129 LEU B CA 1
ATOM 3160 C C . LEU B 1 129 ? -12.891 8.758 16.125 1 94.69 129 LEU B C 1
ATOM 3162 O O . LEU B 1 129 ? -12.906 8.797 17.359 1 94.69 129 LEU B O 1
ATOM 3166 N N . ASN B 1 130 ? -12.203 9.633 15.383 1 93.12 130 ASN B N 1
ATOM 3167 C CA . ASN B 1 130 ? -11.461 10.75 15.945 1 93.12 130 ASN B CA 1
ATOM 3168 C C . ASN B 1 130 ? -12.375 11.922 16.281 1 93.12 130 ASN B C 1
ATOM 3170 O O . ASN B 1 130 ? -12.25 13 15.688 1 93.12 130 ASN B O 1
ATOM 3174 N N . ASP B 1 131 ? -13.211 11.805 17.312 1 90.5 131 ASP B N 1
ATOM 3175 C CA . ASP B 1 131 ? -14.281 12.766 17.547 1 90.5 131 ASP B CA 1
ATOM 3176 C C . ASP B 1 131 ? -13.883 13.781 18.609 1 90.5 131 ASP B C 1
ATOM 3178 O O . ASP B 1 131 ? -14.719 14.539 19.094 1 90.5 131 ASP B O 1
ATOM 3182 N N . GLN B 1 132 ? -12.555 13.836 19 1 92 132 GLN B N 1
ATOM 3183 C CA . GLN B 1 132 ? -12.078 14.82 19.969 1 92 132 GLN B CA 1
ATOM 3184 C C . GLN B 1 132 ? -10.914 15.633 19.391 1 92 132 GLN B C 1
ATOM 3186 O O . GLN B 1 132 ? -9.953 15.938 20.094 1 92 132 GLN B O 1
ATOM 3191 N N . MET B 1 133 ? -10.977 15.906 18.109 1 91.5 133 MET B N 1
ATOM 3192 C CA . MET B 1 133 ? -9.93 16.719 17.5 1 91.5 133 MET B CA 1
ATOM 3193 C C . MET B 1 133 ? -9.766 18.047 18.219 1 91.5 133 MET B C 1
ATOM 3195 O O . MET B 1 133 ? -10.758 18.688 18.594 1 91.5 133 MET B O 1
ATOM 3199 N N . PRO B 1 134 ? -8.539 18.438 18.453 1 95 134 PRO B N 1
ATOM 3200 C CA . PRO B 1 134 ? -8.305 19.703 19.172 1 95 134 PRO B CA 1
ATOM 3201 C C . PRO B 1 134 ? -8.445 20.922 18.266 1 95 134 PRO B C 1
ATOM 3203 O O . PRO B 1 134 ? -7.523 21.734 18.188 1 95 134 PRO B O 1
ATOM 3206 N N . ILE B 1 135 ? -9.578 21.062 17.688 1 92.94 135 ILE B N 1
ATOM 3207 C CA . ILE B 1 135 ? -9.82 22.156 16.766 1 92.94 135 ILE B CA 1
ATOM 3208 C C . ILE B 1 135 ? -10.516 23.297 17.484 1 92.94 135 ILE B C 1
ATOM 3210 O O . ILE B 1 135 ? -11.109 23.109 18.562 1 92.94 135 ILE B O 1
ATOM 3214 N N . THR B 1 136 ? -10.438 24.453 16.953 1 93.94 136 THR B N 1
ATOM 3215 C CA . THR B 1 136 ? -11.047 25.656 17.531 1 93.94 136 THR B CA 1
ATOM 3216 C C . THR B 1 136 ? -12.562 25.641 17.328 1 93.94 136 THR B C 1
ATOM 3218 O O . THR B 1 136 ? -13.07 24.875 16.516 1 93.94 136 THR B O 1
ATOM 3221 N N . ASP B 1 137 ? -13.195 26.469 18.047 1 91.19 137 ASP B N 1
ATOM 3222 C CA . ASP B 1 137 ? -14.641 26.594 17.875 1 91.19 137 ASP B CA 1
ATOM 3223 C C . ASP B 1 137 ? -14.984 27.109 16.484 1 91.19 137 ASP B C 1
ATOM 3225 O O . ASP B 1 137 ? -16 26.719 15.906 1 91.19 137 ASP B O 1
ATOM 3229 N N . ILE B 1 138 ? -14.133 27.922 16.031 1 91.12 138 ILE B N 1
ATOM 3230 C CA . ILE B 1 138 ? -14.328 28.438 14.688 1 91.12 138 ILE B CA 1
ATOM 3231 C C . ILE B 1 138 ? -14.242 27.312 13.672 1 91.12 138 ILE B C 1
ATOM 3233 O O . ILE B 1 138 ? -15.039 27.234 12.734 1 91.12 138 ILE B O 1
ATOM 3237 N N . ALA B 1 139 ? -13.305 26.438 13.828 1 89.44 139 ALA B N 1
ATOM 3238 C CA . ALA B 1 139 ? -13.141 25.281 12.953 1 89.44 139 ALA B CA 1
ATOM 3239 C C . ALA B 1 139 ? -14.344 24.344 13.031 1 89.44 139 ALA B C 1
ATOM 3241 O O . ALA B 1 139 ? -14.797 23.812 12.016 1 89.44 139 ALA B O 1
ATOM 3242 N N . LYS B 1 140 ? -14.836 24.141 14.188 1 88.62 140 LYS B N 1
ATOM 3243 C CA . LYS B 1 140 ? -16.016 23.312 14.367 1 88.62 140 LYS B CA 1
ATOM 3244 C C . LYS B 1 140 ? -17.203 23.844 13.555 1 88.62 140 LYS B C 1
ATOM 3246 O O . LYS B 1 140 ? -17.922 23.062 12.938 1 88.62 140 LYS B O 1
ATOM 3251 N N . GLU B 1 141 ? -17.297 25.062 13.602 1 86.62 141 GLU B N 1
ATOM 3252 C CA . GLU B 1 141 ? -18.391 25.703 12.867 1 86.62 141 GLU B CA 1
ATOM 3253 C C . GLU B 1 141 ? -18.25 25.469 11.359 1 86.62 141 GLU B C 1
ATOM 3255 O O . GLU B 1 141 ? -19.234 25.219 10.672 1 86.62 141 GLU B O 1
ATOM 3260 N N . VAL B 1 142 ? -17.062 25.531 10.922 1 81.31 142 VAL B N 1
ATOM 3261 C CA . VAL B 1 142 ? -16.797 25.312 9.5 1 81.31 142 VAL B CA 1
ATOM 3262 C C . VAL B 1 142 ? -17.156 23.875 9.125 1 81.31 142 VAL B C 1
ATOM 3264 O O . VAL B 1 142 ? -17.781 23.641 8.086 1 81.31 142 VAL B O 1
ATOM 3267 N N . PHE B 1 143 ? -16.797 22.922 9.914 1 81.62 143 PHE B N 1
ATOM 3268 C CA . PHE B 1 143 ? -17.094 21.531 9.656 1 81.62 143 PHE B CA 1
ATOM 3269 C C . PHE B 1 143 ? -18.594 21.281 9.664 1 81.62 143 PHE B C 1
ATOM 3271 O O . PHE B 1 143 ? -19.109 20.547 8.82 1 81.62 143 PHE B O 1
ATOM 3278 N N . VAL B 1 144 ? -19.297 21.859 10.617 1 83.75 144 VAL B N 1
ATOM 3279 C CA . VAL B 1 144 ? -20.75 21.703 10.75 1 83.75 144 VAL B CA 1
ATOM 3280 C C . VAL B 1 144 ? -21.438 22.234 9.492 1 83.75 144 VAL B C 1
ATOM 3282 O O . VAL B 1 144 ? -22.312 21.578 8.938 1 83.75 144 VAL B O 1
ATOM 3285 N N . GLN B 1 145 ? -20.938 23.312 9.039 1 79.75 145 GLN B N 1
ATOM 3286 C CA . GLN B 1 145 ? -21.5 23.906 7.836 1 79.75 145 GLN B CA 1
ATOM 3287 C C . GLN B 1 145 ? -21.219 23.047 6.605 1 79.75 145 GLN B C 1
ATOM 3289 O O . GLN B 1 145 ? -22.109 22.828 5.781 1 79.75 145 GLN B O 1
ATOM 3294 N N . ARG B 1 146 ? -20.047 22.547 6.523 1 76.44 146 ARG B N 1
ATOM 3295 C CA . ARG B 1 146 ? -19.609 21.766 5.379 1 76.44 146 ARG B CA 1
ATOM 3296 C C . ARG B 1 146 ? -20.406 20.469 5.273 1 76.44 146 ARG B C 1
ATOM 3298 O O . ARG B 1 146 ? -20.688 20 4.168 1 76.44 146 ARG B O 1
ATOM 3305 N N . HIS B 1 147 ? -20.734 19.922 6.355 1 78.38 147 HIS B N 1
ATOM 3306 C CA . HIS B 1 147 ? -21.406 18.625 6.363 1 78.38 147 HIS B CA 1
ATOM 3307 C C . HIS B 1 147 ? -22.922 18.781 6.434 1 78.38 147 HIS B C 1
ATOM 3309 O O . HIS B 1 147 ? -23.641 17.797 6.449 1 78.38 147 HIS B O 1
ATOM 3315 N N . GLY B 1 148 ? -23.281 20 6.492 1 81.69 148 GLY B N 1
ATOM 3316 C CA . GLY B 1 148 ? -24.719 20.266 6.59 1 81.69 148 GLY B CA 1
ATOM 3317 C C . GLY B 1 148 ? -25.328 19.766 7.883 1 81.69 148 GLY B C 1
ATOM 3318 O O . GLY B 1 148 ? -26.469 19.312 7.898 1 81.69 148 GLY B O 1
ATOM 3319 N N . ALA B 1 149 ? -24.578 19.719 8.914 1 84.75 149 ALA B N 1
ATOM 3320 C CA . ALA B 1 149 ? -25.062 19.266 10.219 1 84.75 149 ALA B CA 1
ATOM 3321 C C . ALA B 1 149 ? -25.609 20.438 11.023 1 84.75 149 ALA B C 1
ATOM 3323 O O . ALA B 1 149 ? -25.406 21.609 10.656 1 84.75 149 ALA B O 1
ATOM 3324 N N . LYS B 1 150 ? -26.531 20.047 12.078 1 86.62 150 LYS B N 1
ATOM 3325 C CA . LYS B 1 150 ? -27.109 21.094 12.938 1 86.62 150 LYS B CA 1
ATOM 3326 C C . LYS B 1 150 ? -26.125 21.516 14.023 1 86.62 150 LYS B C 1
ATOM 3328 O O . LYS B 1 150 ? -26.156 22.656 14.492 1 86.62 150 LYS B O 1
ATOM 3333 N N . SER B 1 151 ? -25.328 20.625 14.391 1 87.06 151 SER B N 1
ATOM 3334 C CA . SER B 1 151 ? -24.344 20.875 15.445 1 87.06 151 SER B CA 1
ATOM 3335 C C . SER B 1 151 ? -23.141 19.938 15.32 1 87.06 151 SER B C 1
ATOM 3337 O O . SER B 1 151 ? -23.188 18.969 14.562 1 87.06 151 SER B O 1
ATOM 3339 N N . TRP B 1 152 ? -22.078 20.375 16.047 1 84.06 152 TRP B N 1
ATOM 3340 C CA . TRP B 1 152 ? -20.875 19.547 16.094 1 84.06 152 TRP B CA 1
ATOM 3341 C C . TRP B 1 152 ? -21.188 18.156 16.656 1 84.06 152 TRP B C 1
ATOM 3343 O O . TRP B 1 152 ? -20.656 17.156 16.156 1 84.06 152 TRP B O 1
ATOM 3353 N N . ASP B 1 153 ? -22.078 18.078 17.609 1 82.94 153 ASP B N 1
ATOM 3354 C CA . ASP B 1 153 ? -22.438 16.812 18.234 1 82.94 153 ASP B CA 1
ATOM 3355 C C . ASP B 1 153 ? -23.188 15.906 17.281 1 82.94 153 ASP B C 1
ATOM 3357 O O . ASP B 1 153 ? -23.094 14.68 17.375 1 82.94 153 ASP B O 1
ATOM 3361 N N . ASP B 1 154 ? -23.812 16.484 16.312 1 83.69 154 ASP B N 1
ATOM 3362 C CA . ASP B 1 154 ? -24.562 15.727 15.32 1 83.69 154 ASP B CA 1
ATOM 3363 C C . ASP B 1 154 ? -23.641 15.031 14.328 1 83.69 154 ASP B C 1
ATOM 3365 O O . ASP B 1 154 ? -24.047 14.125 13.602 1 83.69 154 ASP B O 1
ATOM 3369 N N . MET B 1 155 ? -22.469 15.469 14.383 1 80.44 155 MET B N 1
ATOM 3370 C CA . MET B 1 155 ? -21.516 14.898 13.445 1 80.44 155 MET B CA 1
ATOM 3371 C C . MET B 1 155 ? -20.797 13.695 14.055 1 80.44 155 MET B C 1
ATOM 3373 O O . MET B 1 155 ? -20.125 12.945 13.352 1 80.44 155 MET B O 1
ATOM 3377 N N . LYS B 1 156 ? -21.109 13.523 15.266 1 82.06 156 LYS B N 1
ATOM 3378 C CA . LYS B 1 156 ? -20.422 12.438 15.953 1 82.06 156 LYS B CA 1
ATOM 3379 C C . LYS B 1 156 ? -21.016 11.086 15.594 1 82.06 156 LYS B C 1
ATOM 3381 O O . LYS B 1 156 ? -22.234 10.961 15.422 1 82.06 156 LYS B O 1
ATOM 3386 N N . PHE B 1 157 ? -20.141 10.109 15.414 1 84.12 157 PHE B N 1
ATOM 3387 C CA . PHE B 1 157 ? -20.531 8.727 15.141 1 84.12 157 PHE B CA 1
ATOM 3388 C C . PHE B 1 157 ? -21.188 8.109 16.359 1 84.12 157 PHE B C 1
ATOM 3390 O O . PHE B 1 157 ? -20.719 8.297 17.5 1 84.12 157 PHE B O 1
ATOM 3397 N N . PRO B 1 158 ? -22.297 7.441 16.172 1 87.25 158 PRO B N 1
ATOM 3398 C CA . PRO B 1 158 ? -23.016 6.879 17.312 1 87.25 158 PRO B CA 1
ATOM 3399 C C . PRO B 1 158 ? -22.172 5.898 18.109 1 87.25 158 PRO B C 1
ATOM 3401 O O . PRO B 1 158 ? -21.453 5.074 17.547 1 87.25 158 PRO B O 1
ATOM 3404 N N . ASP B 1 159 ? -22.312 5.973 19.391 1 87.25 159 ASP B N 1
ATOM 3405 C CA . ASP B 1 159 ? -21.5 5.18 20.297 1 87.25 159 ASP B CA 1
ATOM 3406 C C . ASP B 1 159 ? -21.734 3.684 20.078 1 87.25 159 ASP B C 1
ATOM 3408 O O . ASP B 1 159 ? -20.797 2.885 20.188 1 87.25 159 ASP B O 1
ATOM 3412 N N . GLU B 1 160 ? -22.938 3.389 19.734 1 89.06 160 GLU B N 1
ATOM 3413 C CA . GLU B 1 160 ? -23.312 1.984 19.578 1 89.06 160 GLU B CA 1
ATOM 3414 C C . GLU B 1 160 ? -22.594 1.352 18.391 1 89.06 160 GLU B C 1
ATOM 3416 O O . GLU B 1 160 ? -22.391 0.137 18.359 1 89.06 160 GLU B O 1
ATOM 3421 N N . ASP B 1 161 ? -22.156 2.166 17.531 1 91.12 161 ASP B N 1
ATOM 3422 C CA . ASP B 1 161 ? -21.547 1.657 16.312 1 91.12 161 ASP B CA 1
ATOM 3423 C C . ASP B 1 161 ? -20.016 1.71 16.391 1 91.12 161 ASP B C 1
ATOM 3425 O O . ASP B 1 161 ? -19.328 1.16 15.539 1 91.12 161 ASP B O 1
ATOM 3429 N N . ARG B 1 162 ? -19.531 2.283 17.422 1 93.75 162 ARG B N 1
ATOM 3430 C CA . ARG B 1 162 ? -18.094 2.533 17.516 1 93.75 162 ARG B CA 1
ATOM 3431 C C . ARG B 1 162 ? -17.328 1.229 17.703 1 93.75 162 ARG B C 1
ATOM 3433 O O . ARG B 1 162 ? -16.25 1.051 17.125 1 93.75 162 ARG B O 1
ATOM 3440 N N . GLU B 1 163 ? -17.906 0.323 18.453 1 94.75 163 GLU B N 1
ATOM 3441 C CA . GLU B 1 163 ? -17.188 -0.916 18.75 1 94.75 163 GLU B CA 1
ATOM 3442 C C . GLU B 1 163 ? -16.906 -1.708 17.484 1 94.75 163 GLU B C 1
ATOM 3444 O O . GLU B 1 163 ? -15.797 -2.211 17.297 1 94.75 163 GLU B O 1
ATOM 3449 N N . GLY B 1 164 ? -17.938 -1.802 16.656 1 94.31 164 GLY B N 1
ATOM 3450 C CA . GLY B 1 164 ? -17.734 -2.486 15.398 1 94.31 164 GLY B CA 1
ATOM 3451 C C . GLY B 1 164 ? -16.641 -1.861 14.547 1 94.31 164 GLY B C 1
ATOM 3452 O O . GLY B 1 164 ? -15.852 -2.57 13.914 1 94.31 164 GLY B O 1
ATOM 3453 N N . LEU B 1 165 ? -16.562 -0.589 14.539 1 95.06 165 LEU B N 1
ATOM 3454 C CA . LEU B 1 165 ? -15.539 0.122 13.773 1 95.06 165 LEU B CA 1
ATOM 3455 C C . LEU B 1 165 ? -14.148 -0.117 14.359 1 95.06 165 LEU B C 1
ATOM 3457 O O . LEU B 1 165 ? -13.172 -0.248 13.617 1 95.06 165 LEU B O 1
ATOM 3461 N N . PHE B 1 166 ? -14.039 -0.198 15.68 1 96.56 166 PHE B N 1
ATOM 3462 C CA . PHE B 1 166 ? -12.742 -0.446 16.312 1 96.56 166 PHE B CA 1
ATOM 3463 C C . PHE B 1 166 ? -12.242 -1.847 15.977 1 96.56 166 PHE B C 1
ATOM 3465 O O . PHE B 1 166 ? -11.047 -2.049 15.766 1 96.56 166 PHE B O 1
ATOM 3472 N N . VAL B 1 167 ? -13.203 -2.771 15.945 1 94.88 167 VAL B N 1
ATOM 3473 C CA . VAL B 1 167 ? -12.82 -4.129 15.57 1 94.88 167 VAL B CA 1
ATOM 3474 C C . VAL B 1 167 ? -12.234 -4.129 14.156 1 94.88 167 VAL B C 1
ATOM 3476 O O . VAL B 1 167 ? -11.18 -4.727 13.914 1 94.88 167 VAL B O 1
ATOM 3479 N N . SER B 1 168 ? -12.883 -3.434 13.281 1 94.19 168 SER B N 1
ATOM 3480 C CA . SER B 1 168 ? -12.406 -3.336 11.898 1 94.19 168 SER B CA 1
ATOM 3481 C C . SER B 1 168 ? -11.094 -2.57 11.82 1 94.19 168 SER B C 1
ATOM 3483 O O . SER B 1 168 ? -10.219 -2.914 11.023 1 94.19 168 SER B O 1
ATOM 3485 N N . PHE B 1 169 ? -10.984 -1.54 12.602 1 96.94 169 PHE B N 1
ATOM 3486 C CA . PHE B 1 169 ? -9.773 -0.73 12.633 1 96.94 169 PHE B CA 1
ATOM 3487 C C . PHE B 1 169 ? -8.586 -1.553 13.117 1 96.94 169 PHE B C 1
ATOM 3489 O O . PHE B 1 169 ? -7.512 -1.52 12.508 1 96.94 169 PHE B O 1
ATOM 3496 N N . GLU B 1 170 ? -8.75 -2.326 14.164 1 96.62 170 GLU B N 1
ATOM 3497 C CA . GLU B 1 170 ? -7.691 -3.189 14.68 1 96.62 170 GLU B CA 1
ATOM 3498 C C . GLU B 1 170 ? -7.25 -4.211 13.633 1 96.62 170 GLU B C 1
ATOM 3500 O O . GLU B 1 170 ? -6.059 -4.469 13.477 1 96.62 170 GLU B O 1
ATOM 3505 N N . ALA B 1 171 ? -8.25 -4.762 12.945 1 93.75 171 ALA B N 1
ATOM 3506 C CA . ALA B 1 171 ? -7.945 -5.723 11.883 1 93.75 171 ALA B CA 1
ATOM 3507 C C . ALA B 1 171 ? -7.117 -5.07 10.781 1 93.75 171 ALA B C 1
ATOM 3509 O O . ALA B 1 171 ? -6.152 -5.664 10.289 1 93.75 171 ALA B O 1
ATOM 3510 N N . ALA B 1 172 ? -7.512 -3.85 10.422 1 95.06 172 ALA B N 1
ATOM 3511 C CA . ALA B 1 172 ? -6.801 -3.125 9.367 1 95.06 172 ALA B CA 1
ATOM 3512 C C . ALA B 1 172 ? -5.367 -2.82 9.789 1 95.06 172 ALA B C 1
ATOM 3514 O O . ALA B 1 172 ? -4.434 -3.002 9.008 1 95.06 172 ALA B O 1
ATOM 3515 N N . LEU B 1 173 ? -5.152 -2.371 11.023 1 96.81 173 LEU B N 1
ATOM 3516 C CA . LEU B 1 173 ? -3.811 -2.098 11.531 1 96.81 173 LEU B CA 1
ATOM 3517 C C . LEU B 1 173 ? -3.012 -3.389 11.68 1 96.81 173 LEU B C 1
ATOM 3519 O O . LEU B 1 173 ? -1.787 -3.387 11.539 1 96.81 173 LEU B O 1
ATOM 3523 N N . GLY B 1 174 ? -3.709 -4.469 11.977 1 94.69 174 GLY B N 1
ATOM 3524 C CA . GLY B 1 174 ? -3.062 -5.77 12.016 1 94.69 174 GLY B CA 1
ATOM 3525 C C . GLY B 1 174 ? -2.459 -6.172 10.68 1 94.69 174 GLY B C 1
ATOM 3526 O O . GLY B 1 174 ? -1.362 -6.734 10.633 1 94.69 174 GLY B O 1
ATOM 3527 N N . GLU B 1 175 ? -3.215 -5.895 9.633 1 94 175 GLU B N 1
ATOM 3528 C CA . GLU B 1 175 ? -2.682 -6.16 8.297 1 94 175 GLU B CA 1
ATOM 3529 C C . GLU B 1 175 ? -1.451 -5.305 8.016 1 94 175 GLU B C 1
ATOM 3531 O O . GLU B 1 175 ? -0.458 -5.793 7.473 1 94 175 GLU B O 1
ATOM 3536 N N . LEU B 1 176 ? -1.502 -4.059 8.391 1 96.62 176 LEU B N 1
ATOM 3537 C CA . LEU B 1 176 ? -0.36 -3.168 8.203 1 96.62 176 LEU B CA 1
ATOM 3538 C C . LEU B 1 176 ? 0.837 -3.641 9.023 1 96.62 176 LEU B C 1
ATOM 3540 O O . LEU B 1 176 ? 1.981 -3.527 8.578 1 96.62 176 LEU B O 1
ATOM 3544 N N . ALA B 1 177 ? 0.623 -4.215 10.211 1 96.62 177 ALA B N 1
ATOM 3545 C CA . ALA B 1 177 ? 1.678 -4.656 11.117 1 96.62 177 ALA B CA 1
ATOM 3546 C C . ALA B 1 177 ? 2.502 -5.781 10.5 1 96.62 177 ALA B C 1
ATOM 3548 O O . ALA B 1 177 ? 3.676 -5.957 10.836 1 96.62 177 ALA B O 1
ATOM 3549 N N . LYS B 1 178 ? 1.917 -6.543 9.609 1 95.75 178 LYS B N 1
ATOM 3550 C CA . LYS B 1 178 ? 2.643 -7.613 8.93 1 95.75 178 LYS B CA 1
ATOM 3551 C C . LYS B 1 178 ? 3.838 -7.059 8.156 1 95.75 178 LYS B C 1
ATOM 3553 O O . LYS B 1 178 ? 4.891 -7.695 8.086 1 95.75 178 LYS B O 1
ATOM 3558 N N . ALA B 1 179 ? 3.662 -5.875 7.578 1 97.75 179 ALA B N 1
ATOM 3559 C CA . ALA B 1 179 ? 4.746 -5.238 6.836 1 97.75 179 ALA B CA 1
ATOM 3560 C C . ALA B 1 179 ? 5.922 -4.918 7.758 1 97.75 179 ALA B C 1
ATOM 3562 O O . ALA B 1 179 ? 7.082 -4.992 7.344 1 97.75 179 ALA B O 1
ATOM 3563 N N . TYR B 1 180 ? 5.684 -4.574 9 1 97.69 180 TYR B N 1
ATOM 3564 C CA . TYR B 1 180 ? 6.73 -4.25 9.961 1 97.69 180 TYR B CA 1
ATOM 3565 C C . TYR B 1 180 ? 7.516 -5.496 10.352 1 97.69 180 TYR B C 1
ATOM 3567 O O . TYR B 1 180 ? 8.633 -5.402 10.859 1 97.69 180 TYR B O 1
ATOM 3575 N N . LYS B 1 181 ? 6.891 -6.641 10.133 1 96.06 181 LYS B N 1
ATOM 3576 C CA . LYS B 1 181 ? 7.574 -7.906 10.375 1 96.06 181 LYS B CA 1
ATOM 3577 C C . LYS B 1 181 ? 8.156 -8.477 9.086 1 96.06 181 LYS B C 1
ATOM 3579 O O . LYS B 1 181 ? 8.609 -9.625 9.055 1 96.06 181 LYS B O 1
ATOM 3584 N N . HIS B 1 182 ? 8.008 -7.707 8.031 1 97.19 182 HIS B N 1
ATOM 3585 C CA . HIS B 1 182 ? 8.547 -8.055 6.719 1 97.19 182 HIS B CA 1
ATOM 3586 C C . HIS B 1 182 ? 7.902 -9.32 6.176 1 97.19 182 HIS B C 1
ATOM 3588 O O . HIS B 1 182 ? 8.586 -10.188 5.625 1 97.19 182 HIS B O 1
ATOM 3594 N N . THR B 1 183 ? 6.625 -9.383 6.465 1 95.31 183 THR B N 1
ATOM 3595 C CA . THR B 1 183 ? 5.812 -10.414 5.824 1 95.31 183 THR B CA 1
ATOM 3596 C C . THR B 1 183 ? 4.902 -9.797 4.762 1 95.31 183 THR B C 1
ATOM 3598 O O . THR B 1 183 ? 4.426 -8.672 4.918 1 95.31 183 THR B O 1
ATOM 3601 N N . GLY B 1 184 ? 4.777 -10.336 3.605 1 87.69 184 GLY B N 1
ATOM 3602 C CA . GLY B 1 184 ? 4.113 -9.805 2.424 1 87.69 184 GLY B CA 1
ATOM 3603 C C . GLY B 1 184 ? 2.609 -9.703 2.582 1 87.69 184 GLY B C 1
ATOM 3604 O O . GLY B 1 184 ? 1.926 -9.148 1.72 1 87.69 184 GLY B O 1
ATOM 3605 N N . GLY B 1 185 ? 2.104 -10.109 3.666 1 85.44 185 GLY B N 1
ATOM 3606 C CA . GLY B 1 185 ? 0.661 -10.141 3.854 1 85.44 185 GLY B CA 1
ATOM 3607 C C . GLY B 1 185 ? -0.013 -11.266 3.096 1 85.44 185 GLY B C 1
ATOM 3608 O O . GLY B 1 185 ? 0.654 -12.062 2.426 1 85.44 185 GLY B O 1
ATOM 3609 N N . THR B 1 186 ? -1.31 -11.516 3.428 1 87.62 186 THR B N 1
ATOM 3610 C CA . THR B 1 186 ? -2.174 -12.453 2.719 1 87.62 186 THR B CA 1
ATOM 3611 C C . THR B 1 186 ? -3.51 -11.805 2.373 1 87.62 186 THR B C 1
ATOM 3613 O O . THR B 1 186 ? -3.916 -10.828 3.014 1 87.62 186 THR B O 1
ATOM 3616 N N . THR B 1 187 ? -4.094 -12.227 1.348 1 87.25 187 THR B N 1
ATOM 3617 C CA . THR B 1 187 ? -5.332 -11.609 0.883 1 87.25 187 THR B CA 1
ATOM 3618 C C . THR B 1 187 ? -6.539 -12.227 1.582 1 87.25 187 THR B C 1
ATOM 3620 O O . THR B 1 187 ? -7.684 -11.898 1.261 1 87.25 187 THR B O 1
ATOM 3623 N N . ASP B 1 188 ? -6.301 -13.062 2.547 1 91.75 188 ASP B N 1
ATOM 3624 C CA . ASP B 1 188 ? -7.395 -13.781 3.188 1 91.75 188 ASP B CA 1
ATOM 3625 C C . ASP B 1 188 ? -8.359 -12.82 3.879 1 91.75 188 ASP B C 1
ATOM 3627 O O . ASP B 1 188 ? -9.539 -13.125 4.043 1 91.75 188 ASP B O 1
ATOM 3631 N N . HIS B 1 189 ? -7.855 -11.688 4.227 1 88 189 HIS B N 1
ATOM 3632 C CA . HIS B 1 189 ? -8.664 -10.688 4.91 1 88 189 HIS B CA 1
ATOM 3633 C C . HIS B 1 189 ? -9.789 -10.188 4.016 1 88 189 HIS B C 1
ATOM 3635 O O . HIS B 1 189 ? -10.75 -9.57 4.5 1 88 189 HIS B O 1
ATOM 3641 N N . VAL B 1 190 ? -9.695 -10.438 2.732 1 85.06 190 VAL B N 1
ATOM 3642 C CA . VAL B 1 190 ? -10.719 -9.992 1.792 1 85.06 190 VAL B CA 1
ATOM 3643 C C . VAL B 1 190 ? -11.953 -10.875 1.924 1 85.06 190 VAL B C 1
ATOM 3645 O O . VAL B 1 190 ? -13.078 -10.414 1.702 1 85.06 190 VAL B O 1
ATOM 3648 N N . TRP B 1 191 ? -11.789 -12.141 2.406 1 85.75 191 TRP B N 1
ATOM 3649 C CA . TRP B 1 191 ? -12.953 -13.008 2.455 1 85.75 191 TRP B CA 1
ATOM 3650 C C . TRP B 1 191 ? -13.188 -13.531 3.869 1 85.75 191 TRP B C 1
ATOM 3652 O O . TRP B 1 191 ? -14.211 -14.164 4.145 1 85.75 191 TRP B O 1
ATOM 3662 N N . ARG B 1 192 ? -12.234 -13.234 4.676 1 87.31 192 ARG B N 1
ATOM 3663 C CA . ARG B 1 192 ? -12.297 -13.711 6.055 1 87.31 192 ARG B CA 1
ATOM 3664 C C . ARG B 1 192 ? -11.977 -12.594 7.039 1 87.31 192 ARG B C 1
ATOM 3666 O O . ARG B 1 192 ? -10.852 -12.086 7.066 1 87.31 192 ARG B O 1
ATOM 3673 N N . ALA B 1 193 ? -12.891 -12.172 7.957 1 79.62 193 ALA B N 1
ATOM 3674 C CA . ALA B 1 193 ? -12.75 -11.047 8.875 1 79.62 193 ALA B CA 1
ATOM 3675 C C . ALA B 1 193 ? -11.523 -11.211 9.766 1 79.62 193 ALA B C 1
ATOM 3677 O O . ALA B 1 193 ? -10.797 -10.242 10.023 1 79.62 193 ALA B O 1
ATOM 3678 N N . GLY B 1 194 ? -11.141 -12.438 10.133 1 80.62 194 GLY B N 1
ATOM 3679 C CA . GLY B 1 194 ? -10 -12.664 11.008 1 80.62 194 GLY B CA 1
ATOM 3680 C C . GLY B 1 194 ? -8.695 -12.828 10.25 1 80.62 194 GLY B C 1
ATOM 3681 O O . GLY B 1 194 ? -7.629 -12.961 10.859 1 80.62 194 GLY B O 1
ATOM 3682 N N . GLY B 1 195 ? -8.844 -12.609 8.961 1 87.5 195 GLY B N 1
ATOM 3683 C CA . GLY B 1 195 ? -7.656 -12.773 8.133 1 87.5 195 GLY B CA 1
ATOM 3684 C C . GLY B 1 195 ? -7.113 -14.188 8.141 1 87.5 195 GLY B C 1
ATOM 3685 O O . GLY B 1 195 ? -7.859 -15.148 8.344 1 87.5 195 GLY B O 1
ATOM 3686 N N . THR B 1 196 ? -5.895 -14.297 7.805 1 91 196 THR B N 1
ATOM 3687 C CA . THR B 1 196 ? -5.215 -15.586 7.746 1 91 196 THR B CA 1
ATOM 3688 C C . THR B 1 196 ? -5.027 -16.156 9.148 1 91 196 THR B C 1
ATOM 3690 O O . THR B 1 196 ? -4.609 -15.445 10.062 1 91 196 THR B O 1
ATOM 3693 N N . ASP B 1 197 ? -5.344 -17.438 9.297 1 92.94 197 ASP B N 1
ATOM 3694 C CA . ASP B 1 197 ? -5.105 -18.109 10.57 1 92.94 197 ASP B CA 1
ATOM 3695 C C . ASP B 1 197 ? -3.621 -18.078 10.93 1 92.94 197 ASP B C 1
ATOM 3697 O O . ASP B 1 197 ? -2.76 -18.188 10.055 1 92.94 197 ASP B O 1
ATOM 3701 N N . LYS B 1 198 ? -3.404 -18.062 12.227 1 90.38 198 LYS B N 1
ATOM 3702 C CA . LYS B 1 198 ? -2.033 -17.984 12.727 1 90.38 198 LYS B CA 1
ATOM 3703 C C . LYS B 1 198 ? -1.209 -19.172 12.25 1 90.38 198 LYS B C 1
ATOM 3705 O O . LYS B 1 198 ? -0.012 -19.031 11.984 1 90.38 198 LYS B O 1
ATOM 3710 N N . ALA B 1 199 ? -1.826 -20.312 12.125 1 92.12 199 ALA B N 1
ATOM 3711 C CA . ALA B 1 199 ? -1.141 -21.547 11.727 1 92.12 199 ALA B CA 1
ATOM 3712 C C . ALA B 1 199 ? -0.667 -21.453 10.273 1 92.12 199 ALA B C 1
ATOM 3714 O O . ALA B 1 199 ? 0.243 -22.188 9.875 1 92.12 199 ALA B O 1
ATOM 3715 N N . GLN B 1 200 ? -1.263 -20.516 9.523 1 93.88 200 GLN B N 1
ATOM 3716 C CA . GLN B 1 200 ? -0.935 -20.391 8.109 1 93.88 200 GLN B CA 1
ATOM 3717 C C . GLN B 1 200 ? -0.187 -19.078 7.836 1 93.88 200 GLN B C 1
ATOM 3719 O O . GLN B 1 200 ? 0.027 -18.719 6.68 1 93.88 200 GLN B O 1
ATOM 3724 N N . ALA B 1 201 ? 0.208 -18.469 8.891 1 92.25 201 ALA B N 1
ATOM 3725 C CA . ALA B 1 201 ? 0.846 -17.156 8.75 1 92.25 201 ALA B CA 1
ATOM 3726 C C . ALA B 1 201 ? 2.215 -17.281 8.086 1 92.25 201 ALA B C 1
ATOM 3728 O O . ALA B 1 201 ? 2.908 -18.297 8.266 1 92.25 201 ALA B O 1
ATOM 3729 N N . GLN B 1 202 ? 2.59 -16.281 7.289 1 94.5 202 GLN B N 1
ATOM 3730 C CA . GLN B 1 202 ? 3.932 -16.203 6.719 1 94.5 202 GLN B CA 1
ATOM 3731 C C . GLN B 1 202 ? 4.984 -16.062 7.816 1 94.5 202 GLN B C 1
ATOM 3733 O O . GLN B 1 202 ? 4.734 -15.461 8.859 1 94.5 202 GLN B O 1
ATOM 3738 N N . ARG B 1 203 ? 6.137 -16.625 7.539 1 91.81 203 ARG B N 1
ATOM 3739 C CA . ARG B 1 203 ? 7.25 -16.484 8.477 1 91.81 203 ARG B CA 1
ATOM 3740 C C . ARG B 1 203 ? 8.078 -15.242 8.172 1 91.81 203 ARG B C 1
ATOM 3742 O O . ARG B 1 203 ? 8.484 -15.023 7.027 1 91.81 203 ARG B O 1
ATOM 3749 N N . PRO B 1 204 ? 8.312 -14.453 9.203 1 94.5 204 PRO B N 1
ATOM 3750 C CA . PRO B 1 204 ? 9.227 -13.344 8.961 1 94.5 204 PRO B CA 1
ATOM 3751 C C . PRO B 1 204 ? 10.641 -13.805 8.602 1 94.5 204 PRO B C 1
ATOM 3753 O O . PRO B 1 204 ? 11.039 -14.914 8.969 1 94.5 204 PRO B O 1
ATOM 3756 N N . PRO B 1 205 ? 11.344 -13.023 7.793 1 94.62 205 PRO B N 1
ATOM 3757 C CA . PRO B 1 205 ? 12.742 -13.383 7.555 1 94.62 205 PRO B CA 1
ATOM 3758 C C . PRO B 1 205 ? 13.578 -13.359 8.828 1 94.62 205 PRO B C 1
ATOM 3760 O O . PRO B 1 205 ? 13.18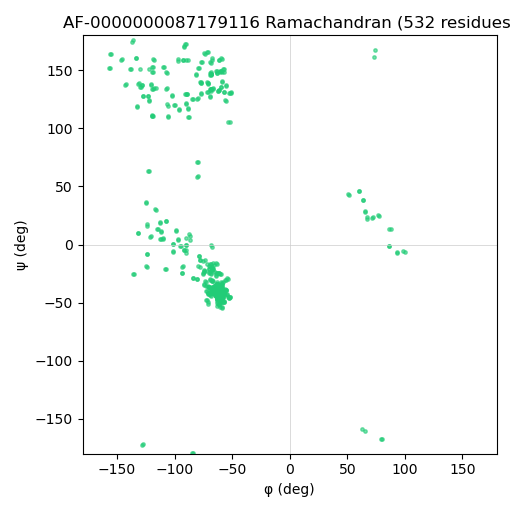 -12.758 9.828 1 94.62 205 PRO B O 1
ATOM 3763 N N . PRO B 1 206 ? 14.711 -14.094 8.766 1 90.88 206 PRO B N 1
ATOM 3764 C CA . PRO B 1 206 ? 15.57 -14.133 9.953 1 90.88 206 PRO B CA 1
ATOM 3765 C C . PRO B 1 206 ? 15.922 -12.742 10.477 1 90.88 206 PRO B C 1
ATOM 3767 O O . PRO B 1 206 ? 16.312 -11.867 9.695 1 90.88 206 PRO B O 1
ATOM 3770 N N . GLY B 1 207 ? 15.742 -12.547 11.75 1 89.12 207 GLY B N 1
ATOM 3771 C CA . GLY B 1 207 ? 16.094 -11.281 12.375 1 89.12 207 GLY B CA 1
ATOM 3772 C C . GLY B 1 207 ? 14.93 -10.305 12.445 1 89.12 207 GLY B C 1
ATOM 3773 O O . GLY B 1 207 ? 15.055 -9.234 13.031 1 89.12 207 GLY B O 1
ATOM 3774 N N . GLN B 1 208 ? 13.797 -10.641 11.812 1 91.81 208 GLN B N 1
ATOM 3775 C CA . GLN B 1 208 ? 12.641 -9.75 11.781 1 91.81 208 GLN B CA 1
ATOM 3776 C C . GLN B 1 208 ? 11.445 -10.367 12.5 1 91.81 208 GLN B C 1
ATOM 3778 O O . GLN B 1 208 ? 10.297 -10.133 12.125 1 91.81 208 GLN B O 1
ATOM 3783 N N . GLU B 1 209 ? 11.688 -11.188 13.484 1 89.25 209 GLU B N 1
ATOM 3784 C CA . GLU B 1 209 ? 10.633 -11.867 14.234 1 89.25 209 GLU B CA 1
ATOM 3785 C C . GLU B 1 209 ? 9.797 -10.875 15.039 1 89.25 209 GLU B C 1
ATOM 3787 O O . GLU B 1 209 ? 8.594 -11.078 15.234 1 89.25 209 GLU B O 1
ATOM 3792 N N . GLU B 1 210 ? 10.5 -9.844 15.438 1 90.5 210 GLU B N 1
ATOM 3793 C CA . GLU B 1 210 ? 9.805 -8.758 16.125 1 90.5 210 GLU B CA 1
ATOM 3794 C C . GLU B 1 210 ? 9.883 -7.465 15.32 1 90.5 210 GLU B C 1
ATOM 3796 O O . GLU B 1 210 ? 10.938 -7.137 14.766 1 90.5 210 GLU B O 1
ATOM 3801 N N . ALA B 1 211 ? 8.758 -6.871 15.266 1 92 211 ALA B N 1
ATOM 3802 C CA . ALA B 1 211 ? 8.703 -5.613 14.523 1 92 211 ALA B CA 1
ATOM 3803 C C . ALA B 1 211 ? 9.414 -4.5 15.281 1 92 211 ALA B C 1
ATOM 3805 O O . ALA B 1 211 ? 9.242 -4.352 16.484 1 92 211 ALA B O 1
ATOM 3806 N N . GLY B 1 212 ? 10.273 -3.766 14.641 1 92.69 212 GLY B N 1
ATOM 3807 C CA . GLY B 1 212 ? 10.836 -2.531 15.172 1 92.69 212 GLY B CA 1
ATOM 3808 C C . GLY B 1 212 ? 9.953 -1.324 14.93 1 92.69 212 GLY B C 1
ATOM 3809 O O . GLY B 1 212 ? 8.867 -1.448 14.359 1 92.69 212 GLY B O 1
ATOM 3810 N N . PRO B 1 213 ? 10.438 -0.195 15.383 1 97.19 213 PRO B N 1
ATOM 3811 C CA . PRO B 1 213 ? 9.617 1.013 15.266 1 97.19 213 PRO B CA 1
ATOM 3812 C C . PRO B 1 213 ? 9.555 1.544 13.836 1 97.19 213 PRO B C 1
ATOM 3814 O O . PRO B 1 213 ? 8.648 2.312 13.5 1 97.19 213 PRO B O 1
ATOM 3817 N N . PHE B 1 214 ? 10.531 1.197 13.078 1 98.38 214 PHE B N 1
ATOM 3818 C CA . PHE B 1 214 ? 10.562 1.688 11.703 1 98.38 214 PHE B CA 1
ATOM 3819 C C . PHE B 1 214 ? 10.219 0.571 10.727 1 98.38 214 PHE B C 1
ATOM 3821 O O . PHE B 1 214 ? 10.516 -0.598 10.977 1 98.38 214 PHE B O 1
ATOM 3828 N N . LEU B 1 215 ? 9.602 0.915 9.656 1 98.06 215 LEU B N 1
ATOM 3829 C CA . LEU B 1 215 ? 9.188 -0.049 8.641 1 98.06 215 LEU B CA 1
ATOM 3830 C C . LEU B 1 215 ? 10.391 -0.815 8.094 1 98.06 215 LEU B C 1
ATOM 3832 O O . LEU B 1 215 ? 10.305 -2.023 7.863 1 98.06 215 LEU B O 1
ATOM 3836 N N . ASP B 1 216 ? 11.484 -0.12 7.832 1 98.12 216 ASP B N 1
ATOM 3837 C CA . ASP B 1 216 ? 12.742 -0.686 7.348 1 98.12 216 ASP B CA 1
ATOM 3838 C C . ASP B 1 216 ? 13.938 0.024 7.973 1 98.12 216 ASP B C 1
ATOM 3840 O O . ASP B 1 216 ? 13.93 1.245 8.141 1 98.12 216 ASP B O 1
ATOM 3844 N N . GLY B 1 217 ? 14.945 -0.655 8.367 1 96.44 217 GLY B N 1
ATOM 3845 C CA . GLY B 1 217 ? 16.188 -0.072 8.828 1 96.44 217 GLY B CA 1
ATOM 3846 C C . GLY B 1 217 ? 16.125 0.431 10.258 1 96.44 217 GLY B C 1
ATOM 3847 O O . GLY B 1 217 ? 15.188 0.12 10.984 1 96.44 217 GLY B O 1
ATOM 3848 N N . ASP B 1 218 ? 17.141 1.181 10.602 1 96.12 218 ASP B N 1
ATOM 3849 C CA . ASP B 1 218 ? 17.297 1.62 11.984 1 96.12 218 ASP B CA 1
ATOM 3850 C C . ASP B 1 218 ? 17.094 3.129 12.109 1 96.12 218 ASP B C 1
ATOM 3852 O O . ASP B 1 218 ? 17.328 3.707 13.18 1 96.12 218 ASP B O 1
ATOM 3856 N N . ALA B 1 219 ? 16.734 3.779 11.07 1 97.31 219 ALA B N 1
ATOM 3857 C CA . ALA B 1 219 ? 16.422 5.207 11.031 1 97.31 219 ALA B CA 1
ATOM 3858 C C . ALA B 1 219 ? 15.203 5.484 10.172 1 97.31 219 ALA B C 1
ATOM 3860 O O . ALA B 1 219 ? 14.945 4.777 9.195 1 97.31 219 ALA B O 1
ATOM 3861 N N . PRO B 1 220 ? 14.492 6.52 10.484 1 98.38 220 PRO B N 1
ATOM 3862 C CA . PRO B 1 220 ? 13.242 6.766 9.75 1 98.38 220 PRO B CA 1
ATOM 3863 C C . PRO B 1 220 ? 13.484 7.406 8.383 1 98.38 220 PRO B C 1
ATOM 3865 O O . PRO B 1 220 ? 14.508 8.062 8.18 1 98.38 220 PRO B O 1
ATOM 3868 N N . VAL B 1 221 ? 12.617 7.156 7.52 1 98.62 221 VAL B N 1
ATOM 3869 C CA . VAL B 1 221 ? 12.438 7.871 6.262 1 98.62 221 VAL B CA 1
ATOM 3870 C C . VAL B 1 221 ? 10.977 8.305 6.125 1 98.62 221 VAL B C 1
ATOM 3872 O O . VAL B 1 221 ? 10.195 8.195 7.074 1 98.62 221 VAL B O 1
ATOM 3875 N N . TYR B 1 222 ? 10.594 8.828 4.988 1 98.81 222 TYR B N 1
ATOM 3876 C CA . TYR B 1 222 ? 9.273 9.422 4.832 1 98.81 222 TYR B CA 1
ATOM 3877 C C . TYR B 1 222 ? 8.172 8.391 5.051 1 98.81 222 TYR B C 1
ATOM 3879 O O . TYR B 1 222 ? 7.105 8.711 5.578 1 98.81 222 TYR B O 1
ATOM 3887 N N . SER B 1 223 ? 8.406 7.129 4.648 1 98.81 223 SER B N 1
ATOM 3888 C CA . SER B 1 223 ? 7.402 6.086 4.836 1 98.81 223 SER B CA 1
ATOM 3889 C C . SER B 1 223 ? 7.039 5.926 6.309 1 98.81 223 SER B C 1
ATOM 3891 O O . SER B 1 223 ? 5.898 5.605 6.645 1 98.81 223 SER B O 1
ATOM 3893 N N . ASP B 1 224 ? 7.969 6.129 7.18 1 98.94 224 ASP B N 1
ATOM 3894 C CA . ASP B 1 224 ? 7.699 6.055 8.609 1 98.94 224 ASP B CA 1
ATOM 3895 C C . ASP B 1 224 ? 6.855 7.242 9.078 1 98.94 224 ASP B C 1
ATOM 3897 O O . ASP B 1 224 ? 6 7.098 9.945 1 98.94 224 ASP B O 1
ATOM 3901 N N . PHE B 1 225 ? 7.117 8.406 8.484 1 98.88 225 PHE B N 1
ATOM 3902 C CA . PHE B 1 225 ? 6.371 9.609 8.852 1 98.88 225 PHE B CA 1
ATOM 3903 C C . PHE B 1 225 ? 4.922 9.508 8.391 1 98.88 225 PHE B C 1
ATOM 3905 O O . PHE B 1 225 ? 4.02 10.039 9.047 1 98.88 225 PHE B O 1
ATOM 3912 N N . ILE B 1 226 ? 4.68 8.805 7.301 1 98.81 226 ILE B N 1
ATOM 3913 C CA . ILE B 1 226 ? 3.322 8.594 6.809 1 98.81 226 ILE B CA 1
ATOM 3914 C C . ILE B 1 226 ? 2.477 7.926 7.891 1 98.81 226 ILE B C 1
ATOM 3916 O O . ILE B 1 226 ? 1.406 8.422 8.25 1 98.81 226 ILE B O 1
ATOM 3920 N N . VAL B 1 227 ? 2.98 6.863 8.461 1 98.88 227 VAL B N 1
ATOM 3921 C CA . VAL B 1 227 ? 2.262 6.125 9.492 1 98.88 227 VAL B CA 1
ATOM 3922 C C . VAL B 1 227 ? 2.24 6.93 10.789 1 98.88 227 VAL B C 1
ATOM 3924 O O . VAL B 1 227 ? 1.188 7.09 11.414 1 98.88 227 VAL B O 1
ATOM 3927 N N . GLY B 1 228 ? 3.4 7.43 11.164 1 98.88 228 GLY B N 1
ATOM 3928 C CA . GLY B 1 228 ? 3.516 8.188 12.398 1 98.88 228 GLY B CA 1
ATOM 3929 C C . GLY B 1 228 ? 2.568 9.375 12.461 1 98.88 228 GLY B C 1
ATOM 3930 O O . GLY B 1 228 ? 2.002 9.664 13.516 1 98.88 228 GLY B O 1
ATOM 3931 N N . ALA B 1 229 ? 2.393 10.031 11.359 1 98.75 229 ALA B N 1
ATOM 3932 C CA . ALA B 1 229 ? 1.548 11.219 11.289 1 98.75 229 ALA B CA 1
ATOM 3933 C C . ALA B 1 229 ? 0.092 10.875 11.586 1 98.75 229 ALA B C 1
ATOM 3935 O O . ALA B 1 229 ? -0.576 11.586 12.344 1 98.75 229 ALA B O 1
ATOM 3936 N N . TRP B 1 230 ? -0.379 9.828 11.039 1 98.69 230 TRP B N 1
ATOM 3937 C CA . TRP B 1 230 ? -1.755 9.406 11.281 1 98.69 230 TRP B CA 1
ATOM 3938 C C . TRP B 1 230 ? -1.937 8.938 12.719 1 98.69 230 TRP B C 1
ATOM 3940 O O . TRP B 1 230 ? -2.979 9.188 13.328 1 98.69 230 TRP B O 1
ATOM 3950 N N . LEU B 1 231 ? -0.925 8.258 13.25 1 98.81 231 LEU B N 1
ATOM 3951 C CA . LEU B 1 231 ? -0.986 7.836 14.648 1 98.81 231 LEU B CA 1
ATOM 3952 C C . LEU B 1 231 ? -0.982 9.047 15.578 1 98.81 231 LEU B C 1
ATOM 3954 O O . LEU B 1 231 ? -1.678 9.055 16.594 1 98.81 231 LEU B O 1
ATOM 3958 N N . LYS B 1 232 ? -0.192 10.023 15.227 1 98.5 232 LYS B N 1
ATOM 3959 C CA . LYS B 1 232 ? -0.167 11.25 16.031 1 98.5 232 LYS B CA 1
ATOM 3960 C C . LYS B 1 232 ? -1.524 11.945 16 1 98.5 232 LYS B C 1
ATOM 3962 O O . LYS B 1 232 ? -1.976 12.469 17.031 1 98.5 232 LYS B O 1
ATOM 3967 N N . MET B 1 233 ? -2.172 11.992 14.867 1 98.12 233 MET B N 1
ATOM 3968 C CA . MET B 1 233 ? -3.527 12.539 14.82 1 98.12 233 MET B CA 1
ATOM 3969 C C . MET B 1 233 ? -4.469 11.734 15.719 1 98.12 233 MET B C 1
ATOM 3971 O O . MET B 1 233 ? -5.254 12.312 16.469 1 98.12 233 MET B O 1
ATOM 3975 N N . SER B 1 234 ? -4.395 10.43 15.617 1 98.31 234 SER B N 1
ATOM 3976 C CA . SER B 1 234 ? -5.246 9.578 16.438 1 98.31 234 SER B CA 1
ATOM 3977 C C . SER B 1 234 ? -5.02 9.844 17.922 1 98.31 234 SER B C 1
ATOM 3979 O O . SER B 1 234 ? -5.98 9.977 18.688 1 98.31 234 SER B O 1
ATOM 3981 N N . LYS B 1 235 ? -3.803 9.922 18.266 1 98.12 235 LYS B N 1
ATOM 3982 C CA . LYS B 1 235 ? -3.469 10.18 19.672 1 98.12 235 LYS B CA 1
ATOM 3983 C C . LYS B 1 235 ? -4.059 11.5 20.141 1 98.12 235 LYS B C 1
ATOM 3985 O O . LYS B 1 235 ? -4.559 11.594 21.266 1 98.12 235 LYS B O 1
ATOM 3990 N N . ALA B 1 236 ? -4.051 12.469 19.297 1 97.31 236 ALA B N 1
ATOM 3991 C CA . ALA B 1 236 ? -4.512 13.812 19.656 1 97.31 236 ALA B CA 1
ATOM 3992 C C . ALA B 1 236 ? -6.035 13.891 19.625 1 97.31 236 ALA B C 1
ATOM 3994 O O . ALA B 1 236 ? -6.629 14.781 20.25 1 97.31 236 ALA B O 1
ATOM 3995 N N . SER B 1 237 ? -6.688 12.938 18.938 1 96.56 237 SER B N 1
ATOM 3996 C CA . SER B 1 237 ? -8.078 13.203 18.578 1 96.56 237 SER B CA 1
ATOM 3997 C C . SER B 1 237 ? -9 12.102 19.094 1 96.56 237 SER B C 1
ATOM 3999 O O . SER B 1 237 ? -10.219 12.273 19.125 1 96.56 237 SER B O 1
ATOM 4001 N N . LEU B 1 238 ? -8.477 10.945 19.406 1 97.06 238 LEU B N 1
ATOM 4002 C CA . LEU B 1 238 ? -9.289 9.891 20 1 97.06 238 LEU B CA 1
ATOM 4003 C C . LEU B 1 238 ? -9.555 10.164 21.469 1 97.06 238 LEU B C 1
ATOM 4005 O O . LEU B 1 238 ? -8.789 10.891 22.125 1 97.06 238 LEU B O 1
ATOM 4009 N N . ARG B 1 239 ? -10.656 9.555 21.969 1 95.44 239 ARG B N 1
ATOM 4010 C CA . ARG B 1 239 ? -10.836 9.523 23.406 1 95.44 239 ARG B CA 1
ATOM 4011 C C . ARG B 1 239 ? -9.68 8.789 24.094 1 95.44 239 ARG B C 1
ATOM 4013 O O . ARG B 1 239 ? -9.078 7.883 23.5 1 95.44 239 ARG B O 1
ATOM 4020 N N . GLN B 1 240 ? -9.398 9.227 25.266 1 96.62 240 GLN B N 1
ATOM 4021 C CA . GLN B 1 240 ? -8.242 8.695 25.969 1 96.62 240 GLN B CA 1
ATOM 4022 C C . GLN B 1 240 ? -8.281 7.168 26.031 1 96.62 240 GLN B C 1
ATOM 4024 O O . GLN B 1 240 ? -7.285 6.504 25.75 1 96.62 240 GLN B O 1
ATOM 4029 N N . GLU B 1 241 ? -9.398 6.613 26.359 1 96.31 241 GLU B N 1
ATOM 4030 C CA . GLU B 1 241 ? -9.531 5.164 26.453 1 96.31 241 GLU B CA 1
ATOM 4031 C C . GLU B 1 241 ? -9.383 4.496 25.094 1 96.31 241 GLU B C 1
ATOM 4033 O O . GLU B 1 241 ? -8.852 3.385 25 1 96.31 241 GLU B O 1
ATOM 4038 N N . ASP B 1 242 ? -9.898 5.156 24.078 1 97.38 242 ASP B N 1
ATOM 4039 C CA . ASP B 1 242 ? -9.797 4.633 22.719 1 97.38 242 ASP B CA 1
ATOM 4040 C C . ASP B 1 242 ? -8.344 4.621 22.25 1 97.38 242 ASP B C 1
ATOM 4042 O O . ASP B 1 242 ? -7.898 3.664 21.609 1 97.38 242 ASP B O 1
ATOM 4046 N N . TRP B 1 243 ? -7.598 5.621 22.594 1 98.19 243 TRP B N 1
ATOM 4047 C CA . TRP B 1 243 ? -6.188 5.641 22.219 1 98.19 243 TRP B CA 1
ATOM 4048 C C . TRP B 1 243 ? -5.414 4.559 22.969 1 98.19 243 TRP B C 1
ATOM 4050 O O . TRP B 1 243 ? -4.527 3.918 22.391 1 98.19 243 TRP B O 1
ATOM 4060 N N . GLN B 1 244 ? -5.691 4.406 24.203 1 98.19 244 GLN B N 1
ATOM 4061 C CA . GLN B 1 244 ? -5.047 3.34 24.953 1 98.19 244 GLN B CA 1
ATOM 4062 C C . GLN B 1 244 ? -5.266 1.984 24.297 1 98.19 244 GLN B C 1
ATOM 4064 O O . GLN B 1 244 ? -4.352 1.161 24.234 1 98.19 244 GLN B O 1
ATOM 4069 N N . ARG B 1 245 ? -6.445 1.833 23.812 1 97.75 245 ARG B N 1
ATOM 4070 C CA . ARG B 1 245 ? -6.77 0.614 23.078 1 97.75 245 ARG B CA 1
ATOM 4071 C C . ARG B 1 245 ? -5.91 0.483 21.828 1 97.75 245 ARG B C 1
ATOM 4073 O O . ARG B 1 245 ? -5.258 -0.542 21.625 1 97.75 245 ARG B O 1
ATOM 4080 N N . VAL B 1 246 ? -5.84 1.491 21.016 1 98.5 246 VAL B N 1
ATOM 4081 C CA . VAL B 1 246 ? -5.109 1.479 19.75 1 98.5 246 VAL B CA 1
ATOM 4082 C C . VAL B 1 246 ? -3.617 1.298 20.016 1 98.5 246 VAL B C 1
ATOM 4084 O O . VAL B 1 246 ? -2.951 0.509 19.344 1 98.5 246 VAL B O 1
ATOM 4087 N N . SER B 1 247 ? -3.09 1.992 21 1 98.19 247 SER B N 1
ATOM 4088 C CA . SER B 1 247 ? -1.662 1.966 21.297 1 98.19 247 SER B CA 1
ATOM 4089 C C . SER B 1 247 ? -1.231 0.6 21.828 1 98.19 247 SER B C 1
ATOM 4091 O O . SER B 1 247 ? -0.042 0.275 21.828 1 98.19 247 SER B O 1
ATOM 4093 N N . SER B 1 248 ? -2.166 -0.23 22.266 1 98.25 248 SER B N 1
ATOM 4094 C CA . SER B 1 248 ? -1.848 -1.553 22.781 1 98.25 248 SER B CA 1
ATOM 4095 C C . SER B 1 248 ? -1.927 -2.617 21.703 1 98.25 248 SER B C 1
ATOM 4097 O O . SER B 1 248 ? -1.463 -3.742 21.891 1 98.25 248 SER B O 1
ATOM 4099 N N . TRP B 1 249 ? -2.596 -2.32 20.641 1 97.81 249 TRP B N 1
ATOM 4100 C CA . TRP B 1 249 ? -2.799 -3.297 19.578 1 97.81 249 TRP B CA 1
ATOM 4101 C C . TRP B 1 249 ? -1.466 -3.799 19.031 1 97.81 249 TRP B C 1
ATOM 4103 O O . TRP B 1 249 ? -0.449 -3.107 19.125 1 97.81 249 TRP B O 1
ATOM 4113 N N . GLN B 1 250 ? -1.464 -5.137 18.5 1 95.81 250 GLN B N 1
ATOM 4114 C CA . GLN B 1 250 ? -0.322 -5.789 17.875 1 95.81 250 GLN B CA 1
ATOM 4115 C C . GLN B 1 250 ? 0.921 -5.695 18.75 1 95.81 250 GLN B C 1
ATOM 4117 O O . GLN B 1 250 ? 2.002 -5.344 18.281 1 95.81 250 GLN B O 1
ATOM 4122 N N . GLY B 1 251 ? 0.708 -5.934 20.016 1 96.12 251 GLY B N 1
ATOM 4123 C CA . GLY B 1 251 ? 1.799 -6.004 20.969 1 96.12 251 GLY B CA 1
ATOM 4124 C C . GLY B 1 251 ? 2.418 -4.648 21.266 1 96.12 251 GLY B C 1
ATOM 4125 O O . GLY B 1 251 ? 3.623 -4.551 21.5 1 96.12 251 GLY B O 1
ATOM 4126 N N . GLY B 1 252 ? 1.699 -3.545 21.062 1 98.06 252 GLY B N 1
ATOM 4127 C CA . GLY B 1 252 ? 2.193 -2.217 21.391 1 98.06 252 GLY B CA 1
ATOM 4128 C C . GLY B 1 252 ? 2.986 -1.586 20.266 1 98.06 252 GLY B C 1
ATOM 4129 O O . GLY B 1 252 ? 3.703 -0.605 20.469 1 98.06 252 GLY B O 1
ATOM 4130 N N . LEU B 1 253 ? 2.92 -2.131 19.078 1 98.25 253 LEU B N 1
ATOM 4131 C CA . LEU B 1 253 ? 3.717 -1.683 17.953 1 98.25 253 LEU B CA 1
ATOM 4132 C C . LEU B 1 253 ? 3.49 -0.199 17.672 1 98.25 253 LEU B C 1
ATOM 4134 O O . LEU B 1 253 ? 4.445 0.547 17.453 1 98.25 253 LEU B O 1
ATOM 4138 N N . TRP B 1 254 ? 2.271 0.227 17.734 1 98.69 254 TRP B N 1
ATOM 4139 C CA . TRP B 1 254 ? 1.924 1.571 17.297 1 98.69 254 TRP B CA 1
ATOM 4140 C C . TRP B 1 254 ? 2.453 2.621 18.266 1 98.69 254 TRP B C 1
ATOM 4142 O O . TRP B 1 254 ? 2.891 3.697 17.844 1 98.69 254 TRP B O 1
ATOM 4152 N N . GLN B 1 255 ? 2.447 2.316 19.516 1 98.44 255 GLN B N 1
ATOM 4153 C CA . GLN B 1 255 ? 3.111 3.193 20.484 1 98.44 255 GLN B CA 1
ATOM 4154 C C . GLN B 1 255 ? 4.621 3.213 20.25 1 98.44 255 GLN B C 1
ATOM 4156 O O . GLN B 1 255 ? 5.258 4.262 20.359 1 98.44 255 GLN B O 1
ATOM 4161 N N . ARG B 1 256 ? 5.191 2.057 19.984 1 98.25 256 ARG B N 1
ATOM 4162 C CA . ARG B 1 256 ? 6.621 1.982 19.703 1 98.25 256 ARG B CA 1
ATOM 4163 C C . ARG B 1 256 ? 6.992 2.828 18.484 1 98.25 256 ARG B C 1
ATOM 4165 O O . ARG B 1 256 ? 8.055 3.459 18.469 1 98.25 256 ARG B O 1
ATOM 4172 N N . VAL B 1 257 ? 6.152 2.807 17.484 1 98.69 257 VAL B N 1
ATOM 4173 C CA . VAL B 1 257 ? 6.375 3.633 16.297 1 98.69 257 VAL B CA 1
ATOM 4174 C C . VAL B 1 257 ? 6.422 5.105 16.703 1 98.69 257 VAL B C 1
ATOM 4176 O O . VAL B 1 257 ? 7.34 5.832 16.312 1 98.69 257 VAL B O 1
ATOM 4179 N N . LEU B 1 258 ? 5.453 5.562 17.5 1 98.69 258 LEU B N 1
ATOM 4180 C CA . LEU B 1 258 ? 5.426 6.957 17.938 1 98.69 258 LEU B CA 1
ATOM 4181 C C . LEU B 1 258 ? 6.664 7.297 18.75 1 98.69 258 LEU B C 1
ATOM 4183 O O . LEU B 1 258 ? 7.27 8.352 18.562 1 98.69 258 LEU B O 1
ATOM 4187 N N . ASP B 1 259 ? 7.016 6.363 19.609 1 98.56 259 ASP B N 1
ATOM 4188 C CA . ASP B 1 259 ? 8.195 6.586 20.438 1 98.56 259 ASP B CA 1
ATOM 4189 C C . ASP B 1 259 ? 9.453 6.699 19.578 1 98.56 259 ASP B C 1
ATOM 4191 O O . ASP B 1 259 ? 10.32 7.543 19.828 1 98.56 259 ASP B O 1
ATOM 4195 N N . GLY B 1 260 ? 9.547 5.875 18.609 1 98.69 260 GLY B N 1
ATOM 4196 C CA . GLY B 1 260 ? 10.695 5.879 17.703 1 98.69 260 GLY B CA 1
ATOM 4197 C C . GLY B 1 260 ? 10.812 7.152 16.891 1 98.69 260 GLY B C 1
ATOM 4198 O O . GLY B 1 260 ? 11.906 7.527 16.469 1 98.69 260 GLY B O 1
ATOM 4199 N N . LEU B 1 261 ? 9.695 7.871 16.672 1 98.69 261 LEU B N 1
ATOM 4200 C CA . LEU B 1 261 ? 9.68 9.047 15.812 1 98.69 261 LEU B CA 1
ATOM 4201 C C . LEU B 1 261 ? 9.703 10.328 16.641 1 98.69 261 LEU B C 1
ATOM 4203 O O . LEU B 1 261 ? 9.703 11.43 16.094 1 98.69 261 LEU B O 1
ATOM 4207 N N . GLU B 1 262 ? 9.742 10.211 17.938 1 98.38 262 GLU B N 1
ATOM 4208 C CA . GLU B 1 262 ? 9.586 11.336 18.844 1 98.38 262 GLU B CA 1
ATOM 4209 C C . GLU B 1 262 ? 10.656 12.391 18.609 1 98.38 262 GLU B C 1
ATOM 4211 O O . GLU B 1 262 ? 10.398 13.594 18.719 1 98.38 262 GLU B O 1
ATOM 4216 N N . LYS B 1 263 ? 11.859 11.938 18.312 1 97.94 263 LYS B N 1
ATOM 4217 C CA . LYS B 1 263 ? 12.992 12.836 18.078 1 97.94 263 LYS B CA 1
ATOM 4218 C C . LYS B 1 263 ? 12.656 13.867 17.016 1 97.94 263 LYS B C 1
ATOM 4220 O O . LYS B 1 263 ? 13.148 15 17.062 1 97.94 263 LYS B O 1
ATOM 4225 N N . TRP B 1 264 ? 11.812 13.547 16.094 1 98.44 264 TRP B N 1
ATOM 4226 C CA . TRP B 1 264 ? 11.523 14.406 14.945 1 98.44 264 TRP B CA 1
ATOM 4227 C C . TRP B 1 264 ? 10.141 15.039 15.078 1 98.44 264 TRP B C 1
ATOM 4229 O O . TRP B 1 264 ? 9.562 15.5 14.094 1 98.44 264 TRP B O 1
ATOM 4239 N N . SER B 1 265 ? 9.633 15.078 16.266 1 98.06 265 SER B N 1
ATOM 4240 C CA . SER B 1 265 ? 8.266 15.547 16.438 1 98.06 265 SER B CA 1
ATOM 4241 C C . SER B 1 265 ? 8.234 16.875 17.188 1 98.06 265 SER B C 1
ATOM 4243 O O . SER B 1 265 ? 7.191 17.266 17.719 1 98.06 265 SER B O 1
ATOM 4245 N N . GLU B 1 266 ? 9.32 17.547 17.219 1 97.12 266 GLU B N 1
ATOM 4246 C CA . GLU B 1 266 ? 9.359 18.844 17.875 1 97.12 266 GLU B CA 1
ATOM 4247 C C . GLU B 1 266 ? 8.5 19.875 17.141 1 97.12 266 GLU B C 1
ATOM 4249 O O . GLU B 1 266 ? 8.539 19.953 15.906 1 97.12 266 GLU B O 1
ATOM 4254 N N . ILE B 1 267 ? 7.742 20.594 17.828 1 94.88 267 ILE B N 1
ATOM 4255 C CA . ILE B 1 267 ? 6.934 21.672 17.281 1 94.88 267 ILE B CA 1
ATOM 4256 C C . ILE B 1 267 ? 7.664 23 17.453 1 94.88 267 ILE B C 1
ATOM 4258 O O . ILE B 1 267 ? 7.969 23.406 18.578 1 94.88 267 ILE B O 1
ATOM 4262 N N . LYS B 1 268 ? 8.016 23.641 16.375 1 88.69 268 LYS B N 1
ATOM 4263 C CA . LYS B 1 268 ? 8.82 24.859 16.391 1 88.69 268 LYS B CA 1
ATOM 4264 C C . LYS B 1 268 ? 7.98 26.078 16.016 1 88.69 268 LYS B C 1
ATOM 4266 O O . LYS B 1 268 ? 7.008 25.953 15.273 1 88.69 268 LYS B O 1
#

Radius of gyration: 23.91 Å; Cα contacts (8 Å, |Δi|>4): 934; chains: 2; bounding box: 53×69×51 Å

Sequence (536 aa):
MSEHIIFYDIASQQPLRTFAPNPWKTRQALNLKGVPYRTEWLEMPDIAPLREKLGVPANRTLPDGTPYHTLPVIQDLSTGEIIGDSFEIALYLDRVYPERAPLFRPLTTGLTAAFNAQVDGLFTKFAVLNDQMPITDIAKEVFVQRHGAKSWDDMKFPDEDREGLFVSFEAALGELAKAYKHTGGTTDHVWRAGGTDKAQAQRPPPGQEEAGPFLDGDAPVYSDFIVGAWLKMSKASLRQEDWQRVSSWQGGLWQRVLDGLEKWSEIKMSEHIIFYDIASQQPLRTFAPNPWKTRQALNLKGVPYRTEWLEMPDIAPLREKLGVPANRTLPDGTPYHTLPVIQDLSTGEIIGDSFEIALYLDRVYPERAPLFRPLTTGLTAAFNAQVDGLFTKFAVLNDQMPITDIAKEVFVQRHGAKSWDDMKFPDEDREGLFVSFEAALGELAKAYKHTGGTTDHVWRAGGTDKAQAQRPPPGQEEAGPFLDGDAPVYSDFIVGAWLKMSKASLRQEDWQRVSSWQGGLWQRVLDGLEKWSEIK

Secondary structure (DSSP, 8-state):
----EEEEEEPBSSSP---SHHHHHHHHHHHHHT--EEEEEE-GGGHHHHHHHHTPPP-EE-TTS-EE--S-EEEETTT--EE--HHHHHHHHHHH-TTSPPSS-TT-HHHHHHHHHHHHHHHHHTGGG-TT--B-HHHHHHHHHHTT-SSSGGGSPPHHHHHHHHHHHHHHHHHHHHHHTT----GGGGT-TT-S-GGGPPPPPTT-SS--SSSSSSS--HHHHHHHHHHHHHHHHS-HHHHHHHHHHHHHHHHHHHHHHGGG----/----EEEEEEPBSSSP---SHHHHHHHHHHHHHT--EEEEEE-HHHHHHHHHHHTPPP-EE-TTS-EE--S-EEEETTT--EE--HHHHHHHHHHH-TTSPPSS-TT-HHHHHHHHHHHHHHHHHTGGG-TT--B-HHHHHHHHHHTT-SSSGGGSPPHHHHHHHHHHHHHHHHHHHHHHTT----GGGGT-TT-S-GGGPPPPPTT-SS--SSSSSSS--HHHHHHHHHHHHHHHHS-HHHHHHHHHHHHHHHHHHHHHHGGG----

=== Feature glossary ===
Annotated list of the representations used here:

Nearest PDB structures. The Foldseek neighbor list gives the closest experimentally determined structures in the PDB, ranked by structural alignment. TM-score near 1 means near-identical fold; near 0.3 means only rough topology match. This is how one finds what a novel AlphaFold prediction most resembles in the solved-structure universe.

Foldseek 3Di. Foldseek's 3Di representation compresses backbone geometry into a per-residue letter drawn from a learned twenty-state alphabet. It captures the tertiary interaction pattern around each residue — which residues are packed against it in space, regardless of where they are in sequence.

Radius of gyration, Cα contacts, bounding box. Radius of gyration (Rg) is the root-mean-square distance of Cα atoms from their centroid — a single number for overall size and compactness. A globular domain of N residues has Rg ≈ 2.2·N^0.38 Å; an extended or disordered chain has a much larger Rg. The Cα contact count is the number of residue pairs whose Cα atoms are within 8 Å and are more than four positions apart in sequence — a standard proxy for tertiary packing density. The bounding box is the smallest axis-aligned box enclosing all Cα atoms.

InterPro / GO / CATH / organism. The annotation block draws on four external resources. InterPro: which protein families and domains the sequence belongs to. GO: standardized terms for what the protein does, what process it participates in, and where in the cell it acts. CATH: which structural fold it has in the CATH hierarchy. Organism: the species of origin.

mmCIF coordinates. The mmCIF block holds the 3D Cartesian coordinates of each backbone atom (N, Cα, C, O) in ångströms. mmCIF is the PDB's canonical archive format — a tagged-loop text representation of the atomic model.

pLDDT. pLDDT is the predicted lDDT-Cα score: AlphaFold's confidence that the local environment of each residue (all inter-atomic distances within 15 Å) is correctly placed. It is a per-residue number between 0 and 100, with higher meaning more reliable.

Backbone torsions (φ/ψ). φ (phi) and ψ (psi) are the two rotatable backbone dihedrals per residue: φ is the C(i-1)–N–Cα–C torsion, ψ is the N–Cα–C–N(i+1) torsion, both in degrees on (−180°, 180°]. α-helical residues cluster near (−60°, −45°); β-strand residues near (−120°, +130°). A Ramachandran plot is simply a scatter of (φ, ψ) for every residue.

B-factor. For experimental (PDB) structures, the B-factor (temperature factor) quantifies the positional spread of each atom in the crystal — a combination of thermal vibration and static disorder — in units of Å². High B-factors mark flexible loops or poorly resolved regions; low B-factors mark the rigid, well-ordered core.

Secondary structure (3-state, P-SEA). SS3 is a coarse helix/strand/coil call (letters a/b/c) made by the P-SEA algorithm from inter-Cα distances and dihedrals. It is less detailed than DSSP but needs only Cα positions.

Predicted aligned error. Predicted aligned error is AlphaFold's pairwise confidence. Unlike pLDDT (per-residue), PAE is per-residue-pair and captures whether two parts of the structure are correctly placed relative to each other. Units are ångströms of expected positional error.

Solvent-accessible surface area. Solvent-accessible surface area (SASA) is the area in Å² traced out by the centre of a 1.4 Å probe sphere (a water molecule) rolled over the protein's van der Waals surface (Shrake–Rupley / Lee–Richards construction). Buried residues have near-zero SASA; fully exposed residues can exceed 200 Å². The total SASA scales roughly with the number of surface residues.

Secondary structure (8-state, DSSP). The SS8 string is DSSP's per-residue secondary-structure call. α-helix (H) means an i→i+4 H-bond ladder; β-strand (E) means the residue participates in a β-sheet; 3₁₀ (G) and π (I) are tighter and wider helices; T/S are turns/bends; '-' is loop.

Rendered structure images. Structure images are PyMOL renders from six orthogonal camera directions. Cartoon representation draws helices as coils and strands as arrows; sticks shows the backbone as bonds; surface shows the solvent-excluded envelope. Rainbow coloring maps sequence position to hue (blue→red, N→C); chain coloring assigns a distinct color per polypeptide.

Sequence. The amino-acid sequence is the protein's primary structure: the linear order of residues from the N-terminus to the C-terminus, written in one-letter code. Everything else here — the 3D coordinates, the secondary structure, the domain annotations — is ultimately a consequence of this string.

Contact-map, Ramachandran, and PAE plots. Three diagnostic plots accompany the record. The Cα contact map visualizes the tertiary structure as a 2D adjacency matrix (8 Å cutoff, sequence-local contacts suppressed). The Ramachandran plot shows the distribution of backbone (φ, ψ) torsions, with points in the α and β basins reflecting secondary structure content. The PAE plot shows AlphaFold's inter-residue confidence as a color matrix.